Protein AF-0000000078281198 (afdb_homodimer)

Structure (mmCIF, N/CA/C/O backbone):
data_AF-0000000078281198-model_v1
#
loop_
_entity.id
_entity.type
_entity.pdbx_description
1 polymer 'Arabinose transporter permease'
#
loop_
_atom_site.group_PDB
_atom_site.id
_atom_site.type_symbol
_atom_site.label_atom_id
_atom_site.label_alt_id
_atom_site.label_comp_id
_atom_site.label_asym_id
_atom_site.label_entity_id
_atom_site.label_seq_id
_atom_site.pdbx_PDB_ins_code
_atom_site.Cartn_x
_atom_site.Cartn_y
_atom_site.Cartn_z
_atom_site.occupancy
_atom_site.B_iso_or_equiv
_atom_site.auth_seq_id
_atom_site.auth_comp_id
_atom_site.auth_asym_id
_atom_site.auth_atom_id
_atom_site.pdbx_PDB_model_num
ATOM 1 N N . MET A 1 1 ? 43.531 21.641 -16.328 1 39.84 1 MET A N 1
ATOM 2 C CA . MET A 1 1 ? 43.812 20.984 -15.062 1 39.84 1 MET A CA 1
ATOM 3 C C . MET A 1 1 ? 43.594 21.938 -13.898 1 39.84 1 MET A C 1
ATOM 5 O O . MET A 1 1 ? 43.281 21.5 -12.789 1 39.84 1 MET A O 1
ATOM 9 N N . ARG A 1 2 ? 43.875 23.172 -14.055 1 44.56 2 ARG A N 1
ATOM 10 C CA . ARG A 1 2 ? 43.75 24.203 -13.016 1 44.56 2 ARG A CA 1
ATOM 11 C C . ARG A 1 2 ? 42.312 24.594 -12.797 1 44.56 2 ARG A C 1
ATOM 13 O O . ARG A 1 2 ? 41.875 24.859 -11.672 1 44.56 2 ARG A O 1
ATOM 20 N N . LYS A 1 3 ? 41.594 24.844 -13.914 1 46.34 3 LYS A N 1
ATOM 21 C CA . LYS A 1 3 ? 40.219 25.266 -13.812 1 46.34 3 LYS A CA 1
ATOM 22 C C . LYS A 1 3 ? 39.344 24.172 -13.195 1 46.34 3 LYS A C 1
ATOM 24 O O . LYS A 1 3 ? 38.344 24.453 -12.562 1 46.34 3 LYS A O 1
ATOM 29 N N . PHE A 1 4 ? 39.562 22.922 -13.555 1 45.5 4 PHE A N 1
ATOM 30 C CA . PHE A 1 4 ? 38.938 21.797 -12.891 1 45.5 4 PHE A CA 1
ATOM 31 C C . PHE A 1 4 ? 39.25 21.797 -11.406 1 45.5 4 PHE A C 1
ATOM 33 O O . PHE A 1 4 ? 38.406 21.438 -10.578 1 45.5 4 PHE A O 1
ATOM 40 N N . LYS A 1 5 ?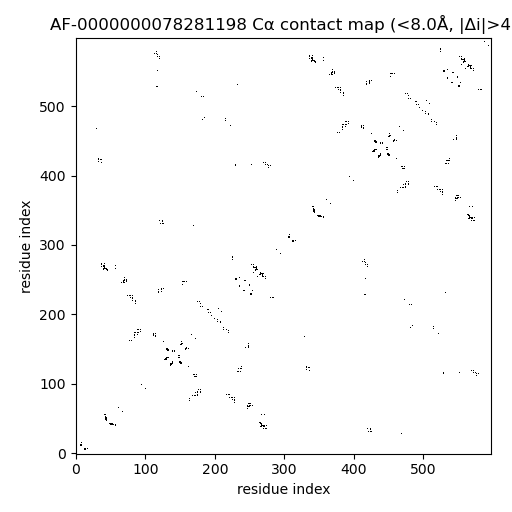 40.406 22.203 -11.047 1 47.03 5 LYS A N 1
ATOM 41 C CA . LYS A 1 5 ? 40.844 22.25 -9.656 1 47.03 5 LYS A CA 1
ATOM 42 C C . LYS A 1 5 ? 40.125 23.328 -8.883 1 47.03 5 LYS A C 1
ATOM 44 O O . LYS A 1 5 ? 39.781 23.141 -7.707 1 47.03 5 LYS A O 1
ATOM 49 N N . LYS A 1 6 ? 39.969 24.484 -9.5 1 50.38 6 LYS A N 1
ATOM 50 C CA . LYS A 1 6 ? 39.25 25.562 -8.82 1 50.38 6 LYS A CA 1
ATOM 51 C C . LYS A 1 6 ? 37.781 25.188 -8.57 1 50.38 6 LYS A C 1
ATOM 53 O O . LYS A 1 6 ? 37.219 25.562 -7.551 1 50.38 6 LYS A O 1
ATOM 58 N N . PHE A 1 7 ? 37.156 24.609 -9.547 1 49 7 PHE A N 1
ATOM 59 C CA . PHE A 1 7 ? 35.812 24.109 -9.336 1 49 7 PHE A CA 1
ATOM 60 C C . PHE A 1 7 ? 35.781 23.062 -8.227 1 49 7 PHE A C 1
ATOM 62 O O . PHE A 1 7 ? 34.875 23.031 -7.406 1 49 7 PHE A O 1
ATOM 69 N N . PHE A 1 8 ? 36.688 22.125 -8.227 1 52.69 8 PHE A N 1
ATOM 70 C CA . PHE A 1 8 ? 36.844 21.109 -7.184 1 52.69 8 PHE A CA 1
ATOM 71 C C . PHE A 1 8 ? 37.25 21.75 -5.867 1 52.69 8 PHE A C 1
ATOM 73 O O . PHE A 1 8 ? 37.062 21.172 -4.797 1 52.69 8 PHE A O 1
ATOM 80 N N . TYR A 1 9 ? 37.969 22.828 -5.922 1 50.06 9 TYR A N 1
ATOM 81 C CA . TYR A 1 9 ? 38.469 23.5 -4.73 1 50.06 9 TYR A CA 1
ATOM 82 C C . TYR A 1 9 ? 37.562 24.625 -4.309 1 50.06 9 TYR A C 1
ATOM 84 O O . TYR A 1 9 ? 37.844 25.375 -3.371 1 50.06 9 TYR A O 1
ATOM 92 N N . SER A 1 10 ? 36.656 25.062 -5.199 1 50.5 10 SER A N 1
ATOM 93 C CA . SER A 1 10 ? 35.812 26.125 -4.703 1 50.5 10 SER A CA 1
ATOM 94 C C . SER A 1 10 ? 34.906 25.625 -3.566 1 50.5 10 SER A C 1
ATOM 96 O O . SER A 1 10 ? 34.469 24.484 -3.576 1 50.5 10 SER A O 1
ATOM 98 N N . GLN A 1 11 ? 35 26.172 -2.363 1 54.53 11 GLN A N 1
ATOM 99 C CA . GLN A 1 11 ? 34.281 25.891 -1.118 1 54.53 11 GLN A CA 1
ATOM 100 C C . GLN A 1 11 ? 32.812 25.531 -1.383 1 54.53 11 GLN A C 1
ATOM 102 O O . GLN A 1 11 ? 32.219 24.734 -0.658 1 54.53 11 GLN A O 1
ATOM 107 N N . LYS A 1 12 ? 32.25 26.141 -2.33 1 54.47 12 LYS A N 1
ATOM 108 C CA . LYS A 1 12 ? 30.844 25.922 -2.58 1 54.47 12 LYS A CA 1
ATOM 109 C C . LYS A 1 12 ? 30.609 24.688 -3.438 1 54.47 12 LYS A C 1
ATOM 111 O O . LYS A 1 12 ? 29.594 24 -3.271 1 54.47 12 LYS A O 1
ATOM 116 N N . ALA A 1 13 ? 31.531 24.484 -4.336 1 55.09 13 ALA A N 1
ATOM 117 C CA . ALA A 1 13 ? 31.312 23.406 -5.293 1 55.09 13 ALA A CA 1
ATOM 118 C C . ALA A 1 13 ? 31.906 22.094 -4.789 1 55.09 13 ALA A C 1
ATOM 120 O O . ALA A 1 13 ? 31.516 21 -5.238 1 55.09 13 ALA A O 1
ATOM 121 N N . ALA A 1 14 ? 32.844 22.078 -3.898 1 52.41 14 ALA A N 1
ATOM 122 C CA . ALA A 1 14 ? 33.625 20.922 -3.434 1 52.41 14 ALA A CA 1
ATOM 123 C C . ALA A 1 14 ? 32.719 19.844 -2.873 1 52.41 14 ALA A C 1
ATOM 125 O O . ALA A 1 14 ? 32.875 18.656 -3.223 1 52.41 14 ALA A O 1
ATOM 126 N N . PRO A 1 15 ? 31.953 20.234 -1.977 1 54.78 15 PRO A N 1
ATOM 127 C CA . PRO A 1 15 ? 31.141 19.141 -1.455 1 54.78 15 PRO A CA 1
ATOM 128 C C . PRO A 1 15 ? 30.328 18.438 -2.545 1 54.78 15 PRO A C 1
ATOM 130 O O . PRO A 1 15 ? 30.109 17.219 -2.48 1 54.78 15 PRO A O 1
ATOM 133 N N . TRP A 1 16 ? 30.062 19.156 -3.525 1 57.25 16 TRP A N 1
ATOM 134 C CA . TRP A 1 16 ? 29.266 18.562 -4.582 1 57.25 16 TRP A CA 1
ATOM 135 C C . TRP A 1 16 ? 30.094 17.625 -5.449 1 57.25 16 TRP A C 1
ATOM 137 O O . TRP A 1 16 ? 29.609 16.594 -5.926 1 57.25 16 TRP A O 1
ATOM 147 N N . VAL A 1 17 ? 31.359 17.969 -5.645 1 57.91 17 VAL A N 1
ATOM 148 C CA . VAL A 1 17 ? 32.188 17.125 -6.492 1 57.91 17 VAL A CA 1
ATOM 149 C C . VAL A 1 17 ? 32.375 15.758 -5.84 1 57.91 17 VAL A C 1
ATOM 151 O O . VAL A 1 17 ? 32.406 14.734 -6.527 1 57.91 17 VAL A O 1
ATOM 154 N N . PHE A 1 18 ? 32.562 15.734 -4.504 1 56.88 18 PHE A N 1
ATOM 155 C CA . PHE A 1 18 ? 32.75 14.453 -3.83 1 56.88 18 PHE A CA 1
ATOM 156 C C . PHE A 1 18 ? 31.422 13.695 -3.746 1 56.88 18 PHE A C 1
ATOM 158 O O . PHE A 1 18 ? 31.422 12.461 -3.713 1 56.88 18 PHE A O 1
ATOM 165 N N . VAL A 1 19 ? 30.422 14.484 -3.758 1 63.16 19 VAL A N 1
ATOM 166 C CA . VAL A 1 19 ? 29.125 13.836 -3.594 1 63.16 19 VAL A CA 1
ATOM 167 C C . VAL A 1 19 ? 28.547 13.492 -4.965 1 63.16 19 VAL A C 1
ATOM 169 O O . VAL A 1 19 ? 27.734 12.578 -5.086 1 63.16 19 VAL A O 1
ATOM 172 N N . LEU A 1 20 ? 29.156 14.078 -5.969 1 64.38 20 LEU A N 1
ATOM 173 C CA . LEU A 1 20 ? 28.609 13.969 -7.312 1 64.38 20 LEU A CA 1
ATOM 174 C C . LEU A 1 20 ? 28.641 12.523 -7.805 1 64.38 20 LEU A C 1
ATOM 176 O O . LEU A 1 20 ? 27.656 12.023 -8.352 1 64.38 20 LEU A O 1
ATOM 180 N N . PRO A 1 21 ? 29.797 11.867 -7.621 1 61.09 21 PRO A N 1
ATOM 181 C CA . PRO A 1 21 ? 29.797 10.477 -8.078 1 61.09 21 PRO A CA 1
ATOM 182 C C . PRO A 1 21 ? 28.719 9.641 -7.395 1 61.09 21 PRO A C 1
ATOM 184 O O . PRO A 1 21 ? 28.125 8.758 -8.023 1 61.09 21 PRO A O 1
ATOM 187 N N . PHE A 1 22 ? 28.516 9.984 -6.184 1 60.06 22 PHE A N 1
ATOM 188 C CA . PHE A 1 22 ? 27.516 9.234 -5.434 1 60.06 22 PHE A CA 1
ATOM 189 C C . PHE A 1 22 ? 26.109 9.578 -5.914 1 60.06 22 PHE A C 1
ATOM 191 O O . PHE A 1 22 ? 25.281 8.695 -6.09 1 60.06 22 PHE A O 1
ATOM 198 N N . ILE A 1 23 ? 26 10.82 -6.219 1 67.81 23 ILE A N 1
ATOM 199 C CA . ILE A 1 23 ? 24.703 11.273 -6.68 1 67.81 23 ILE A CA 1
ATOM 200 C C . ILE A 1 23 ? 24.406 10.688 -8.062 1 67.81 23 ILE A C 1
ATOM 202 O O . ILE A 1 23 ? 23.297 10.234 -8.328 1 67.81 23 ILE A O 1
ATOM 206 N N . LEU A 1 24 ? 25.406 10.648 -8.906 1 66.19 24 LEU A N 1
ATOM 207 C CA . LEU A 1 24 ? 25.234 10.125 -10.258 1 66.19 24 LEU A CA 1
ATOM 208 C C . LEU A 1 24 ? 24.969 8.625 -10.234 1 66.19 24 LEU A C 1
ATOM 210 O O . LEU A 1 24 ? 24.094 8.133 -10.945 1 66.19 24 LEU A O 1
ATOM 214 N N . SER A 1 25 ? 25.766 7.957 -9.383 1 62.41 25 SER A N 1
ATOM 215 C CA . SER A 1 25 ? 25.562 6.516 -9.281 1 62.41 25 SER A CA 1
ATOM 216 C C . SER A 1 25 ? 24.156 6.191 -8.75 1 62.41 25 SER A C 1
ATOM 218 O O . SER A 1 25 ? 23.5 5.281 -9.25 1 62.41 25 SER A O 1
ATOM 220 N N . PHE A 1 26 ? 23.859 7.039 -7.852 1 66.88 26 PHE A N 1
ATOM 221 C CA . PHE A 1 26 ? 22.531 6.848 -7.273 1 66.88 26 PHE A CA 1
ATOM 222 C C . PHE A 1 26 ? 21.453 7.117 -8.312 1 66.88 26 PHE A C 1
ATOM 224 O O . PHE A 1 26 ? 20.5 6.344 -8.438 1 66.88 26 PHE A O 1
ATOM 231 N N . ALA A 1 27 ? 21.703 8.094 -9.109 1 72.5 27 ALA A N 1
ATOM 232 C CA . ALA A 1 27 ? 20.719 8.461 -10.125 1 72.5 27 ALA A CA 1
ATOM 233 C C . ALA A 1 27 ? 20.594 7.371 -11.188 1 72.5 27 ALA A C 1
ATOM 235 O O . ALA A 1 27 ? 19.484 7.016 -11.594 1 72.5 27 ALA A O 1
ATOM 236 N N . ILE A 1 28 ? 21.719 6.809 -11.539 1 73.25 28 ILE A N 1
ATOM 237 C CA . ILE A 1 28 ? 21.703 5.77 -12.562 1 73.25 28 ILE A CA 1
ATOM 238 C C . ILE A 1 28 ? 21.016 4.52 -12.031 1 73.25 28 ILE A C 1
ATOM 240 O O . ILE A 1 28 ? 20.172 3.926 -12.719 1 73.25 28 ILE A O 1
ATOM 244 N N . PHE A 1 29 ? 21.328 4.297 -10.82 1 75.5 29 PHE A N 1
ATOM 245 C CA . PHE A 1 29 ? 20.719 3.123 -10.203 1 75.5 29 PHE A CA 1
ATOM 246 C C . PHE A 1 29 ? 19.219 3.316 -10.039 1 75.5 29 PHE A C 1
ATOM 248 O O . PHE A 1 29 ? 18.438 2.367 -10.18 1 75.5 29 PHE A O 1
ATOM 255 N N . TRP A 1 30 ? 18.891 4.527 -9.891 1 81.12 30 TRP A N 1
ATOM 256 C CA . TRP A 1 30 ? 17.484 4.852 -9.656 1 81.12 30 TRP A CA 1
ATOM 257 C C . TRP A 1 30 ? 16.703 4.816 -10.961 1 81.12 30 TRP A C 1
ATOM 259 O O . TRP A 1 30 ? 15.555 4.352 -10.992 1 81.12 30 TRP A O 1
ATOM 269 N N . ILE A 1 31 ? 17.344 5.168 -12.047 1 85.69 31 ILE A N 1
ATOM 270 C CA . ILE A 1 31 ? 16.656 5.332 -13.32 1 85.69 31 ILE A CA 1
ATOM 271 C C . ILE A 1 31 ? 16.734 4.035 -14.117 1 85.69 31 ILE A C 1
ATOM 273 O O . ILE A 1 31 ? 15.891 3.773 -14.977 1 85.69 31 ILE A O 1
ATOM 277 N N . TYR A 1 32 ? 17.641 3.191 -13.797 1 86.38 32 TYR A N 1
ATOM 278 C CA . TYR A 1 32 ? 17.938 2.002 -14.586 1 86.38 32 TYR A CA 1
ATOM 279 C C . TYR A 1 32 ? 16.719 1.09 -14.672 1 86.38 32 TYR A C 1
ATOM 281 O O . TYR A 1 32 ? 16.344 0.649 -15.766 1 86.38 32 TYR A O 1
ATOM 289 N N . PRO A 1 33 ? 16.109 0.796 -13.578 1 88.19 33 PRO A N 1
ATOM 290 C CA . PRO A 1 33 ? 14.953 -0.096 -13.695 1 88.19 33 PRO A CA 1
ATOM 291 C C . PRO A 1 33 ? 13.867 0.459 -14.609 1 88.19 33 PRO A C 1
ATOM 293 O O . PRO A 1 33 ? 13.258 -0.293 -15.375 1 88.19 33 PRO A O 1
ATOM 296 N N . LEU A 1 34 ? 13.695 1.671 -14.508 1 90.38 34 LEU A N 1
ATOM 297 C CA . LEU A 1 34 ? 12.688 2.312 -15.344 1 90.38 34 LEU A CA 1
ATOM 298 C C . LEU A 1 34 ? 13.07 2.246 -16.812 1 90.38 34 LEU A C 1
ATOM 300 O O . LEU A 1 34 ? 12.234 1.951 -17.672 1 90.38 34 LEU A O 1
ATOM 304 N N . PHE A 1 35 ? 14.281 2.572 -17.031 1 91.31 35 PHE A N 1
ATOM 305 C CA . PHE A 1 35 ? 14.773 2.492 -18.391 1 91.31 35 PHE A CA 1
ATOM 306 C C . PHE A 1 35 ? 14.664 1.069 -18.938 1 91.31 35 PHE A C 1
ATOM 308 O O . PHE A 1 35 ? 14.297 0.864 -20.094 1 91.31 35 PHE A O 1
ATOM 315 N N . SER A 1 36 ? 15.023 0.099 -18.141 1 90.69 36 SER A N 1
ATOM 316 C CA . SER A 1 36 ? 14.938 -1.305 -18.531 1 90.69 36 SER A CA 1
ATOM 317 C C . SER A 1 36 ? 13.508 -1.696 -18.875 1 90.69 36 SER A C 1
ATOM 319 O O . SER A 1 36 ? 13.273 -2.42 -19.844 1 90.69 36 SER A O 1
ATOM 321 N N . ALA A 1 37 ? 12.586 -1.239 -18.047 1 91.81 37 ALA A N 1
ATOM 322 C CA . ALA A 1 37 ? 11.18 -1.51 -18.312 1 91.81 37 ALA A CA 1
ATOM 323 C C . ALA A 1 37 ? 10.758 -0.917 -19.656 1 91.81 37 ALA A C 1
ATOM 325 O O . ALA A 1 37 ? 10.062 -1.567 -20.438 1 91.81 37 ALA A O 1
ATOM 326 N N . PHE A 1 38 ? 11.172 0.286 -19.891 1 94.88 38 PHE A N 1
ATOM 327 C CA . PHE A 1 38 ? 10.859 0.967 -21.141 1 94.88 38 PHE A CA 1
ATOM 328 C C . PHE A 1 38 ? 11.477 0.236 -22.328 1 94.88 38 PHE A C 1
ATOM 330 O O . PHE A 1 38 ? 10.82 0.028 -23.344 1 94.88 38 PHE A O 1
ATOM 337 N N . LYS A 1 39 ? 12.672 -0.138 -22.203 1 94.69 39 LYS A N 1
ATOM 338 C CA . LYS A 1 39 ? 13.367 -0.886 -23.25 1 94.69 39 LYS A CA 1
ATOM 339 C C . LYS A 1 39 ? 12.656 -2.209 -23.531 1 94.69 39 LYS A C 1
ATOM 341 O O . LYS A 1 39 ? 12.43 -2.557 -24.703 1 94.69 39 LYS A O 1
ATOM 346 N N . MET A 1 40 ? 12.305 -2.916 -22.516 1 94.12 40 MET A N 1
ATOM 347 C CA . MET A 1 40 ? 11.648 -4.215 -22.656 1 94.12 40 MET A CA 1
ATOM 348 C C . MET A 1 40 ? 10.305 -4.074 -23.359 1 94.12 40 MET A C 1
ATOM 350 O O . MET A 1 40 ? 9.859 -4.996 -24.047 1 94.12 40 MET A O 1
ATOM 354 N N . SER A 1 41 ? 9.648 -2.926 -23.172 1 96.81 41 SER A N 1
ATOM 355 C CA . SER A 1 41 ? 8.328 -2.715 -23.766 1 96.81 41 SER A CA 1
ATOM 356 C C . SER A 1 41 ? 8.406 -2.693 -25.281 1 96.81 41 SER A C 1
ATOM 358 O O . SER A 1 41 ? 7.391 -2.848 -25.969 1 96.81 41 SER A O 1
ATOM 360 N N . PHE A 1 42 ? 9.586 -2.574 -25.844 1 97.62 42 PHE A N 1
ATOM 361 C CA . PHE A 1 42 ? 9.773 -2.57 -27.297 1 97.62 42 PHE A CA 1
ATOM 362 C C . PHE A 1 42 ? 10.375 -3.893 -27.766 1 97.62 42 PHE A C 1
ATOM 364 O O . PHE A 1 42 ? 10.82 -4.004 -28.906 1 97.62 42 PHE A O 1
ATOM 371 N N . GLN A 1 43 ? 10.391 -4.852 -26.875 1 96.5 43 GLN A N 1
ATOM 372 C CA . GLN A 1 43 ? 11.023 -6.133 -27.188 1 96.5 43 GLN A CA 1
ATOM 373 C C . GLN A 1 43 ? 10.031 -7.285 -27 1 96.5 43 GLN A C 1
ATOM 375 O O . GLN A 1 43 ? 9.016 -7.137 -26.328 1 96.5 43 GLN A O 1
ATOM 380 N N . SER A 1 44 ? 10.32 -8.312 -27.75 1 94.56 44 SER A N 1
ATOM 381 C CA . SER A 1 44 ? 9.75 -9.625 -27.469 1 94.56 44 SER A CA 1
ATOM 382 C C . SER A 1 44 ? 10.742 -10.508 -26.719 1 94.56 44 SER A C 1
ATOM 384 O O . SER A 1 44 ? 11.836 -10.773 -27.219 1 94.56 44 SER A O 1
ATOM 386 N N . ILE A 1 45 ? 10.352 -10.789 -25.547 1 88.75 45 ILE A N 1
ATOM 387 C CA . ILE A 1 45 ? 11.258 -11.531 -24.672 1 88.75 45 ILE A CA 1
ATOM 388 C C . ILE A 1 45 ? 10.742 -12.953 -24.5 1 88.75 45 ILE A C 1
ATOM 390 O O . ILE A 1 45 ? 9.719 -13.172 -23.844 1 88.75 45 ILE A O 1
ATOM 394 N N . LYS A 1 46 ? 11.328 -13.891 -25.047 1 79.56 46 LYS A N 1
ATOM 395 C CA . LYS A 1 46 ? 11.094 -15.32 -24.906 1 79.56 46 LYS A CA 1
ATOM 396 C C . LYS A 1 46 ? 12.297 -16.016 -24.281 1 79.56 46 LYS A C 1
ATOM 398 O O . LYS A 1 46 ? 13.383 -15.438 -24.203 1 79.56 46 LYS A O 1
ATOM 403 N N . PRO A 1 47 ? 11.977 -17.156 -23.547 1 76.06 47 PRO A N 1
ATOM 404 C CA . PRO A 1 47 ? 13.148 -17.844 -23 1 76.06 47 PRO A CA 1
ATOM 405 C C . PRO A 1 47 ? 14.273 -18 -24.016 1 76.06 47 PRO A C 1
ATOM 407 O O . PRO A 1 47 ? 14.094 -18.609 -25.062 1 76.06 47 PRO A O 1
ATOM 410 N N . GLY A 1 48 ? 15.328 -17.375 -23.766 1 74.25 48 GLY A N 1
ATOM 411 C CA . GLY A 1 48 ? 16.531 -17.516 -24.562 1 74.25 48 GLY A CA 1
ATOM 412 C C . GLY A 1 48 ? 16.562 -16.609 -25.781 1 74.25 48 GLY A C 1
ATOM 413 O O . GLY A 1 48 ? 17.516 -16.625 -26.562 1 74.25 48 GLY A O 1
ATOM 414 N N . GLN A 1 49 ? 15.508 -15.906 -26 1 85.75 49 GLN A N 1
ATOM 415 C CA . GLN A 1 49 ? 15.445 -15.086 -27.203 1 85.75 49 GLN A CA 1
ATOM 416 C C . GLN A 1 49 ? 14.852 -13.711 -26.891 1 85.75 49 GLN A C 1
ATOM 418 O O . GLN A 1 49 ? 13.734 -13.609 -26.375 1 85.75 49 GLN A O 1
ATOM 423 N N . ILE A 1 50 ? 15.672 -12.695 -27.188 1 90.94 50 ILE A N 1
ATOM 424 C CA . ILE A 1 50 ? 15.211 -11.312 -27.062 1 90.94 50 ILE A CA 1
ATOM 425 C C . ILE A 1 50 ? 15.258 -10.625 -28.422 1 90.94 50 ILE A C 1
ATOM 427 O O . ILE A 1 50 ? 16.312 -10.594 -29.078 1 90.94 50 ILE A O 1
ATOM 431 N N . GLU A 1 51 ? 14.07 -10.156 -28.984 1 94.88 51 GLU A N 1
ATOM 432 C CA . GLU A 1 51 ? 13.977 -9.508 -30.281 1 94.88 51 GLU A CA 1
ATOM 433 C C . GLU A 1 51 ? 13.352 -8.117 -30.172 1 94.88 51 GLU A C 1
ATOM 435 O O . GLU A 1 51 ? 12.406 -7.922 -29.406 1 94.88 51 GLU A O 1
ATOM 440 N N . TRP A 1 52 ? 13.969 -7.254 -30.906 1 96.44 52 TRP A N 1
ATOM 441 C CA . TRP A 1 52 ? 13.367 -5.926 -31.016 1 96.44 52 TRP A CA 1
ATOM 442 C C . TRP A 1 52 ? 12.141 -5.957 -31.922 1 96.44 52 TRP A C 1
ATOM 444 O O . TRP A 1 52 ? 12.219 -6.41 -33.062 1 96.44 52 TRP A O 1
ATOM 454 N N . VAL A 1 53 ? 11.008 -5.535 -31.422 1 96.44 53 VAL A N 1
ATOM 455 C CA . VAL A 1 53 ? 9.773 -5.629 -32.188 1 96.44 53 VAL A CA 1
ATOM 456 C C . VAL A 1 53 ? 9.172 -4.234 -32.375 1 96.44 53 VAL A C 1
ATOM 458 O O . VAL A 1 53 ? 8.031 -4.102 -32.812 1 96.44 53 VAL A O 1
ATOM 461 N N . GLY A 1 54 ? 9.875 -3.191 -31.953 1 95.88 54 GLY A N 1
ATOM 462 C CA . GLY A 1 54 ? 9.398 -1.827 -32.094 1 95.88 54 GLY A CA 1
ATOM 463 C C . GLY A 1 54 ? 8.117 -1.553 -31.328 1 95.88 54 GLY A C 1
ATOM 464 O O . GLY A 1 54 ? 8.039 -1.827 -30.141 1 95.88 54 GLY A O 1
ATOM 465 N N . ILE A 1 55 ? 7.059 -1.117 -32.156 1 96.62 55 ILE A N 1
ATOM 466 C CA . ILE A 1 55 ? 5.844 -0.673 -31.469 1 96.62 55 ILE A CA 1
ATOM 467 C C . ILE A 1 55 ? 4.793 -1.779 -31.516 1 96.62 55 ILE A C 1
ATOM 469 O O . ILE A 1 55 ? 3.627 -1.553 -31.188 1 96.62 55 ILE A O 1
ATOM 473 N N . SER A 1 56 ? 5.137 -2.984 -31.859 1 96.88 56 SER A N 1
ATOM 474 C CA . SER A 1 56 ? 4.215 -4.105 -32.031 1 96.88 56 SER A CA 1
ATOM 475 C C . SER A 1 56 ? 3.453 -4.398 -30.734 1 96.88 56 SER A C 1
ATOM 477 O O . SER A 1 56 ? 2.248 -4.652 -30.766 1 96.88 56 SER A O 1
ATOM 479 N N . ASN A 1 57 ? 4.156 -4.355 -29.625 1 97.5 57 ASN A N 1
ATOM 480 C CA . ASN A 1 57 ? 3.498 -4.578 -28.344 1 97.5 57 ASN A CA 1
ATOM 481 C C . ASN A 1 57 ? 2.404 -3.547 -28.078 1 97.5 57 ASN A C 1
ATOM 483 O O . ASN A 1 57 ? 1.338 -3.881 -27.562 1 97.5 57 ASN A O 1
ATOM 487 N N . TYR A 1 58 ? 2.641 -2.355 -28.5 1 97.69 58 TYR A N 1
ATOM 488 C CA . TYR A 1 58 ? 1.688 -1.275 -28.266 1 97.69 58 TYR A CA 1
ATOM 489 C C . TYR A 1 58 ? 0.506 -1.376 -29.234 1 97.69 58 TYR A C 1
ATOM 491 O O . TYR A 1 58 ? -0.634 -1.098 -28.844 1 97.69 58 TYR A O 1
ATOM 499 N N . THR A 1 59 ? 0.729 -1.768 -30.406 1 97.06 59 THR A N 1
ATOM 500 C CA . THR A 1 59 ? -0.354 -1.965 -31.359 1 97.06 59 THR A CA 1
ATOM 501 C C . THR A 1 59 ? -1.265 -3.107 -30.906 1 97.06 59 THR A C 1
ATOM 503 O O . THR A 1 59 ? -2.488 -3.006 -31.016 1 97.06 59 THR A O 1
ATOM 506 N N . LYS A 1 60 ? -0.665 -4.125 -30.469 1 96.19 60 LYS A N 1
ATOM 507 C CA . LYS A 1 60 ? -1.422 -5.25 -29.922 1 96.19 60 LYS A CA 1
ATOM 508 C C . LYS A 1 60 ? -2.248 -4.824 -28.719 1 96.19 60 LYS A C 1
ATOM 510 O O . LYS A 1 60 ? -3.406 -5.223 -28.578 1 96.19 60 LYS A O 1
ATOM 515 N N . LEU A 1 61 ? -1.663 -4.086 -27.922 1 96.5 61 LEU A N 1
ATOM 516 C CA . LEU A 1 61 ? -2.303 -3.609 -26.703 1 96.5 61 LEU A CA 1
ATOM 517 C C . LEU A 1 61 ? -3.545 -2.787 -27.016 1 96.5 61 LEU A C 1
ATOM 519 O O . LEU A 1 61 ? -4.57 -2.916 -26.344 1 96.5 61 LEU A O 1
ATOM 523 N N . LEU A 1 62 ? -3.506 -1.895 -28 1 95.81 62 LEU A N 1
ATOM 524 C CA . LEU A 1 62 ? -4.602 -1.009 -28.375 1 95.81 62 LEU A CA 1
ATOM 525 C C . LEU A 1 62 ? -5.805 -1.81 -28.859 1 95.81 62 LEU A C 1
ATOM 527 O O . LEU A 1 62 ? -6.945 -1.366 -28.734 1 95.81 62 LEU A O 1
ATOM 531 N N . ARG A 1 63 ? -5.57 -2.982 -29.328 1 96.06 63 ARG A N 1
ATOM 532 C CA . ARG A 1 63 ? -6.641 -3.795 -29.891 1 96.06 63 ARG A CA 1
ATOM 533 C C . ARG A 1 63 ? -7.074 -4.891 -28.922 1 96.06 63 ARG A C 1
ATOM 535 O O . ARG A 1 63 ? -8.016 -5.637 -29.203 1 96.06 63 ARG A O 1
ATOM 542 N N . ASP A 1 64 ? -6.457 -4.988 -27.797 1 97.12 64 ASP A N 1
ATOM 543 C CA . ASP A 1 64 ? -6.711 -6.051 -26.844 1 97.12 64 ASP A CA 1
ATOM 544 C C . ASP A 1 64 ? -7.91 -5.715 -25.953 1 97.12 64 ASP A C 1
ATOM 546 O O . ASP A 1 64 ? -7.816 -4.859 -25.078 1 97.12 64 ASP A O 1
ATOM 550 N N . SER A 1 65 ? -8.984 -6.457 -26.156 1 97.06 65 SER A N 1
ATOM 551 C CA . SER A 1 65 ? -10.227 -6.195 -25.422 1 97.06 65 SER A CA 1
ATOM 552 C C . SER A 1 65 ? -10.047 -6.441 -23.922 1 97.06 65 SER A C 1
ATOM 554 O O . SER A 1 65 ? -10.617 -5.727 -23.094 1 97.06 65 SER A O 1
ATOM 556 N N . ALA A 1 66 ? -9.273 -7.445 -23.594 1 97.12 66 ALA A N 1
ATOM 557 C CA . ALA A 1 66 ? -9.023 -7.73 -22.188 1 97.12 66 ALA A CA 1
ATOM 558 C C . ALA A 1 66 ? -8.297 -6.57 -21.516 1 97.12 66 ALA A C 1
ATOM 560 O O . ALA A 1 66 ? -8.57 -6.246 -20.359 1 97.12 66 ALA A O 1
ATOM 561 N N . PHE A 1 67 ? -7.387 -6 -22.297 1 97.75 67 PHE A N 1
ATOM 562 C CA . PHE A 1 67 ? -6.672 -4.836 -21.781 1 97.75 67 PHE A CA 1
ATOM 563 C C . PHE A 1 67 ? -7.633 -3.68 -21.531 1 97.75 67 PHE A C 1
ATOM 565 O O . PHE A 1 67 ? -7.562 -3.027 -20.484 1 97.75 67 PHE A O 1
ATOM 572 N N . HIS A 1 68 ? -8.547 -3.443 -22.391 1 97.94 68 HIS A N 1
ATOM 573 C CA . HIS A 1 68 ? -9.5 -2.352 -22.25 1 97.94 68 HIS A CA 1
ATOM 574 C C . HIS A 1 68 ? -10.414 -2.578 -21.047 1 97.94 68 HIS A C 1
ATOM 576 O O . HIS A 1 68 ? -10.734 -1.635 -20.312 1 97.94 68 HIS A O 1
ATOM 582 N N . ILE A 1 69 ? -10.812 -3.789 -20.828 1 97.94 69 ILE A N 1
ATOM 583 C CA . ILE A 1 69 ? -11.648 -4.121 -19.688 1 97.94 69 ILE A CA 1
ATOM 584 C C . ILE A 1 69 ? -10.859 -3.896 -18.391 1 97.94 69 ILE A C 1
ATOM 586 O O . ILE A 1 69 ? -11.375 -3.309 -17.438 1 97.94 69 ILE A O 1
ATOM 590 N N . ALA A 1 70 ? -9.586 -4.352 -18.375 1 98.12 70 ALA A N 1
ATOM 591 C CA . ALA A 1 70 ? -8.727 -4.18 -17.203 1 98.12 70 ALA A CA 1
ATOM 592 C C . ALA A 1 70 ? -8.555 -2.703 -16.859 1 98.12 70 ALA A C 1
ATOM 594 O O . ALA A 1 70 ? -8.617 -2.314 -15.695 1 98.12 70 ALA A O 1
ATOM 595 N N . LEU A 1 71 ? -8.352 -1.91 -17.906 1 97.62 71 LEU A N 1
ATOM 596 C CA . LEU A 1 71 ? -8.188 -0.472 -17.734 1 97.62 71 LEU A CA 1
ATOM 597 C C . LEU A 1 71 ? -9.461 0.151 -17.172 1 97.62 71 LEU A C 1
ATOM 599 O O . LEU A 1 71 ? -9.406 0.985 -16.266 1 97.62 71 LEU A O 1
ATOM 603 N N . LYS A 1 72 ? -10.547 -0.206 -17.703 1 97.75 72 LYS A N 1
ATOM 604 C CA . LYS A 1 72 ? -11.828 0.313 -17.25 1 97.75 72 LYS A CA 1
ATOM 605 C C . LYS A 1 72 ? -12.102 -0.069 -15.797 1 97.75 72 LYS A C 1
ATOM 607 O O . LYS A 1 72 ? -12.531 0.765 -15 1 97.75 72 LYS A O 1
ATOM 612 N N . ASN A 1 73 ? -11.859 -1.335 -15.484 1 98.19 73 ASN A N 1
ATOM 613 C CA . ASN A 1 73 ? -12.055 -1.79 -14.109 1 98.19 73 ASN A CA 1
ATOM 614 C C . ASN A 1 73 ? -11.188 -1.008 -13.133 1 98.19 73 ASN A C 1
ATOM 616 O O . ASN A 1 73 ? -11.664 -0.559 -12.086 1 98.19 73 ASN A O 1
ATOM 620 N N . SER A 1 74 ? -9.898 -0.825 -13.461 1 98.12 74 SER A N 1
ATOM 621 C CA . SER A 1 74 ? -8.969 -0.113 -12.586 1 98.12 74 SER A CA 1
ATOM 622 C C . SER A 1 74 ? -9.344 1.36 -12.461 1 98.12 74 SER A C 1
ATOM 624 O O . SER A 1 74 ? -9.273 1.938 -11.375 1 98.12 74 SER A O 1
ATOM 626 N N . ALA A 1 75 ? -9.758 1.955 -13.578 1 97.88 75 ALA A N 1
ATOM 627 C CA . ALA A 1 75 ? -10.18 3.352 -13.547 1 97.88 75 ALA A CA 1
ATOM 628 C C . ALA A 1 75 ? -11.43 3.527 -12.695 1 97.88 75 ALA A C 1
ATOM 630 O O . ALA A 1 75 ? -11.531 4.469 -11.906 1 97.88 75 ALA A O 1
ATOM 631 N N . THR A 1 76 ? -12.359 2.648 -12.867 1 98.38 76 THR A N 1
ATOM 632 C CA . THR A 1 76 ? -13.594 2.701 -12.094 1 98.38 76 THR A CA 1
ATOM 633 C C . THR A 1 76 ? -13.305 2.537 -10.602 1 98.38 76 THR A C 1
ATOM 635 O O . THR A 1 76 ? -13.852 3.266 -9.773 1 98.38 76 THR A O 1
ATOM 638 N N . TYR A 1 77 ? -12.477 1.616 -10.297 1 98.44 77 TYR A N 1
ATOM 639 C CA . TYR A 1 77 ? -12.078 1.395 -8.914 1 98.44 77 TYR A CA 1
ATOM 640 C C . TYR A 1 77 ? -11.383 2.625 -8.344 1 98.44 77 TYR A C 1
ATOM 642 O O . TYR A 1 77 ? -11.664 3.033 -7.211 1 98.44 77 TYR A O 1
ATOM 650 N N . MET A 1 78 ? -10.461 3.168 -9.094 1 98.12 78 MET A N 1
ATOM 651 C CA . MET A 1 78 ? -9.742 4.367 -8.672 1 98.12 78 MET A CA 1
ATOM 652 C C . MET A 1 78 ? -10.711 5.5 -8.359 1 98.12 78 MET A C 1
ATOM 654 O O . MET A 1 78 ? -10.656 6.098 -7.285 1 98.12 78 MET A O 1
ATOM 658 N N . ILE A 1 79 ? -11.617 5.781 -9.266 1 98 79 ILE A N 1
ATOM 659 C CA . ILE A 1 79 ? -12.578 6.863 -9.086 1 98 79 ILE A CA 1
ATOM 660 C C . ILE A 1 79 ? -13.469 6.566 -7.883 1 98 79 ILE A C 1
ATOM 662 O O . ILE A 1 79 ? -13.727 7.445 -7.059 1 98 79 ILE A O 1
ATOM 666 N N . GLY A 1 80 ? -13.945 5.336 -7.805 1 98.38 80 GLY A N 1
ATOM 667 C CA . GLY A 1 80 ? -14.766 4.945 -6.672 1 98.38 80 GLY A CA 1
ATOM 668 C C . GLY A 1 80 ? -14.07 5.129 -5.34 1 98.38 80 GLY A C 1
ATOM 669 O O . GLY A 1 80 ? -14.672 5.641 -4.387 1 98.38 80 GLY A O 1
ATOM 670 N N . THR A 1 81 ? -12.82 4.703 -5.266 1 98.12 81 THR A N 1
ATOM 671 C CA . THR A 1 81 ? -12.086 4.828 -4.016 1 98.12 81 THR A CA 1
ATOM 672 C C . THR A 1 81 ? -11.812 6.293 -3.689 1 98.12 81 THR A C 1
ATOM 674 O O . THR A 1 81 ? -11.812 6.688 -2.52 1 98.12 81 THR A O 1
ATOM 677 N N . LEU A 1 82 ? -11.562 7.133 -4.691 1 97.19 82 LEU A N 1
ATOM 678 C CA . LEU A 1 82 ? -11.367 8.562 -4.445 1 97.19 82 LEU A CA 1
ATOM 679 C C . LEU A 1 82 ? -12.633 9.188 -3.863 1 97.19 82 LEU A C 1
ATOM 681 O O . LEU A 1 82 ? -12.562 9.977 -2.918 1 97.19 82 LEU A O 1
ATOM 685 N N . LEU A 1 83 ? -13.75 8.812 -4.367 1 97.56 83 LEU A N 1
ATOM 686 C CA . LEU A 1 83 ? -15.023 9.383 -3.951 1 97.56 83 LEU A CA 1
ATOM 687 C C . LEU A 1 83 ? -15.383 8.93 -2.537 1 97.56 83 LEU A C 1
ATOM 689 O O . LEU A 1 83 ? -16.062 9.656 -1.806 1 97.56 83 LEU A O 1
ATOM 693 N N . LEU A 1 84 ? -14.898 7.824 -2.158 1 97.19 84 LEU A N 1
ATOM 694 C CA . LEU A 1 84 ? -15.312 7.27 -0.874 1 97.19 84 LEU A CA 1
ATOM 695 C C . LEU A 1 84 ? -14.234 7.484 0.183 1 97.19 84 LEU A C 1
ATOM 697 O O . LEU A 1 84 ? -14.539 7.789 1.337 1 97.19 84 LEU A O 1
ATOM 701 N N . LEU A 1 85 ? -12.961 7.355 -0.214 1 97.44 85 LEU A N 1
ATOM 702 C CA . LEU A 1 85 ? -11.875 7.258 0.753 1 97.44 85 LEU A CA 1
ATOM 703 C C . LEU A 1 85 ? -11.164 8.602 0.915 1 97.44 85 LEU A C 1
ATOM 705 O O . LEU A 1 85 ? -10.055 8.664 1.446 1 97.44 85 LEU A O 1
ATOM 709 N N . ILE A 1 86 ? -11.734 9.633 0.424 1 96.19 86 ILE A N 1
ATOM 710 C CA . ILE A 1 86 ? -11.219 10.961 0.725 1 96.19 86 ILE A CA 1
ATOM 711 C C . ILE A 1 86 ? -12.227 11.734 1.568 1 96.19 86 ILE A C 1
ATOM 713 O O . ILE A 1 86 ? -11.961 12.062 2.725 1 96.19 86 ILE A O 1
ATOM 717 N N . PRO A 1 87 ? -13.484 11.898 1.111 1 95.5 87 PRO A N 1
ATOM 718 C CA . PRO A 1 87 ? -14.43 12.68 1.905 1 95.5 87 PRO A CA 1
ATOM 719 C C . PRO A 1 87 ? -14.805 12 3.221 1 95.5 87 PRO A C 1
ATOM 721 O O . PRO A 1 87 ? -14.891 12.656 4.258 1 95.5 87 PRO A O 1
ATOM 724 N N . PHE A 1 88 ? -14.977 10.695 3.209 1 93.81 88 PHE A N 1
ATOM 725 C CA . PHE A 1 88 ? -15.477 10.031 4.41 1 93.81 88 PHE A CA 1
ATOM 726 C C . PHE A 1 88 ? -14.398 9.977 5.484 1 93.81 88 PHE A C 1
ATOM 728 O O . PHE A 1 88 ? -14.625 10.383 6.625 1 93.81 88 PHE A O 1
ATOM 735 N N . PRO A 1 89 ? -13.211 9.516 5.137 1 95.19 89 PRO A N 1
ATOM 736 C CA . PRO A 1 89 ? -12.164 9.562 6.16 1 95.19 89 PRO A CA 1
ATOM 737 C C . PRO A 1 89 ? -11.914 10.977 6.688 1 95.19 89 PRO A C 1
ATOM 739 O O . PRO A 1 89 ? -11.641 11.156 7.879 1 95.19 89 PRO A O 1
ATOM 742 N N . MET A 1 90 ? -11.992 11.977 5.828 1 94.81 90 MET A N 1
ATOM 743 C CA . MET A 1 90 ? -11.852 13.359 6.27 1 94.81 90 MET A CA 1
ATOM 744 C C . MET A 1 90 ? -12.938 13.734 7.27 1 94.81 90 MET A C 1
ATOM 746 O O . MET A 1 90 ? -12.656 14.32 8.312 1 94.81 90 MET A O 1
ATOM 750 N N . LEU A 1 91 ? -14.156 13.359 6.957 1 91.94 91 LEU A N 1
ATOM 751 C CA . LEU A 1 91 ? -15.273 13.633 7.852 1 91.94 91 LEU A CA 1
ATOM 752 C C . LEU A 1 91 ? -15.102 12.914 9.18 1 91.94 91 LEU A C 1
ATOM 754 O O . LEU A 1 91 ? -15.375 13.484 10.242 1 91.94 91 LEU A O 1
ATOM 758 N N . PHE A 1 92 ? -14.641 11.719 9.117 1 90.44 92 PHE A 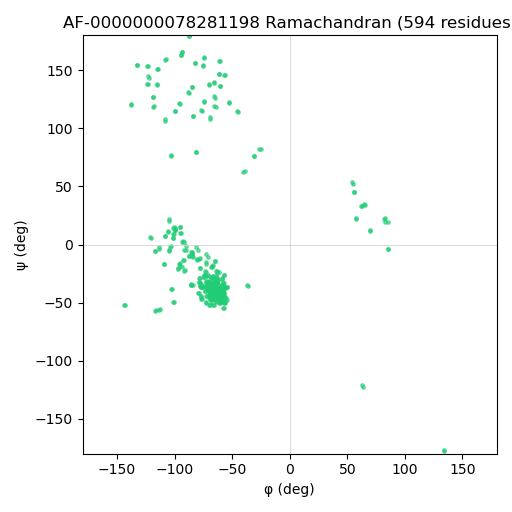N 1
ATOM 759 C CA . PHE A 1 92 ? -14.398 10.969 10.344 1 90.44 92 PHE A CA 1
ATOM 760 C C . PHE A 1 92 ? -13.312 11.633 11.18 1 90.44 92 PHE A C 1
ATOM 762 O O . PHE A 1 92 ? -13.414 11.68 12.414 1 90.44 92 PHE A O 1
ATOM 769 N N . ALA A 1 93 ? -12.281 12.102 10.508 1 91 93 ALA A N 1
ATOM 770 C CA . ALA A 1 93 ? -11.203 12.781 11.227 1 91 93 ALA A CA 1
ATOM 771 C C . ALA A 1 93 ? -11.727 14.023 11.945 1 91 93 ALA A C 1
ATOM 773 O O . ALA A 1 93 ? -11.383 14.266 13.102 1 91 93 ALA A O 1
ATOM 774 N N . VAL A 1 94 ? -12.562 14.797 11.305 1 88.56 94 VAL A N 1
ATOM 775 C CA . VAL A 1 94 ? -13.117 16.016 11.875 1 88.56 94 VAL A CA 1
ATOM 776 C C . VAL A 1 94 ? -14.039 15.68 13.039 1 88.56 94 VAL A C 1
ATOM 778 O O . VAL A 1 94 ? -14.023 16.359 14.07 1 88.56 94 VAL A O 1
ATOM 781 N N . LEU A 1 95 ? -14.805 14.625 12.828 1 85.38 95 LEU A N 1
ATOM 782 C CA . LEU A 1 95 ? -15.695 14.195 13.898 1 85.38 95 LEU A CA 1
ATOM 783 C C . LEU A 1 95 ? -14.898 13.719 15.109 1 85.38 95 LEU A C 1
ATOM 785 O O . LEU A 1 95 ? -15.273 13.992 16.25 1 85.38 95 LEU A O 1
ATOM 789 N N . MET A 1 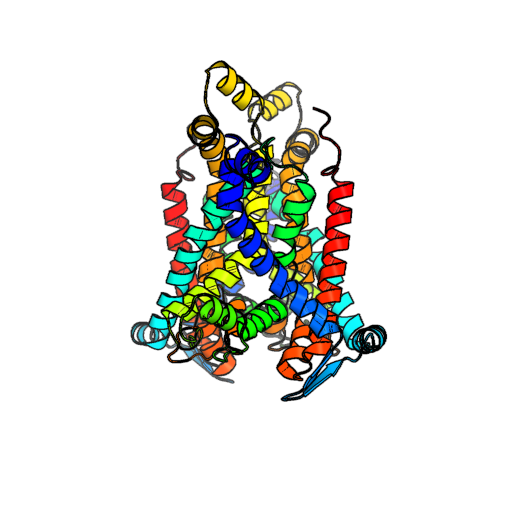96 ? -13.867 13.055 14.875 1 82.5 96 MET A N 1
ATOM 790 C CA . MET A 1 96 ? -13.023 12.547 15.953 1 82.5 96 MET A CA 1
ATOM 791 C C . MET A 1 96 ? -12.352 13.688 16.703 1 82.5 96 MET A C 1
ATOM 793 O O . MET A 1 96 ? -12.008 13.547 17.875 1 82.5 96 MET A O 1
ATOM 797 N N . ASP A 1 97 ? -12.203 14.703 15.961 1 77.31 97 ASP A N 1
ATOM 798 C CA . ASP A 1 97 ? -11.57 15.867 16.578 1 77.31 97 ASP A CA 1
ATOM 799 C C . ASP A 1 97 ? -12.586 16.719 17.328 1 77.31 97 ASP A C 1
ATOM 801 O O . ASP A 1 97 ? -12.219 17.578 18.125 1 77.31 97 ASP A O 1
ATOM 805 N N . SER A 1 98 ? -13.828 16.453 17.172 1 76.75 98 SER A N 1
ATOM 806 C CA . SER A 1 98 ? -14.883 17.219 17.812 1 76.75 98 SER A CA 1
ATOM 807 C C . SER A 1 98 ? -15.109 16.75 19.25 1 76.75 98 SER A C 1
ATOM 809 O O . SER A 1 98 ? -14.719 15.648 19.625 1 76.75 98 SER A O 1
ATOM 811 N N . ARG A 1 99 ? -15.648 17.641 20.031 1 72.56 99 ARG A N 1
ATOM 812 C CA . ARG A 1 99 ? -15.945 17.359 21.422 1 72.56 99 ARG A CA 1
ATOM 813 C C . ARG A 1 99 ? -17.125 16.391 21.547 1 72.56 99 ARG A C 1
ATOM 815 O O . ARG A 1 99 ? -17.359 15.82 22.609 1 72.56 99 ARG A O 1
ATOM 822 N N . LEU A 1 100 ? -17.734 16.188 20.516 1 70.38 100 LEU A N 1
ATOM 823 C CA . LEU A 1 100 ? -18.938 15.359 20.516 1 70.38 100 LEU A CA 1
ATOM 824 C C . LEU A 1 100 ? -18.578 13.883 20.688 1 70.38 100 LEU A C 1
ATOM 826 O O . LEU A 1 100 ? -19.391 13.102 21.203 1 70.38 100 LEU A O 1
ATOM 830 N N . VAL A 1 101 ? -17.453 13.57 20.25 1 75.88 101 VAL A N 1
ATOM 831 C CA . VAL A 1 101 ? -17.078 12.156 20.25 1 75.88 101 VAL A CA 1
ATOM 832 C C . VAL A 1 101 ? -16.281 11.836 21.516 1 75.88 101 VAL A C 1
ATOM 834 O O . VAL A 1 101 ? -15.32 12.539 21.844 1 75.88 101 VAL A O 1
ATOM 837 N N . LYS A 1 102 ? -16.953 10.805 22.266 1 77.69 102 LYS A N 1
ATOM 838 C CA . LYS A 1 102 ? -16.234 10.297 23.422 1 77.69 102 LYS A CA 1
ATOM 839 C C . LYS A 1 102 ? -15.438 9.039 23.078 1 77.69 102 LYS A C 1
ATOM 841 O O . LYS A 1 102 ? -15.625 8.461 22 1 77.69 102 LYS A O 1
ATOM 846 N N . ALA A 1 103 ? -14.531 8.648 23.828 1 81.62 103 ALA A N 1
ATOM 847 C CA . ALA A 1 103 ? -13.703 7.457 23.641 1 81.62 103 ALA A CA 1
ATOM 848 C C . ALA A 1 103 ? -13.008 7.484 22.281 1 81.62 103 ALA A C 1
ATOM 850 O O . ALA A 1 103 ? -13.055 6.504 21.531 1 81.62 103 ALA A O 1
ATOM 851 N N . LYS A 1 104 ? -12.445 8.547 21.891 1 80.44 104 LYS A N 1
ATOM 852 C CA . LYS A 1 104 ? -11.828 8.797 20.594 1 80.44 104 LYS A CA 1
ATOM 853 C C . LYS A 1 104 ? -10.781 7.73 20.266 1 80.44 104 LYS A C 1
ATOM 855 O O . LYS A 1 104 ? -10.695 7.262 19.125 1 80.44 104 LYS A O 1
ATOM 860 N N . GLY A 1 105 ? -10.094 7.305 21.234 1 78.62 105 GLY A N 1
ATOM 861 C CA . GLY A 1 105 ? -9.078 6.281 21.062 1 78.62 105 GLY A CA 1
ATOM 862 C C . GLY A 1 105 ? -9.641 4.957 20.594 1 78.62 105 GLY A C 1
ATOM 863 O O . GLY A 1 105 ? -9.055 4.293 19.734 1 78.62 105 GLY A O 1
ATOM 864 N N . LEU A 1 106 ? -10.734 4.617 21.094 1 79 106 LEU A N 1
ATOM 865 C CA . LEU A 1 106 ? -11.367 3.355 20.734 1 79 106 LEU A CA 1
ATOM 866 C C . LEU A 1 106 ? -11.852 3.385 19.281 1 79 106 LEU A C 1
ATOM 868 O O . LEU A 1 106 ? -11.703 2.402 18.562 1 79 106 LEU A O 1
ATOM 872 N N . TRP A 1 107 ? -12.414 4.484 18.875 1 79.75 107 TRP A N 1
ATOM 873 C CA . TRP A 1 107 ? -12.922 4.602 17.516 1 79.75 107 TRP A CA 1
ATOM 874 C C . TRP A 1 107 ? -11.781 4.574 16.5 1 79.75 107 TRP A C 1
ATOM 876 O O . TRP A 1 107 ? -11.891 3.938 15.453 1 79.75 107 TRP A O 1
ATOM 886 N N . LYS A 1 108 ? -10.711 5.207 16.859 1 80.38 108 LYS A N 1
ATOM 887 C CA . LYS A 1 108 ? -9.547 5.199 15.992 1 80.38 108 LYS A CA 1
ATOM 888 C C . LYS A 1 108 ? -8.992 3.787 15.82 1 80.38 108 LYS A C 1
ATOM 890 O O . LYS A 1 108 ? -8.641 3.383 14.711 1 80.38 108 LYS A O 1
ATOM 895 N N . ALA A 1 109 ? -9.07 3.098 16.906 1 80.19 109 ALA A N 1
ATOM 896 C CA . ALA A 1 109 ? -8.57 1.728 16.875 1 80.19 109 ALA A CA 1
ATOM 897 C C . ALA A 1 109 ? -9.461 0.839 16.016 1 80.19 109 ALA A C 1
ATOM 899 O O . ALA A 1 109 ? -8.969 0.081 15.172 1 80.19 109 ALA A O 1
ATOM 900 N N . ILE A 1 110 ? -10.703 0.968 16.172 1 82.75 110 ILE A N 1
ATOM 901 C CA . ILE A 1 110 ? -11.664 0.14 15.461 1 82.75 110 ILE A CA 1
ATOM 902 C C . ILE A 1 110 ? -11.555 0.403 13.961 1 82.75 110 ILE A C 1
ATOM 904 O O . ILE A 1 110 ? -11.602 -0.531 13.156 1 82.75 110 ILE A O 1
ATOM 908 N N . LEU A 1 111 ? -11.375 1.638 13.641 1 84.88 111 LEU A N 1
ATOM 909 C CA . LEU A 1 111 ? -11.336 1.997 12.227 1 84.88 111 LEU A CA 1
ATOM 910 C C . LEU A 1 111 ? -9.984 1.634 11.617 1 84.88 111 LEU A C 1
ATOM 912 O O . LEU A 1 111 ? -9.898 1.382 10.406 1 84.88 111 LEU A O 1
ATOM 916 N N . TYR A 1 112 ? -9.039 1.481 12.461 1 85 112 TYR A N 1
ATOM 917 C CA . TYR A 1 112 ? -7.688 1.272 11.945 1 85 112 TYR A CA 1
ATOM 918 C C . TYR A 1 112 ? -7.34 -0.211 11.914 1 85 112 TYR A C 1
ATOM 920 O O . TYR A 1 112 ? -6.523 -0.646 11.102 1 85 112 TYR A O 1
ATOM 928 N N . ILE A 1 113 ? -7.969 -1.051 12.633 1 87.94 113 ILE A N 1
ATOM 929 C CA . ILE A 1 113 ? -7.621 -2.457 12.805 1 87.94 113 ILE A CA 1
ATOM 930 C C . ILE A 1 113 ? -7.703 -3.182 11.461 1 87.94 113 ILE A C 1
ATOM 932 O O . ILE A 1 113 ? -6.855 -4.02 11.156 1 87.94 113 ILE A O 1
ATOM 936 N N . PRO A 1 114 ? -8.648 -2.889 10.641 1 91.69 114 PRO A N 1
ATOM 937 C CA . PRO A 1 114 ? -8.719 -3.57 9.344 1 91.69 114 PRO A CA 1
ATOM 938 C C . PRO A 1 114 ? -7.453 -3.398 8.516 1 91.69 114 PRO A C 1
ATOM 940 O O . PRO A 1 114 ? -7.055 -4.316 7.789 1 91.69 114 PRO A O 1
ATOM 943 N N . ALA A 1 115 ? -6.867 -2.266 8.688 1 89.44 115 ALA A N 1
ATOM 944 C CA . ALA A 1 115 ? -5.656 -1.989 7.914 1 89.44 115 ALA A CA 1
ATOM 945 C C . ALA A 1 115 ? -4.508 -2.895 8.352 1 89.44 115 ALA A C 1
ATOM 947 O O . ALA A 1 115 ? -3.555 -3.102 7.594 1 89.44 115 ALA A O 1
ATOM 948 N N . LEU A 1 116 ? -4.625 -3.436 9.5 1 88.88 116 LEU A N 1
ATOM 949 C CA . LEU A 1 116 ? -3.57 -4.285 10.039 1 88.88 116 LEU A CA 1
ATOM 950 C C . LEU A 1 116 ? -3.805 -5.746 9.672 1 88.88 116 LEU A C 1
ATOM 952 O O . LEU A 1 116 ? -2.973 -6.605 9.969 1 88.88 116 LEU A O 1
ATOM 956 N N . THR A 1 117 ? -4.906 -5.992 9.047 1 90.94 117 THR A N 1
ATOM 957 C CA . THR A 1 117 ? -5.219 -7.34 8.594 1 90.94 117 THR A CA 1
ATOM 958 C C . THR A 1 117 ? -4.586 -7.613 7.227 1 90.94 117 THR A C 1
ATOM 960 O O . THR A 1 117 ? -4.598 -6.75 6.348 1 90.94 117 THR A O 1
ATOM 963 N N . SER A 1 118 ? -3.998 -8.773 7.098 1 91.62 118 SER A N 1
ATOM 964 C CA . SER A 1 118 ? -3.365 -9.141 5.836 1 91.62 118 SER A CA 1
ATOM 965 C C . SER A 1 118 ? -4.359 -9.07 4.68 1 91.62 118 SER A C 1
ATOM 967 O O . SER A 1 118 ? -5.543 -9.367 4.855 1 91.62 118 SER A O 1
ATOM 969 N N . VAL A 1 119 ? -3.838 -8.703 3.561 1 92.31 119 VAL A N 1
ATOM 970 C CA . VAL A 1 119 ? -4.668 -8.641 2.361 1 92.31 119 VAL A CA 1
ATOM 971 C C . VAL A 1 119 ? -5.172 -10.039 2.002 1 92.31 119 VAL A C 1
ATOM 973 O O . VAL A 1 119 ? -6.277 -10.188 1.482 1 92.31 119 VAL A O 1
ATOM 976 N N . VAL A 1 120 ? -4.395 -11.047 2.334 1 92.12 120 VAL A N 1
ATOM 977 C CA . VAL A 1 120 ? -4.773 -12.422 2.029 1 92.12 120 VAL A CA 1
ATOM 978 C C . VAL A 1 120 ? -6 -12.812 2.854 1 92.12 120 VAL A C 1
ATOM 980 O O . VAL A 1 120 ? -6.984 -13.32 2.311 1 92.12 120 VAL A O 1
ATOM 983 N N . ILE A 1 121 ? -5.914 -12.492 4.121 1 90.5 121 ILE A N 1
ATOM 984 C CA . ILE A 1 121 ? -7.023 -12.828 5 1 90.5 121 ILE A CA 1
ATOM 985 C C . ILE A 1 121 ? -8.234 -11.969 4.656 1 90.5 121 ILE A C 1
ATOM 987 O O . ILE A 1 121 ? -9.352 -12.484 4.512 1 90.5 121 ILE A O 1
ATOM 991 N N . SER A 1 122 ? -8 -10.68 4.496 1 93.75 122 SER A N 1
ATOM 992 C CA . SER A 1 122 ? -9.109 -9.773 4.199 1 93.75 122 SER A CA 1
ATOM 993 C C . SER A 1 122 ? -9.797 -10.148 2.891 1 93.75 122 SER A C 1
ATOM 995 O O . SER A 1 122 ? -11.023 -10.219 2.822 1 93.75 122 SER A O 1
ATOM 997 N N . GLY A 1 123 ? -9 -10.406 1.902 1 94.5 123 GLY A N 1
ATOM 998 C CA . GLY A 1 123 ? -9.57 -10.797 0.62 1 94.5 123 GLY A CA 1
ATOM 999 C C . GLY A 1 123 ? -10.367 -12.086 0.682 1 94.5 123 GLY A C 1
ATOM 1000 O O . GLY A 1 123 ? -11.445 -12.18 0.096 1 94.5 123 GLY A O 1
ATOM 1001 N N . THR A 1 124 ? -9.883 -13.031 1.378 1 91.94 124 THR A N 1
ATOM 1002 C CA . THR A 1 124 ? -10.555 -14.32 1.504 1 91.94 124 THR A CA 1
ATOM 1003 C C . THR A 1 124 ? -11.859 -14.18 2.279 1 91.94 124 THR A C 1
ATOM 1005 O O . THR A 1 124 ? -12.891 -14.734 1.882 1 91.94 124 THR A O 1
ATOM 1008 N N . LEU A 1 125 ? -11.812 -13.445 3.318 1 92 125 LEU A N 1
ATOM 1009 C CA . LEU A 1 125 ? -13.008 -13.25 4.129 1 92 125 LEU A CA 1
ATOM 1010 C C . LEU A 1 125 ? -14.094 -12.539 3.328 1 92 125 LEU A C 1
ATOM 1012 O O . LEU A 1 125 ? -15.273 -12.914 3.402 1 92 125 LEU A O 1
ATOM 1016 N N . PHE A 1 126 ? -13.711 -11.57 2.607 1 95.62 126 PHE A N 1
ATOM 1017 C CA . PHE A 1 126 ? -14.695 -10.852 1.812 1 95.62 126 PHE A CA 1
ATOM 1018 C C . PHE A 1 126 ? -15.219 -11.727 0.678 1 95.62 126 PHE A C 1
ATOM 1020 O O . PHE A 1 126 ? -16.391 -11.609 0.286 1 95.62 126 PHE A O 1
ATOM 1027 N N . ARG A 1 127 ? -14.367 -12.57 0.137 1 94.69 127 ARG A N 1
ATOM 1028 C CA . ARG A 1 127 ? -14.836 -13.531 -0.854 1 94.69 127 ARG A CA 1
ATOM 1029 C C . ARG A 1 127 ? -15.945 -14.414 -0.283 1 94.69 127 ARG A C 1
ATOM 1031 O O . ARG A 1 127 ? -16.969 -14.641 -0.938 1 94.69 127 ARG A O 1
ATOM 1038 N N . LEU A 1 128 ? -15.75 -14.844 0.923 1 90.5 128 LEU A N 1
ATOM 1039 C CA . LEU A 1 128 ? -16.734 -15.695 1.578 1 90.5 128 LEU A CA 1
ATOM 1040 C C . LEU A 1 128 ? -18 -14.906 1.917 1 90.5 128 LEU A C 1
ATOM 1042 O O . LEU A 1 128 ? -19.109 -15.406 1.75 1 90.5 128 LEU A O 1
ATOM 1046 N N . MET A 1 129 ? -17.797 -13.703 2.35 1 92.81 129 MET A N 1
ATOM 1047 C CA . MET A 1 129 ? -18.922 -12.844 2.719 1 92.81 129 MET A CA 1
ATOM 1048 C C . MET A 1 129 ? -19.797 -12.539 1.508 1 92.81 129 MET A C 1
ATOM 1050 O O . MET A 1 129 ? -21.016 -12.445 1.629 1 92.81 129 MET A O 1
ATOM 1054 N N . PHE A 1 130 ? -19.156 -12.461 0.372 1 95.62 130 PHE A N 1
ATOM 1055 C CA . PHE A 1 130 ? -19.875 -12.078 -0.842 1 95.62 130 PHE A CA 1
ATOM 1056 C C . PHE A 1 130 ? -20.109 -13.281 -1.738 1 95.62 130 PHE A C 1
ATOM 1058 O O . PHE A 1 130 ? -20.281 -13.141 -2.951 1 95.62 130 PHE A O 1
ATOM 1065 N N . SER A 1 131 ? -20.062 -14.43 -1.145 1 93.81 131 SER A N 1
ATOM 1066 C CA . SER A 1 131 ? -20.375 -15.656 -1.873 1 93.81 131 SER A CA 1
ATOM 1067 C C . SER A 1 131 ? -21.812 -15.641 -2.398 1 93.81 131 SER A C 1
ATOM 1069 O O . SER A 1 131 ? -22.656 -14.914 -1.882 1 93.81 131 SER A O 1
ATOM 1071 N N . GLU A 1 132 ? -22.047 -16.438 -3.4 1 94.44 132 GLU A N 1
ATOM 1072 C CA . GLU A 1 132 ? -23.375 -16.484 -4.012 1 94.44 132 GLU A CA 1
ATOM 1073 C C . GLU A 1 132 ? -24.344 -17.312 -3.176 1 94.44 132 GLU A C 1
ATOM 1075 O O . GLU A 1 132 ? -25.547 -17.281 -3.395 1 94.44 132 GLU A O 1
ATOM 1080 N N . TYR A 1 133 ? -23.797 -17.984 -2.281 1 91.19 133 TYR A N 1
ATOM 1081 C CA . TYR A 1 133 ? -24.625 -18.875 -1.467 1 91.19 133 TYR A CA 1
ATOM 1082 C C . TYR A 1 133 ? -25.453 -18.078 -0.468 1 91.19 133 TYR A C 1
ATOM 1084 O O . TYR A 1 133 ? -25.078 -16.969 -0.077 1 91.19 133 TYR A O 1
ATOM 1092 N N . SER A 1 134 ? -26.484 -18.703 0.034 1 90.19 134 SER A N 1
ATOM 1093 C CA . SER A 1 134 ? -27.391 -18.062 0.985 1 90.19 134 SER A CA 1
ATOM 1094 C C . SER A 1 134 ? -26.734 -17.906 2.354 1 90.19 134 SER A C 1
ATOM 1096 O O . SER A 1 134 ? -27.156 -17.078 3.164 1 90.19 134 SER A O 1
ATOM 1098 N N . THR A 1 135 ? -25.734 -18.609 2.514 1 84.75 135 THR A N 1
ATOM 1099 C CA . THR A 1 135 ? -25.047 -18.578 3.803 1 84.75 135 THR A CA 1
ATOM 1100 C C . THR A 1 135 ? -24.016 -17.453 3.842 1 84.75 135 THR A C 1
ATOM 1102 O O . THR A 1 135 ? -23.484 -17.141 4.906 1 84.75 135 THR A O 1
ATOM 1105 N N . GLY A 1 136 ? -23.766 -16.844 2.66 1 89.19 136 GLY A N 1
ATOM 1106 C CA . GLY A 1 136 ? -22.891 -15.688 2.66 1 89.19 136 GLY A CA 1
ATOM 1107 C C . GLY A 1 136 ? -23.484 -14.5 3.402 1 89.19 136 GLY A C 1
ATOM 1108 O O . GLY A 1 136 ? -24.672 -14.211 3.277 1 89.19 136 GLY A O 1
ATOM 1109 N N . GLN A 1 137 ? -22.703 -13.859 4.094 1 87.44 137 GLN A N 1
ATOM 1110 C CA . GLN A 1 137 ? -23.172 -12.812 5 1 87.44 137 GLN A CA 1
ATOM 1111 C C . GLN A 1 137 ? -23.938 -11.734 4.25 1 87.44 137 GLN A C 1
ATOM 1113 O O . GLN A 1 137 ? -24.938 -11.203 4.762 1 87.44 137 GLN A O 1
ATOM 1118 N N . MET A 1 138 ? -23.484 -11.336 3.08 1 91.56 138 MET A N 1
ATOM 1119 C CA . MET A 1 138 ? -24.172 -10.289 2.336 1 91.56 138 MET A CA 1
ATOM 1120 C C . MET A 1 138 ? -25.531 -10.773 1.846 1 91.56 138 MET A C 1
ATOM 1122 O O . MET A 1 138 ? -26.484 -9.992 1.773 1 91.56 138 MET A O 1
ATOM 1126 N N . ASN A 1 139 ? -25.609 -12 1.537 1 93.81 139 ASN A N 1
ATOM 1127 C CA . ASN A 1 139 ? -26.906 -12.547 1.11 1 93.81 139 ASN A CA 1
ATOM 1128 C C . ASN A 1 139 ? -27.812 -12.805 2.299 1 93.81 139 ASN A C 1
ATOM 1130 O O . ASN A 1 139 ? -29.047 -12.75 2.164 1 93.81 139 ASN A O 1
ATOM 1134 N N . VAL A 1 140 ? -27.266 -13.094 3.479 1 88.62 140 VAL A N 1
ATOM 1135 C CA . VAL A 1 140 ? -28.078 -13.148 4.691 1 88.62 140 VAL A CA 1
ATOM 1136 C C . VAL A 1 140 ? -28.734 -11.797 4.934 1 88.62 140 VAL A C 1
ATOM 1138 O O . VAL A 1 140 ? -29.922 -11.727 5.277 1 88.62 140 VAL A O 1
ATOM 1141 N N . LEU A 1 141 ? -27.969 -10.797 4.738 1 86.19 141 LEU A N 1
ATOM 1142 C CA . LEU A 1 141 ? -28.5 -9.445 4.887 1 86.19 141 LEU A CA 1
ATOM 1143 C C . LEU A 1 141 ? -29.578 -9.164 3.848 1 86.19 141 LEU A C 1
ATOM 1145 O O . LEU A 1 141 ? -30.594 -8.531 4.156 1 86.19 141 LEU A O 1
ATOM 1149 N N . MET A 1 142 ? -29.344 -9.594 2.637 1 91.62 142 MET A N 1
ATOM 1150 C CA . MET A 1 142 ? -30.344 -9.422 1.592 1 91.62 142 MET A CA 1
ATOM 1151 C C . MET A 1 142 ? -31.656 -10.117 1.975 1 91.62 142 MET A C 1
ATOM 1153 O O . MET A 1 142 ? -32.719 -9.562 1.779 1 91.62 142 MET A O 1
ATOM 1157 N N . GLU A 1 143 ? -31.516 -11.289 2.479 1 91.81 143 GLU A N 1
ATOM 1158 C CA . GLU A 1 143 ? -32.688 -12.047 2.906 1 91.81 143 GLU A CA 1
ATOM 1159 C C . GLU A 1 143 ? -33.438 -11.32 4.016 1 91.81 143 GLU A C 1
ATOM 1161 O O . GLU A 1 143 ? -34.688 -11.312 4.035 1 91.81 143 GLU A O 1
ATOM 1166 N N . LEU A 1 144 ? -32.75 -10.789 4.945 1 87.81 144 LEU A N 1
ATOM 1167 C CA . LEU A 1 144 ? -33.344 -10.031 6.035 1 87.81 144 LEU A CA 1
ATOM 1168 C C . LEU A 1 144 ? -34.125 -8.844 5.5 1 87.81 144 LEU A C 1
ATOM 1170 O O . LEU A 1 144 ? -35.125 -8.43 6.098 1 87.81 144 LEU A O 1
ATOM 1174 N N . LEU A 1 145 ? -33.688 -8.344 4.359 1 90.62 145 LEU A N 1
ATOM 1175 C CA . LEU A 1 145 ? -34.375 -7.199 3.746 1 90.62 145 LEU A CA 1
ATOM 1176 C C . LEU A 1 145 ? -35.438 -7.656 2.781 1 90.62 145 LEU A C 1
ATOM 1178 O O . LEU A 1 145 ? -36.094 -6.832 2.121 1 90.62 145 LEU A O 1
ATOM 1182 N N . GLY A 1 146 ? -35.625 -8.914 2.652 1 92.88 146 GLY A N 1
ATOM 1183 C CA . GLY A 1 146 ? -36.656 -9.477 1.804 1 92.88 146 GLY A CA 1
ATOM 1184 C C . GLY A 1 146 ? -36.25 -9.555 0.343 1 92.88 146 GLY A C 1
ATOM 1185 O O . GLY A 1 146 ? -37.125 -9.586 -0.541 1 92.88 146 GLY A O 1
ATOM 1186 N N . LYS A 1 147 ? -35.062 -9.555 0.098 1 94.62 147 LYS A N 1
ATOM 1187 C CA . LYS A 1 147 ? -34.562 -9.602 -1.279 1 94.62 147 LYS A CA 1
ATOM 1188 C C . LYS A 1 147 ? -33.969 -10.961 -1.603 1 94.62 147 LYS A C 1
ATOM 1190 O O . LYS A 1 147 ? -33.625 -11.734 -0.696 1 94.62 147 LYS A O 1
ATOM 1195 N N . ALA A 1 148 ? -33.875 -11.273 -2.844 1 95.06 148 ALA A N 1
ATOM 1196 C CA . ALA A 1 148 ? -33.281 -12.531 -3.309 1 95.06 148 ALA A CA 1
ATOM 1197 C C . ALA A 1 148 ? -31.766 -12.484 -3.207 1 95.06 148 ALA A C 1
ATOM 1199 O O . ALA A 1 148 ? -31.172 -11.406 -3.209 1 95.06 148 ALA A O 1
ATOM 1200 N N . PRO A 1 149 ? -31.188 -13.672 -3.072 1 95.31 149 PRO A N 1
ATOM 1201 C CA . PRO A 1 149 ? -29.719 -13.727 -3.062 1 95.31 149 PRO A CA 1
ATOM 1202 C C . PRO A 1 149 ? -29.109 -13.219 -4.363 1 95.31 149 PRO A C 1
ATOM 1204 O O . PRO A 1 149 ? -29.703 -13.375 -5.434 1 95.31 149 PRO A O 1
ATOM 1207 N N . VAL A 1 150 ? -27.984 -12.633 -4.195 1 96.12 150 VAL A N 1
ATOM 1208 C CA . VAL A 1 150 ? -27.266 -12.047 -5.324 1 96.12 150 VAL A CA 1
ATOM 1209 C C . VAL A 1 150 ? -25.953 -12.789 -5.535 1 96.12 150 VAL A C 1
ATOM 1211 O O . VAL A 1 150 ? -25.297 -13.172 -4.57 1 96.12 150 VAL A O 1
ATOM 1214 N N . ALA A 1 151 ? -25.625 -13.062 -6.836 1 97.06 151 ALA A N 1
ATOM 1215 C CA . ALA A 1 151 ? -24.297 -13.547 -7.168 1 97.06 151 ALA A CA 1
ATOM 1216 C C . ALA A 1 151 ? -23.297 -12.398 -7.258 1 97.06 151 ALA A C 1
ATOM 1218 O O . ALA A 1 151 ? -22.844 -12.039 -8.352 1 97.06 151 ALA A O 1
ATOM 1219 N N . TRP A 1 152 ? -22.844 -11.945 -6.168 1 97.12 152 TRP A N 1
ATOM 1220 C CA . TRP A 1 152 ? -22.141 -10.68 -6.02 1 97.12 152 TRP A CA 1
ATOM 1221 C C . TRP A 1 152 ? -20.891 -10.641 -6.906 1 97.12 152 TRP A C 1
ATOM 1223 O O . TRP A 1 152 ? -20.578 -9.617 -7.512 1 97.12 152 TRP A O 1
ATOM 1233 N N . LEU A 1 153 ? -20.172 -11.75 -6.992 1 97.44 153 LEU A N 1
ATOM 1234 C CA . LEU A 1 153 ? -18.859 -11.758 -7.633 1 97.44 153 LEU A CA 1
ATOM 1235 C C . LEU A 1 153 ? -18.953 -12.297 -9.055 1 97.44 153 LEU A C 1
ATOM 1237 O O . LEU A 1 153 ? -17.938 -12.609 -9.672 1 97.44 153 LEU A O 1
ATOM 1241 N N . LYS A 1 154 ? -20.203 -12.391 -9.594 1 97.06 154 LYS A N 1
ATOM 1242 C CA . LYS A 1 154 ? -20.391 -12.891 -10.953 1 97.06 154 LYS A CA 1
ATOM 1243 C C . LYS A 1 154 ? -20.922 -11.789 -11.867 1 97.06 154 LYS A C 1
ATOM 1245 O O . LYS A 1 154 ? -21.094 -12.008 -13.07 1 97.06 154 LYS A O 1
ATOM 1250 N N . ASN A 1 155 ? -21.141 -10.656 -11.227 1 96.19 155 ASN A N 1
ATOM 1251 C CA . ASN A 1 155 ? -21.594 -9.492 -11.977 1 96.19 155 ASN A CA 1
ATOM 1252 C C . ASN A 1 155 ? -20.656 -8.305 -11.797 1 96.19 155 ASN A C 1
ATOM 1254 O O . ASN A 1 155 ? -20.125 -8.078 -10.711 1 96.19 155 ASN A O 1
ATOM 1258 N N . GLY A 1 156 ? -20.531 -7.527 -12.93 1 96.19 156 GLY A N 1
ATOM 1259 C CA . GLY A 1 156 ? -19.594 -6.414 -12.93 1 96.19 156 GLY A CA 1
ATOM 1260 C C . GLY A 1 156 ? -19.906 -5.375 -11.867 1 96.19 156 GLY A C 1
ATOM 1261 O O . GLY A 1 156 ? -19.016 -4.996 -11.086 1 96.19 156 GLY A O 1
ATOM 1262 N N . THR A 1 157 ? -21.109 -4.969 -11.781 1 97.06 157 THR A N 1
ATOM 1263 C CA . THR A 1 157 ? -21.5 -3.902 -10.867 1 97.06 157 THR A CA 1
ATOM 1264 C C . THR A 1 157 ? -21.375 -4.367 -9.422 1 97.06 157 THR A C 1
ATOM 1266 O O . THR A 1 157 ? -20.766 -3.688 -8.594 1 97.06 157 THR A O 1
ATOM 1269 N N . THR A 1 158 ? -21.938 -5.547 -9.117 1 97.38 158 THR A N 1
ATOM 1270 C CA . THR A 1 158 ? -21.906 -6.027 -7.742 1 97.38 158 THR A CA 1
ATOM 1271 C C . THR A 1 158 ? -20.5 -6.422 -7.332 1 97.38 158 THR A C 1
ATOM 1273 O O . THR A 1 158 ? -20.125 -6.289 -6.164 1 97.38 158 THR A O 1
ATOM 1276 N N . GLY A 1 159 ? -19.719 -6.945 -8.328 1 97.94 159 GLY A N 1
ATOM 1277 C CA . GLY A 1 159 ? -18.312 -7.227 -8.047 1 97.94 159 GLY A CA 1
ATOM 1278 C C . GLY A 1 159 ? -17.531 -5.988 -7.672 1 97.94 159 GLY A C 1
ATOM 1279 O O . GLY A 1 159 ? -16.719 -6.016 -6.738 1 97.94 159 GLY A O 1
ATOM 1280 N N . MET A 1 160 ? -17.828 -4.918 -8.398 1 98.25 160 MET A N 1
ATOM 1281 C CA . MET A 1 160 ? -17.156 -3.652 -8.109 1 98.25 160 MET A CA 1
ATOM 1282 C C . MET A 1 160 ? -17.562 -3.113 -6.746 1 98.25 160 MET A C 1
ATOM 1284 O O . MET A 1 160 ? -16.734 -2.594 -6.004 1 98.25 160 MET A O 1
ATOM 1288 N N . ILE A 1 161 ? -18.75 -3.262 -6.383 1 97.38 161 ILE A N 1
ATOM 1289 C CA . ILE A 1 161 ? -19.234 -2.836 -5.078 1 97.38 161 ILE A CA 1
ATOM 1290 C C . ILE A 1 161 ? -18.516 -3.613 -3.977 1 97.38 161 ILE A C 1
ATOM 1292 O O . ILE A 1 161 ? -18.094 -3.035 -2.973 1 97.38 161 ILE A O 1
ATOM 1296 N N . ALA A 1 162 ? -18.375 -4.922 -4.184 1 97.19 162 ALA A N 1
ATOM 1297 C CA . ALA A 1 162 ? -17.656 -5.75 -3.215 1 97.19 162 ALA A CA 1
ATOM 1298 C C . ALA A 1 162 ? -16.219 -5.27 -3.041 1 97.19 162 ALA A C 1
ATOM 1300 O O . ALA A 1 162 ? -15.727 -5.168 -1.915 1 97.19 162 ALA A O 1
ATOM 1301 N N . LEU A 1 163 ? -15.57 -4.922 -4.148 1 98.06 163 LEU A N 1
ATOM 1302 C CA . LEU A 1 163 ? -14.195 -4.426 -4.113 1 98.06 163 LEU A CA 1
ATOM 1303 C C . LEU A 1 163 ? -14.125 -3.098 -3.365 1 98.06 163 LEU A C 1
ATOM 1305 O O . LEU A 1 163 ? -13.203 -2.881 -2.568 1 98.06 163 LEU A O 1
ATOM 1309 N N . LEU A 1 164 ? -15.055 -2.236 -3.639 1 98 164 LEU A N 1
ATOM 1310 C CA . LEU A 1 164 ? -15.055 -0.919 -3.012 1 98 164 LEU A CA 1
ATOM 1311 C C . LEU A 1 164 ? -15.328 -1.026 -1.517 1 98 164 LEU A C 1
ATOM 1313 O O . LEU A 1 164 ? -14.758 -0.285 -0.718 1 98 164 LEU A O 1
ATOM 1317 N N . ILE A 1 165 ? -16.172 -1.934 -1.122 1 95.88 165 ILE A N 1
ATOM 1318 C CA . ILE A 1 165 ? -16.453 -2.145 0.295 1 95.88 165 ILE A CA 1
ATOM 1319 C C . ILE A 1 165 ? -15.203 -2.68 0.99 1 95.88 165 ILE A C 1
ATOM 1321 O O . ILE A 1 165 ? -14.875 -2.25 2.098 1 95.88 165 ILE A O 1
ATOM 1325 N N . LEU A 1 166 ? -14.57 -3.613 0.335 1 96.38 166 LEU A N 1
ATOM 1326 C CA . LEU A 1 166 ? -13.312 -4.133 0.858 1 96.38 166 LEU A CA 1
ATOM 1327 C C . LEU A 1 166 ? -12.297 -3.01 1.031 1 96.38 166 LEU A C 1
ATOM 1329 O O . LEU A 1 166 ? -11.617 -2.936 2.059 1 96.38 166 LEU A O 1
ATOM 1333 N N . ALA A 1 167 ? -12.203 -2.125 0.073 1 97 167 ALA A N 1
ATOM 1334 C CA . ALA A 1 167 ? -11.281 -0.992 0.132 1 97 167 ALA A CA 1
ATOM 1335 C C . ALA A 1 167 ? -11.617 -0.076 1.307 1 97 167 ALA A C 1
ATOM 1337 O O . ALA A 1 167 ? -10.727 0.337 2.053 1 97 167 ALA A O 1
ATOM 1338 N N . CYS A 1 168 ? -12.852 0.234 1.417 1 95.62 168 CYS A N 1
ATOM 1339 C CA . CYS A 1 168 ? -13.281 1.102 2.508 1 95.62 168 CYS A CA 1
ATOM 1340 C C . CYS A 1 168 ? -12.984 0.462 3.861 1 95.62 168 CYS A C 1
ATOM 1342 O O . CYS A 1 168 ? -12.562 1.143 4.793 1 95.62 168 CYS A O 1
ATOM 1344 N N . TRP A 1 169 ? -13.227 -0.793 3.879 1 94.69 169 TRP A N 1
ATOM 1345 C CA . TRP A 1 169 ? -12.977 -1.518 5.121 1 94.69 169 TRP A CA 1
ATOM 1346 C C . TRP A 1 169 ? -11.5 -1.453 5.5 1 94.69 169 TRP A C 1
ATOM 1348 O O . TRP A 1 169 ? -11.164 -1.191 6.656 1 94.69 169 TRP A O 1
ATOM 1358 N N . ARG A 1 170 ? -10.672 -1.534 4.617 1 94.31 170 ARG A N 1
ATOM 1359 C CA . ARG A 1 170 ? -9.242 -1.645 4.887 1 94.31 170 ARG A CA 1
ATOM 1360 C C . ARG A 1 170 ? -8.609 -0.269 5.078 1 94.31 170 ARG A C 1
ATOM 1362 O O . ARG A 1 170 ? -7.711 -0.102 5.902 1 94.31 170 ARG A O 1
ATOM 1369 N N . TRP A 1 171 ? -9.094 0.768 4.324 1 94.62 171 TRP A N 1
ATOM 1370 C CA . TRP A 1 171 ? -8.25 1.945 4.172 1 94.62 171 TRP A CA 1
ATOM 1371 C C . TRP A 1 171 ? -8.906 3.174 4.793 1 94.62 171 TRP A C 1
ATOM 1373 O O . TRP A 1 171 ? -8.289 4.23 4.898 1 94.62 171 TRP A O 1
ATOM 1383 N N . THR A 1 172 ? -10.148 3.08 5.262 1 94.44 172 THR A N 1
ATOM 1384 C CA . THR A 1 172 ? -10.812 4.219 5.883 1 94.44 172 THR A CA 1
ATOM 1385 C C . THR A 1 172 ? -10.023 4.715 7.09 1 94.44 172 THR A C 1
ATOM 1387 O O . THR A 1 172 ? -9.797 5.918 7.242 1 94.44 172 THR A O 1
ATOM 1390 N N . GLY A 1 173 ? -9.586 3.836 7.891 1 90.81 173 GLY A N 1
ATOM 1391 C CA . GLY A 1 173 ? -8.844 4.199 9.086 1 90.81 173 GLY A CA 1
ATOM 1392 C C . GLY A 1 173 ? -7.516 4.871 8.781 1 90.81 173 GLY A C 1
ATOM 1393 O O . GLY A 1 173 ? -7.145 5.848 9.438 1 90.81 173 GLY A O 1
ATOM 1394 N N . VAL A 1 174 ? -6.828 4.398 7.781 1 90.44 174 VAL A N 1
ATOM 1395 C CA . VAL A 1 174 ? -5.523 4.938 7.402 1 90.44 174 VAL A CA 1
ATOM 1396 C C . VAL A 1 174 ? -5.68 6.371 6.91 1 90.44 174 VAL A C 1
ATOM 1398 O O . VAL A 1 174 ? -4.969 7.273 7.359 1 90.44 174 VAL A O 1
ATOM 1401 N N . ASN A 1 175 ? -6.582 6.527 5.977 1 93.44 175 ASN A N 1
ATOM 1402 C CA . ASN A 1 175 ? -6.797 7.875 5.457 1 93.44 175 ASN A CA 1
ATOM 1403 C C . ASN A 1 175 ? -7.301 8.82 6.539 1 93.44 175 ASN A C 1
ATOM 1405 O O . ASN A 1 175 ? -6.977 10.008 6.531 1 93.44 175 ASN A O 1
ATOM 1409 N N . MET A 1 176 ? -8.078 8.328 7.461 1 91.94 176 MET A N 1
ATOM 1410 C CA . MET A 1 176 ? -8.531 9.148 8.578 1 91.94 176 MET A CA 1
ATOM 1411 C C . MET A 1 176 ? -7.348 9.648 9.398 1 91.94 176 MET A C 1
ATOM 1413 O O . MET A 1 176 ? -7.297 10.82 9.773 1 91.94 176 MET A O 1
ATOM 1417 N N . LEU A 1 177 ? -6.434 8.789 9.625 1 86.75 177 LEU A N 1
ATOM 1418 C CA . LEU A 1 177 ? -5.27 9.164 10.422 1 86.75 177 LEU A CA 1
ATOM 1419 C C . LEU A 1 177 ? -4.441 10.219 9.695 1 86.75 177 LEU A C 1
ATOM 1421 O O . LEU A 1 177 ? -3.846 11.094 10.336 1 86.75 177 LEU A O 1
ATOM 1425 N N . TYR A 1 178 ? -4.422 10.117 8.375 1 87.5 178 TYR A N 1
ATOM 1426 C CA . TYR A 1 178 ? -3.758 11.172 7.609 1 87.5 178 TYR A CA 1
ATOM 1427 C C . TYR A 1 178 ? -4.41 12.523 7.871 1 87.5 178 TYR A C 1
ATOM 1429 O O . TYR A 1 178 ? -3.721 13.508 8.148 1 87.5 178 TYR A O 1
ATOM 1437 N N . PHE A 1 179 ? -5.629 12.531 7.855 1 91.5 179 PHE A N 1
ATOM 1438 C CA . PHE A 1 179 ? -6.352 13.789 8.031 1 91.5 179 PHE A CA 1
ATOM 1439 C C . PHE A 1 179 ? -6.27 14.266 9.477 1 91.5 179 PHE A C 1
ATOM 1441 O O . PHE A 1 179 ? -6.227 15.469 9.734 1 91.5 179 PHE A O 1
ATOM 1448 N N . VAL A 1 180 ? -6.281 13.32 10.414 1 86.94 180 VAL A N 1
ATOM 1449 C CA . VAL A 1 180 ? -6.109 13.688 11.82 1 86.94 180 VAL A CA 1
ATOM 1450 C C . VAL A 1 180 ? -4.762 14.375 12.008 1 86.94 180 VAL A C 1
ATOM 1452 O O . VAL A 1 180 ? -4.668 15.383 12.719 1 86.94 180 VAL A O 1
ATOM 1455 N N . SER A 1 181 ? -3.736 13.836 11.367 1 83.75 181 SER A N 1
ATOM 1456 C CA . SER A 1 181 ? -2.414 14.445 11.453 1 83.75 181 SER A CA 1
ATOM 1457 C C . SER A 1 181 ? -2.418 15.852 10.867 1 83.75 181 SER A C 1
ATOM 1459 O O . SER A 1 181 ? -1.761 16.75 11.398 1 83.75 181 SER A O 1
ATOM 1461 N N . GLY A 1 182 ? -3.117 16.031 9.789 1 86.75 182 GLY A N 1
ATOM 1462 C CA . GLY A 1 182 ? -3.256 17.359 9.203 1 86.75 182 GLY A CA 1
ATOM 1463 C C . GLY A 1 182 ? -4.008 18.328 10.094 1 86.75 182 GLY A C 1
ATOM 1464 O O . GLY A 1 182 ? -3.652 19.5 10.18 1 86.75 182 GLY A O 1
ATOM 1465 N N . LEU A 1 183 ? -4.988 17.859 10.773 1 87.75 183 LEU A N 1
ATOM 1466 C CA . LEU A 1 183 ? -5.801 18.672 11.664 1 87.75 183 LEU A CA 1
ATOM 1467 C C . LEU A 1 183 ? -4.984 19.156 12.859 1 87.75 183 LEU A C 1
ATOM 1469 O O . LEU A 1 183 ? -5.18 20.281 13.336 1 87.75 183 LEU A O 1
ATOM 1473 N N . LYS A 1 184 ? -4.129 18.328 13.25 1 83.81 184 LYS A N 1
ATOM 1474 C CA . LYS A 1 184 ? -3.307 18.656 14.406 1 83.81 184 LYS A CA 1
ATOM 1475 C C . LYS A 1 184 ? -2.359 19.812 14.086 1 83.81 184 LYS A C 1
ATOM 1477 O O . LYS A 1 184 ? -1.875 20.5 14.992 1 83.81 184 LYS A O 1
ATOM 1482 N N . GLY A 1 185 ? -2.188 20.016 12.852 1 79 185 GLY A N 1
ATOM 1483 C CA . GLY A 1 185 ? -1.331 21.125 12.438 1 79 185 GLY A CA 1
ATOM 1484 C C . GLY A 1 185 ? -2.059 22.453 12.375 1 79 185 GLY A C 1
ATOM 1485 O O . GLY A 1 185 ? -1.429 23.5 12.234 1 79 185 GLY A O 1
ATOM 1486 N N . ILE A 1 186 ? -3.367 22.406 12.531 1 84.81 186 ILE A N 1
ATOM 1487 C CA . ILE A 1 186 ? -4.156 23.625 12.445 1 84.81 186 ILE A CA 1
ATOM 1488 C C . ILE A 1 186 ? -4.215 24.297 13.812 1 84.81 186 ILE A C 1
ATOM 1490 O O . ILE A 1 186 ? -4.547 23.656 14.812 1 84.81 186 ILE A O 1
ATOM 1494 N N . ASP A 1 187 ? -3.93 25.562 13.805 1 86.62 187 ASP A N 1
ATOM 1495 C CA . ASP A 1 187 ? -3.932 26.344 15.039 1 86.62 187 ASP A CA 1
ATOM 1496 C C . ASP A 1 187 ? -5.336 26.422 15.641 1 86.62 187 ASP A C 1
ATOM 1498 O O . ASP A 1 187 ? -6.266 26.906 14.992 1 86.62 187 ASP A O 1
ATOM 1502 N N . GLY A 1 188 ? -5.477 26.062 16.859 1 87.44 188 GLY A N 1
ATOM 1503 C CA . GLY A 1 188 ? -6.742 26.125 17.578 1 87.44 188 GLY A CA 1
ATOM 1504 C C . GLY A 1 188 ? -7.301 27.531 17.703 1 87.44 188 GLY A C 1
ATOM 1505 O O . GLY A 1 188 ? -8.516 27.703 17.797 1 87.44 188 GLY A O 1
ATOM 1506 N N . ALA A 1 189 ? -6.418 28.438 17.609 1 90.94 189 ALA A N 1
ATOM 1507 C CA . ALA A 1 189 ? -6.816 29.844 17.719 1 90.94 189 ALA A CA 1
ATOM 1508 C C . ALA A 1 189 ? -7.75 30.234 16.578 1 90.94 189 ALA A C 1
ATOM 1510 O O . ALA A 1 189 ? -8.617 31.094 16.75 1 90.94 189 ALA A O 1
ATOM 1511 N N . LEU A 1 190 ? -7.594 29.578 15.523 1 90.81 190 LEU A N 1
ATOM 1512 C CA . LEU A 1 190 ? -8.445 29.875 14.367 1 90.81 190 LEU A CA 1
ATOM 1513 C C . LEU A 1 190 ? -9.883 29.422 14.625 1 90.81 190 LEU A C 1
ATOM 1515 O O . LEU A 1 190 ? -10.82 30.109 14.211 1 90.81 190 LEU A O 1
ATOM 1519 N N . TYR A 1 191 ? -10.016 28.391 15.359 1 89.88 191 TYR A N 1
ATOM 1520 C CA . TYR A 1 191 ? -11.352 27.906 15.688 1 89.88 191 TYR A CA 1
ATOM 1521 C C . TYR A 1 191 ? -11.992 28.781 16.766 1 89.88 191 TYR A C 1
ATOM 1523 O O . TYR A 1 191 ? -13.203 29.031 16.719 1 89.88 191 TYR A O 1
ATOM 1531 N N . GLU A 1 192 ? -11.211 29.234 17.656 1 91.88 192 GLU A N 1
ATOM 1532 C CA . GLU A 1 192 ? -11.695 30.141 18.703 1 91.88 192 GLU A CA 1
ATOM 1533 C C . GLU A 1 192 ? -12.18 31.453 18.094 1 91.88 192 GLU A C 1
ATOM 1535 O O . GLU A 1 192 ? -13.227 31.969 18.484 1 91.88 192 GLU A O 1
ATOM 1540 N N . SER A 1 193 ? -11.375 31.891 17.172 1 94.69 193 SER A N 1
ATOM 1541 C CA . SER A 1 193 ? -11.758 33.125 16.484 1 94.69 193 SER A CA 1
ATOM 1542 C C . SER A 1 193 ? -13.07 32.938 15.719 1 94.69 193 SER A C 1
ATOM 1544 O O . SER A 1 193 ? -13.914 33.844 15.711 1 94.69 193 SER A O 1
ATOM 1546 N N . ALA A 1 194 ? -13.234 31.828 15.117 1 94.19 194 ALA A N 1
ATOM 1547 C CA . ALA A 1 194 ? -14.469 31.531 14.398 1 94.19 194 ALA A CA 1
ATOM 1548 C C . ALA A 1 194 ? -15.656 31.46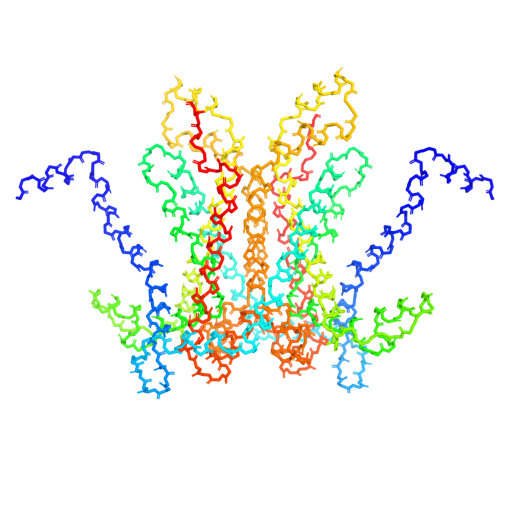9 15.359 1 94.19 194 ALA A C 1
ATOM 1550 O O . ALA A 1 194 ? -16.75 31.906 15.023 1 94.19 194 ALA A O 1
ATOM 1551 N N . ASP A 1 195 ? -15.438 30.969 16.531 1 92.81 195 ASP A N 1
ATOM 1552 C CA . ASP A 1 195 ? -16.469 30.891 17.547 1 92.81 195 ASP A CA 1
ATOM 1553 C C . ASP A 1 195 ? -16.922 32.281 17.984 1 92.81 195 ASP A C 1
ATOM 1555 O O . ASP A 1 195 ? -18.109 32.531 18.203 1 92.81 195 ASP A O 1
ATOM 1559 N N . ILE A 1 196 ? -15.984 33.125 18.094 1 95.44 196 ILE A N 1
ATOM 1560 C CA . ILE A 1 196 ? -16.266 34.5 18.484 1 95.44 196 ILE A CA 1
ATOM 1561 C C . ILE A 1 196 ? -17.109 35.188 17.422 1 95.44 196 ILE A C 1
ATOM 1563 O O . ILE A 1 196 ? -18 35.969 17.734 1 95.44 196 ILE A O 1
ATOM 1567 N N . ASP A 1 197 ? -16.938 34.844 16.172 1 95.56 197 ASP A N 1
ATOM 1568 C CA . ASP A 1 197 ? -17.688 35.406 15.047 1 95.56 197 ASP A CA 1
ATOM 1569 C C . ASP A 1 197 ? -19.047 34.719 14.914 1 95.56 197 ASP A C 1
ATOM 1571 O O . ASP A 1 197 ? -19.844 35.094 14.047 1 95.56 197 ASP A O 1
ATOM 1575 N N . GLY A 1 198 ? -19.344 33.75 15.742 1 94.06 198 GLY A N 1
ATOM 1576 C CA . GLY A 1 198 ? -20.641 33.094 15.758 1 94.06 198 GLY A CA 1
ATOM 1577 C C . GLY A 1 198 ? -20.766 32 14.719 1 94.06 198 GLY A C 1
ATOM 1578 O O . GLY A 1 198 ? -21.875 31.609 14.344 1 94.06 198 GLY A O 1
ATOM 1579 N N . ALA A 1 199 ? -19.609 31.516 14.242 1 93.81 199 ALA A N 1
ATOM 1580 C CA . ALA A 1 199 ? -19.625 30.469 13.219 1 93.81 199 ALA A CA 1
ATOM 1581 C C . ALA A 1 199 ? -20.109 29.141 13.805 1 93.81 199 ALA A C 1
ATOM 1583 O O . ALA A 1 199 ? -19.75 28.797 14.93 1 93.81 199 ALA A O 1
ATOM 1584 N N . ASN A 1 200 ? -20.969 28.469 13.008 1 91.5 200 ASN A N 1
ATOM 1585 C CA . ASN A 1 200 ? -21.375 27.141 13.414 1 91.5 200 ASN A CA 1
ATOM 1586 C C . ASN A 1 200 ? -20.406 26.062 12.922 1 91.5 200 ASN A C 1
ATOM 1588 O O . ASN A 1 200 ? -19.391 26.391 12.297 1 91.5 200 ASN A O 1
ATOM 1592 N N . SER A 1 201 ? -20.672 24.781 13.258 1 86.81 201 SER A N 1
ATOM 1593 C CA . SER A 1 201 ? -19.75 23.688 12.969 1 86.81 201 SER A CA 1
ATOM 1594 C C . SER A 1 201 ? -19.547 23.516 11.469 1 86.81 201 SER A C 1
ATOM 1596 O O . SER A 1 201 ? -18.438 23.234 11.016 1 86.81 201 SER A O 1
ATOM 1598 N N . TRP A 1 202 ? -20.578 23.703 10.758 1 89.88 202 TRP A N 1
ATOM 1599 C CA . TRP A 1 202 ? -20.484 23.562 9.305 1 89.88 202 TRP A CA 1
ATOM 1600 C C . TRP A 1 202 ? -19.672 24.703 8.695 1 89.88 202 TRP A C 1
ATOM 1602 O O . TRP A 1 202 ? -18.891 24.484 7.773 1 89.88 202 TRP A O 1
ATOM 1612 N N . GLN A 1 203 ? -19.875 25.922 9.211 1 93.56 203 GLN A N 1
ATOM 1613 C CA . GLN A 1 203 ? -19.109 27.078 8.75 1 93.56 203 GLN A CA 1
ATOM 1614 C C . GLN A 1 203 ? -17.641 26.938 9.078 1 93.56 203 GLN A C 1
ATOM 1616 O O . GLN A 1 203 ? -16.781 27.234 8.242 1 93.56 203 GLN A O 1
ATOM 1621 N N . LYS A 1 204 ? -17.391 26.453 10.289 1 93.44 204 LYS A N 1
ATOM 1622 C CA . LYS A 1 204 ? -16 26.234 10.688 1 93.44 204 LYS A CA 1
ATOM 1623 C C . LYS A 1 204 ? -15.336 25.188 9.797 1 93.44 204 LYS A C 1
ATOM 1625 O O . LYS A 1 204 ? -14.172 25.328 9.422 1 93.44 204 LYS A O 1
ATOM 1630 N N . PHE A 1 205 ? -16.141 24.109 9.445 1 92.56 205 PHE A N 1
ATOM 1631 C CA . PHE A 1 205 ? -15.625 23.078 8.562 1 92.56 205 PHE A CA 1
ATOM 1632 C C . PHE A 1 205 ? -15.32 23.641 7.18 1 92.56 205 PHE A C 1
ATOM 1634 O O . PHE A 1 205 ? -14.227 23.438 6.645 1 92.56 205 PHE A O 1
ATOM 1641 N N . ARG A 1 206 ? -16.141 24.391 6.633 1 93.69 206 ARG A N 1
ATOM 1642 C CA . ARG A 1 206 ? -16.078 24.859 5.25 1 93.69 206 ARG A CA 1
ATOM 1643 C C . ARG A 1 206 ? -15.039 25.984 5.109 1 93.69 206 ARG A C 1
ATOM 1645 O O . ARG A 1 206 ? -14.336 26.047 4.102 1 93.69 206 ARG A O 1
ATOM 1652 N N . TYR A 1 207 ? -14.867 26.844 6.152 1 94.75 207 TYR A N 1
ATOM 1653 C CA . TYR A 1 207 ? -14.086 28.062 5.965 1 94.75 207 TYR A CA 1
ATOM 1654 C C . TYR A 1 207 ? -12.758 27.969 6.707 1 94.75 207 TYR A C 1
ATOM 1656 O O . TYR A 1 207 ? -11.836 28.75 6.434 1 94.75 207 TYR A O 1
ATOM 1664 N N . VAL A 1 208 ? -12.617 27.062 7.625 1 93.56 208 VAL A N 1
ATOM 1665 C CA . VAL A 1 208 ? -11.375 26.953 8.383 1 93.56 208 VAL A CA 1
ATOM 1666 C C . VAL A 1 208 ? -10.727 25.594 8.109 1 93.56 208 VAL A C 1
ATOM 1668 O O . VAL A 1 208 ? -9.656 25.516 7.504 1 93.56 208 VAL A O 1
ATOM 1671 N N . THR A 1 209 ? -11.453 24.531 8.367 1 93.19 209 THR A N 1
ATOM 1672 C CA . THR A 1 209 ? -10.891 23.188 8.352 1 93.19 209 THR A CA 1
ATOM 1673 C C . THR A 1 209 ? -10.539 22.766 6.93 1 93.19 209 THR A C 1
ATOM 1675 O O . THR A 1 209 ? -9.391 22.422 6.645 1 93.19 209 THR A O 1
ATOM 1678 N N . LEU A 1 210 ? -11.469 22.875 6.047 1 93.88 210 LEU A N 1
ATOM 1679 C CA . LEU A 1 210 ? -11.305 22.359 4.688 1 93.88 210 LEU A CA 1
ATOM 1680 C C . LEU A 1 210 ? -10.188 23.109 3.959 1 93.88 210 LEU A C 1
ATOM 1682 O O . LEU A 1 210 ? -9.305 22.469 3.373 1 93.88 210 LEU A O 1
ATOM 1686 N N . PRO A 1 211 ? -10.141 24.422 4.066 1 92.56 211 PRO A N 1
ATOM 1687 C CA . PRO A 1 211 ? -9.062 25.141 3.389 1 92.56 211 PRO A CA 1
ATOM 1688 C C . PRO A 1 211 ? -7.688 24.844 3.988 1 92.56 211 PRO A C 1
ATOM 1690 O O . PRO A 1 211 ? -6.699 24.734 3.258 1 92.56 211 PRO A O 1
ATOM 1693 N N . LEU A 1 212 ? -7.676 24.703 5.273 1 90.38 212 LEU A N 1
ATOM 1694 C CA . LEU A 1 212 ? -6.383 24.531 5.922 1 90.38 212 LEU A CA 1
ATOM 1695 C C . LEU A 1 212 ? -5.914 23.078 5.809 1 90.38 212 LEU A C 1
ATOM 1697 O O . LEU A 1 212 ? -4.734 22.781 6.027 1 90.38 212 LEU A O 1
ATOM 1701 N N . LEU A 1 213 ? -6.84 22.172 5.402 1 91.31 213 LEU A N 1
ATOM 1702 C CA . LEU A 1 213 ? -6.484 20.781 5.168 1 91.31 213 LEU A CA 1
ATOM 1703 C C . LEU A 1 213 ? -6.121 20.547 3.707 1 91.31 213 LEU A C 1
ATOM 1705 O O . LEU A 1 213 ? -5.805 19.422 3.312 1 91.31 213 LEU A O 1
ATOM 1709 N N . LYS A 1 214 ? -6.117 21.516 2.955 1 90.56 214 LYS A N 1
ATOM 1710 C CA . LYS A 1 214 ? -5.895 21.406 1.518 1 90.56 214 LYS A CA 1
ATOM 1711 C C . LYS A 1 214 ? -4.574 20.703 1.223 1 90.56 214 LYS A C 1
ATOM 1713 O O . LYS A 1 214 ? -4.527 19.781 0.403 1 90.56 214 LYS A O 1
ATOM 1718 N N . PRO A 1 215 ? -3.486 21.062 1.871 1 85.25 215 PRO A N 1
ATOM 1719 C CA . PRO A 1 215 ? -2.23 20.359 1.582 1 85.25 215 PRO A CA 1
ATOM 1720 C C . PRO A 1 215 ? -2.309 18.859 1.876 1 85.25 215 PRO A C 1
ATOM 1722 O O . PRO A 1 215 ? -1.833 18.047 1.081 1 85.25 215 PRO A O 1
ATOM 1725 N N . THR A 1 216 ? -2.914 18.578 2.988 1 88.31 216 THR A N 1
ATOM 1726 C CA . THR A 1 216 ? -3.09 17.172 3.338 1 88.31 216 THR A CA 1
ATOM 1727 C C . THR A 1 216 ? -4.004 16.469 2.336 1 88.31 216 THR A C 1
ATOM 1729 O O . THR A 1 216 ? -3.736 15.344 1.923 1 88.31 216 THR A O 1
ATOM 1732 N N . SER A 1 217 ? -5.062 17.125 1.941 1 91.75 217 SER A N 1
ATOM 1733 C CA . SER A 1 217 ? -6.012 16.562 0.99 1 91.75 217 SER A CA 1
ATOM 1734 C C . SER A 1 217 ? -5.352 16.297 -0.359 1 91.75 217 SER A C 1
ATOM 1736 O O . SER A 1 217 ? -5.621 15.281 -1 1 91.75 217 SER A O 1
ATOM 1738 N N . ILE A 1 218 ? -4.582 17.219 -0.776 1 87.94 218 ILE A N 1
ATOM 1739 C CA . ILE A 1 218 ? -3.877 17.062 -2.045 1 87.94 218 ILE A CA 1
ATOM 1740 C C . ILE A 1 218 ? -2.955 15.844 -1.976 1 87.94 218 ILE A C 1
ATOM 1742 O O . ILE A 1 218 ? -2.873 15.062 -2.928 1 87.94 218 ILE A O 1
ATOM 1746 N N . TYR A 1 219 ? -2.295 15.695 -0.907 1 84.19 219 TYR A N 1
ATOM 1747 C CA . TYR A 1 219 ? -1.401 14.562 -0.729 1 84.19 219 TYR A CA 1
ATOM 1748 C C . TYR A 1 219 ? -2.18 13.25 -0.738 1 84.19 219 TYR A C 1
ATOM 1750 O O . TYR A 1 219 ? -1.801 12.297 -1.427 1 84.19 219 TYR A O 1
ATOM 1758 N N . VAL A 1 220 ? -3.248 13.188 0.045 1 90.19 220 VAL A N 1
ATOM 1759 C CA . VAL A 1 220 ? -4.059 11.977 0.111 1 90.19 220 VAL A CA 1
ATOM 1760 C C . VAL A 1 220 ? -4.613 11.648 -1.273 1 90.19 220 VAL A C 1
ATOM 1762 O O . VAL A 1 220 ? -4.637 10.484 -1.681 1 90.19 220 VAL A O 1
ATOM 1765 N N . LEU A 1 221 ? -5.035 12.672 -1.968 1 91.88 221 LEU A N 1
ATOM 1766 C CA . LEU A 1 221 ? -5.523 12.484 -3.33 1 91.88 221 LEU A CA 1
ATOM 1767 C C . LEU A 1 221 ? -4.438 11.898 -4.227 1 91.88 221 LEU A C 1
ATOM 1769 O O . LEU A 1 221 ? -4.688 10.953 -4.973 1 91.88 221 LEU A O 1
ATOM 1773 N N . THR A 1 222 ? -3.266 12.43 -4.148 1 87.62 222 THR A N 1
ATOM 1774 C CA . THR A 1 222 ? -2.152 12.008 -4.992 1 87.62 222 THR A CA 1
ATOM 1775 C C . THR A 1 222 ? -1.822 10.539 -4.762 1 87.62 222 THR A C 1
ATOM 1777 O O . THR A 1 222 ? -1.738 9.758 -5.711 1 87.62 222 THR A O 1
ATOM 1780 N N . ILE A 1 223 ? -1.674 10.164 -3.574 1 86.81 223 ILE A N 1
ATOM 1781 C CA . ILE A 1 223 ? -1.273 8.789 -3.271 1 86.81 223 ILE A CA 1
ATOM 1782 C C . ILE A 1 223 ? -2.438 7.84 -3.545 1 86.81 223 ILE A C 1
ATOM 1784 O O . ILE A 1 223 ? -2.229 6.695 -3.951 1 86.81 223 ILE A O 1
ATOM 1788 N N . SER A 1 224 ? -3.682 8.297 -3.35 1 93.06 224 SER A N 1
ATOM 1789 C CA . SER A 1 224 ? -4.855 7.457 -3.551 1 93.06 224 SER A CA 1
ATOM 1790 C C . SER A 1 224 ? -5.086 7.172 -5.031 1 93.06 224 SER A C 1
ATOM 1792 O O . SER A 1 224 ? -5.594 6.109 -5.391 1 93.06 224 SER A O 1
ATOM 1794 N N . VAL A 1 225 ? -4.73 8.117 -5.855 1 92.19 225 VAL A N 1
ATOM 1795 C CA . VAL A 1 225 ? -4.863 7.906 -7.293 1 92.19 225 VAL A CA 1
ATOM 1796 C C . VAL A 1 225 ? -4.055 6.68 -7.711 1 92.19 225 VAL A C 1
ATOM 1798 O O . VAL A 1 225 ? -4.59 5.762 -8.336 1 92.19 225 VAL A O 1
ATOM 1801 N N . TYR A 1 226 ? -2.883 6.594 -7.324 1 88.31 226 TYR A N 1
ATOM 1802 C CA . TYR A 1 226 ? -2.066 5.461 -7.746 1 88.31 226 TYR A CA 1
ATOM 1803 C C . TYR A 1 226 ? -2.49 4.188 -7.02 1 88.31 226 TYR A C 1
ATOM 1805 O O . TYR A 1 226 ? -2.492 3.104 -7.609 1 88.31 226 TYR A O 1
ATOM 1813 N N . ALA A 1 227 ? -2.775 4.34 -5.773 1 92 227 ALA A N 1
ATOM 1814 C CA . ALA A 1 227 ? -3.211 3.156 -5.035 1 92 227 ALA A CA 1
ATOM 1815 C C . ALA A 1 227 ? -4.418 2.506 -5.703 1 92 227 ALA A C 1
ATOM 1817 O O . ALA A 1 227 ? -4.508 1.277 -5.781 1 92 227 ALA A O 1
ATOM 1818 N N . GLY A 1 228 ? -5.289 3.318 -6.219 1 96.12 228 GLY A N 1
ATOM 1819 C CA . GLY A 1 228 ? -6.457 2.805 -6.918 1 96.12 228 GLY A CA 1
ATOM 1820 C C . GLY A 1 228 ? -6.125 2.191 -8.266 1 96.12 228 GLY A C 1
ATOM 1821 O O . GLY A 1 228 ? -6.574 1.086 -8.578 1 96.12 228 GLY A O 1
ATOM 1822 N N . LEU A 1 229 ? -5.324 2.842 -8.992 1 95.38 229 LEU A N 1
ATOM 1823 C CA . LEU A 1 229 ? -4.984 2.387 -10.336 1 95.38 229 LEU A CA 1
ATOM 1824 C C . LEU A 1 229 ? -4.152 1.108 -10.281 1 95.38 229 LEU A C 1
ATOM 1826 O O . LEU A 1 229 ? -4.301 0.233 -11.133 1 95.38 229 LEU A O 1
ATOM 1830 N N . ALA A 1 230 ? -3.338 0.992 -9.273 1 94.5 230 ALA A N 1
ATOM 1831 C CA . ALA A 1 230 ? -2.354 -0.086 -9.25 1 94.5 230 ALA A CA 1
ATOM 1832 C C . ALA A 1 230 ? -2.811 -1.224 -8.336 1 94.5 230 ALA A C 1
ATOM 1834 O O . ALA A 1 230 ? -2.055 -2.166 -8.086 1 94.5 230 ALA A O 1
ATOM 1835 N N . MET A 1 231 ? -4.004 -1.087 -7.848 1 95.56 231 MET A N 1
ATOM 1836 C CA . MET A 1 231 ? -4.512 -2.143 -6.977 1 95.56 231 MET A CA 1
ATOM 1837 C C . MET A 1 231 ? -4.582 -3.475 -7.719 1 95.56 231 MET A C 1
ATOM 1839 O O . MET A 1 231 ? -5.023 -3.527 -8.867 1 95.56 231 MET A O 1
ATOM 1843 N N . PHE A 1 232 ? -4.141 -4.562 -7.059 1 95.81 232 PHE A N 1
ATOM 1844 C CA . PHE A 1 232 ? -4.082 -5.871 -7.695 1 95.81 232 PHE A CA 1
ATOM 1845 C C . PHE A 1 232 ? -4.449 -6.973 -6.703 1 95.81 232 PHE A C 1
ATOM 1847 O O . PHE A 1 232 ? -5.395 -7.73 -6.934 1 95.81 232 PHE A O 1
ATOM 1854 N N . LEU A 1 233 ? -3.779 -6.969 -5.527 1 94.06 233 LEU A N 1
ATOM 1855 C CA . LEU A 1 233 ? -3.836 -8.109 -4.621 1 94.06 233 LEU A CA 1
ATOM 1856 C C . LEU A 1 233 ? -5.234 -8.266 -4.031 1 94.06 233 LEU A C 1
ATOM 1858 O O . LEU A 1 233 ? -5.691 -9.391 -3.809 1 94.06 233 LEU A O 1
ATOM 1862 N N . GLU A 1 234 ? -5.891 -7.172 -3.768 1 96.31 234 GLU A N 1
ATOM 1863 C CA . GLU A 1 234 ? -7.25 -7.254 -3.24 1 96.31 234 GLU A CA 1
ATOM 1864 C C . GLU A 1 234 ? -8.18 -7.98 -4.211 1 96.31 234 GLU A C 1
ATOM 1866 O O . GLU A 1 234 ? -8.953 -8.844 -3.805 1 96.31 234 GLU A O 1
ATOM 1871 N N . SER A 1 235 ? -8.078 -7.586 -5.477 1 97.69 235 SER A N 1
ATOM 1872 C CA . SER A 1 235 ? -8.883 -8.25 -6.492 1 97.69 235 SER A CA 1
ATOM 1873 C C . SER A 1 235 ? -8.477 -9.711 -6.656 1 97.69 235 SER A C 1
ATOM 1875 O O . SER A 1 235 ? -9.328 -10.594 -6.738 1 97.69 235 SER A O 1
ATOM 1877 N N . PHE A 1 236 ? -7.203 -9.945 -6.668 1 96.38 236 PHE A N 1
ATOM 1878 C CA . PHE A 1 236 ? -6.648 -11.289 -6.812 1 96.38 236 PHE A CA 1
ATOM 1879 C C . PHE A 1 236 ? -7.176 -12.211 -5.719 1 96.38 236 PHE A C 1
ATOM 1881 O O . PHE A 1 236 ? -7.512 -13.367 -5.984 1 96.38 236 PHE A O 1
ATOM 1888 N N . MET A 1 237 ? -7.262 -11.719 -4.512 1 95.44 237 MET A N 1
ATOM 1889 C CA . MET A 1 237 ? -7.727 -12.531 -3.393 1 95.44 237 MET A CA 1
ATOM 1890 C C . MET A 1 237 ? -9.25 -12.664 -3.412 1 95.44 237 MET A C 1
ATOM 1892 O O . MET A 1 237 ? -9.789 -13.711 -3.068 1 95.44 237 MET A O 1
ATOM 1896 N N . LEU A 1 238 ? -9.914 -11.625 -3.818 1 96.69 238 LEU A N 1
ATOM 1897 C CA . LEU A 1 238 ? -11.367 -11.625 -3.828 1 96.69 238 LEU A CA 1
ATOM 1898 C C . LEU A 1 238 ? -11.906 -12.672 -4.805 1 96.69 238 LEU A C 1
ATOM 1900 O O . LEU A 1 238 ? -12.875 -13.367 -4.504 1 96.69 238 LEU A O 1
ATOM 1904 N N . TRP A 1 239 ? -11.305 -12.812 -5.91 1 96.81 239 TRP A N 1
ATOM 1905 C CA . TRP A 1 239 ? -11.766 -13.766 -6.91 1 96.81 239 TRP A CA 1
ATOM 1906 C C . TRP A 1 239 ? -10.922 -15.039 -6.871 1 96.81 239 TRP A C 1
ATOM 1908 O O . TRP A 1 239 ? -11.047 -15.898 -7.75 1 96.81 239 TRP A O 1
ATOM 1918 N N . ASN A 1 240 ? -10.055 -15.195 -5.875 1 91.81 240 ASN A N 1
ATOM 1919 C CA . ASN A 1 240 ? -9.211 -16.375 -5.695 1 91.81 240 ASN A CA 1
ATOM 1920 C C . ASN A 1 240 ? -8.398 -16.672 -6.949 1 91.81 240 ASN A C 1
ATOM 1922 O O . ASN A 1 240 ? -8.438 -17.797 -7.465 1 91.81 240 ASN A O 1
ATOM 1926 N N . GLY A 1 241 ? -7.695 -15.633 -7.375 1 91.06 241 GLY A N 1
ATOM 1927 C CA . GLY A 1 241 ? -6.883 -15.734 -8.57 1 91.06 241 GLY A CA 1
ATOM 1928 C C . GLY A 1 241 ? -7.055 -14.562 -9.516 1 91.06 241 GLY A C 1
ATOM 1929 O O . GLY A 1 241 ? -7.73 -13.586 -9.18 1 91.06 241 GLY A O 1
ATOM 1930 N N . ASN A 1 242 ? -6.375 -14.672 -10.602 1 91.5 242 ASN A N 1
ATOM 1931 C CA . ASN A 1 242 ? -6.371 -13.57 -11.555 1 91.5 242 ASN A CA 1
ATOM 1932 C C . ASN A 1 242 ? -7.422 -13.766 -12.648 1 91.5 242 ASN A C 1
ATOM 1934 O O . ASN A 1 242 ? -7.375 -13.102 -13.688 1 91.5 242 ASN A O 1
ATOM 1938 N N . SER A 1 243 ? -8.328 -14.648 -12.43 1 93.44 243 SER A N 1
ATOM 1939 C CA . SER A 1 243 ? -9.43 -14.914 -13.352 1 93.44 243 SER A CA 1
ATOM 1940 C C . SER A 1 243 ? -10.773 -14.648 -12.695 1 93.44 243 SER A C 1
ATOM 1942 O O . SER A 1 243 ? -10.977 -14.992 -11.531 1 93.44 243 SER A O 1
ATOM 1944 N N . SER A 1 244 ? -11.539 -13.891 -13.297 1 95.62 244 SER A N 1
ATOM 1945 C CA . SER A 1 244 ? -12.906 -13.609 -12.867 1 95.62 244 SER A CA 1
ATOM 1946 C C . SER A 1 244 ? -13.883 -13.727 -14.031 1 95.62 244 SER A C 1
ATOM 1948 O O . SER A 1 244 ? -13.484 -13.664 -15.195 1 95.62 244 SER A O 1
ATOM 1950 N N . PRO A 1 245 ? -15.164 -14.023 -13.688 1 96.38 245 PRO A N 1
ATOM 1951 C CA . PRO A 1 245 ? -16.141 -14.109 -14.773 1 96.38 245 PRO A CA 1
ATOM 1952 C C . PRO A 1 245 ? -16.141 -12.867 -15.664 1 96.38 245 PRO A C 1
ATOM 1954 O O . PRO A 1 245 ? -16.312 -11.75 -15.164 1 96.38 245 PRO A O 1
ATOM 1957 N N . LYS A 1 246 ? -15.906 -13.133 -16.969 1 96.44 246 LYS A N 1
ATOM 1958 C CA . LYS A 1 246 ? -15.938 -12.078 -17.969 1 96.44 246 LYS A CA 1
ATOM 1959 C C . LYS A 1 246 ? -14.945 -10.969 -17.625 1 96.44 246 LYS A C 1
ATOM 1961 O O . LYS A 1 246 ? -15.188 -9.797 -17.953 1 96.44 246 LYS A O 1
ATOM 1966 N N . ASN A 1 247 ? -13.977 -11.219 -16.875 1 97.56 247 ASN A N 1
ATOM 1967 C CA . ASN A 1 247 ? -12.898 -10.305 -16.531 1 97.56 247 ASN A CA 1
ATOM 1968 C C . ASN A 1 247 ? -13.406 -9.117 -15.719 1 97.56 247 ASN A C 1
ATOM 1970 O O . ASN A 1 247 ? -12.867 -8.016 -15.82 1 97.56 247 ASN A O 1
ATOM 1974 N N . ILE A 1 248 ? -14.406 -9.383 -14.898 1 97.31 248 ILE A N 1
ATOM 1975 C CA . ILE A 1 248 ? -15.016 -8.289 -14.156 1 97.31 248 ILE A CA 1
ATOM 1976 C C . ILE A 1 248 ? -14.078 -7.824 -13.047 1 97.31 248 ILE A C 1
ATOM 1978 O O . ILE A 1 248 ? -14.188 -6.695 -12.562 1 97.31 248 ILE A O 1
ATOM 1982 N N . GLY A 1 249 ? -13.164 -8.688 -12.602 1 97.5 249 GLY A N 1
ATOM 1983 C CA . GLY A 1 249 ? -12.227 -8.367 -11.539 1 97.5 249 GLY A CA 1
ATOM 1984 C C . GLY A 1 249 ? -10.805 -8.18 -12.031 1 97.5 249 GLY A C 1
ATOM 1985 O O . GLY A 1 249 ? -9.883 -8.039 -11.227 1 97.5 249 GLY A O 1
ATOM 1986 N N . LEU A 1 250 ? -10.633 -8.18 -13.359 1 98.06 250 LEU A N 1
ATOM 1987 C CA . LEU A 1 250 ? -9.297 -8.039 -13.93 1 98.06 250 LEU A CA 1
ATOM 1988 C C . LEU A 1 250 ? -8.828 -6.59 -13.852 1 98.06 250 LEU A C 1
ATOM 1990 O O . LEU A 1 250 ? -9.414 -5.711 -14.477 1 98.06 250 LEU A O 1
ATOM 1994 N N . THR A 1 251 ? -7.766 -6.359 -13.07 1 98.06 251 THR A N 1
ATOM 1995 C CA . THR A 1 251 ? -7.156 -5.039 -12.961 1 98.06 251 THR A CA 1
ATOM 1996 C C . THR A 1 251 ? -5.996 -4.895 -13.953 1 98.06 251 THR A C 1
ATOM 1998 O O . THR A 1 251 ? -5.547 -5.883 -14.539 1 98.06 251 THR A O 1
ATOM 2001 N N . ILE A 1 252 ? -5.566 -3.703 -14.164 1 97.62 252 ILE A N 1
ATOM 2002 C CA . ILE A 1 252 ? -4.469 -3.477 -15.094 1 97.62 252 ILE A CA 1
ATOM 2003 C C . ILE A 1 252 ? -3.211 -4.184 -14.594 1 97.62 252 ILE A C 1
ATOM 2005 O O . ILE A 1 252 ? -2.475 -4.789 -15.383 1 97.62 252 ILE A O 1
ATOM 2009 N N . VAL A 1 253 ? -2.939 -4.141 -13.32 1 97.19 253 VAL A N 1
ATOM 2010 C CA . VAL A 1 253 ? -1.781 -4.832 -12.766 1 97.19 253 VAL A CA 1
ATOM 2011 C C . VAL A 1 253 ? -2.006 -6.344 -12.828 1 97.19 253 VAL A C 1
ATOM 2013 O O . VAL A 1 253 ? -1.065 -7.109 -13.047 1 97.19 253 VAL A O 1
ATOM 2016 N N . GLY A 1 254 ? -3.254 -6.719 -12.625 1 97.25 254 GLY A N 1
ATOM 2017 C CA . GLY A 1 254 ? -3.574 -8.125 -12.828 1 97.25 254 GLY A CA 1
ATOM 2018 C C . GLY A 1 254 ? -3.316 -8.602 -14.242 1 97.25 254 GLY A C 1
ATOM 2019 O O . GLY A 1 254 ? -2.842 -9.719 -14.445 1 97.25 254 GLY A O 1
ATOM 2020 N N . TYR A 1 255 ? -3.689 -7.789 -15.164 1 97.56 255 TYR A N 1
ATOM 2021 C CA . TYR A 1 255 ? -3.438 -8.102 -16.562 1 97.56 255 TYR A CA 1
ATOM 2022 C C . TYR A 1 255 ? -1.941 -8.172 -16.844 1 97.56 255 TYR A C 1
ATOM 2024 O O . TYR A 1 255 ? -1.483 -9.055 -17.578 1 97.56 255 TYR A O 1
ATOM 2032 N N . LEU A 1 256 ? -1.249 -7.262 -16.297 1 96.25 256 LEU A N 1
ATOM 2033 C CA . LEU A 1 256 ? 0.207 -7.277 -16.391 1 96.25 256 LEU A CA 1
ATOM 2034 C C . LEU A 1 256 ? 0.769 -8.586 -15.844 1 96.25 256 LEU A C 1
ATOM 2036 O O . LEU A 1 256 ? 1.651 -9.188 -16.469 1 96.25 256 LEU A O 1
ATOM 2040 N N . TYR A 1 257 ? 0.33 -8.938 -14.719 1 95.31 257 TYR A N 1
ATOM 2041 C CA . TYR A 1 257 ? 0.756 -10.188 -14.094 1 95.31 257 TYR A CA 1
ATOM 2042 C C . TYR A 1 257 ? 0.416 -11.383 -14.969 1 95.31 257 TYR A C 1
ATOM 2044 O O . TYR A 1 257 ? 1.246 -12.273 -15.164 1 95.31 257 TYR A O 1
ATOM 2052 N N . LYS A 1 258 ? -0.759 -11.406 -15.492 1 95.88 258 LYS A N 1
ATOM 2053 C CA . LYS A 1 258 ? -1.232 -12.484 -16.359 1 95.88 258 LYS A CA 1
ATOM 2054 C C . LYS A 1 258 ? -0.345 -12.633 -17.578 1 95.88 258 LYS A C 1
ATOM 2056 O O . LYS A 1 258 ? 0.117 -13.734 -17.891 1 95.88 258 LYS A O 1
ATOM 2061 N N . ARG A 1 259 ? -0.054 -11.594 -18.188 1 94.19 259 ARG A N 1
ATOM 2062 C CA . ARG A 1 259 ? 0.716 -11.633 -19.422 1 94.19 259 ARG A CA 1
ATOM 2063 C C . ARG A 1 259 ? 2.203 -11.82 -19.141 1 94.19 259 ARG A C 1
ATOM 2065 O O . ARG A 1 259 ? 2.885 -12.57 -19.844 1 94.19 259 ARG A O 1
ATOM 2072 N N . GLY A 1 260 ? 2.713 -11.164 -18.172 1 92.38 260 GLY A N 1
ATOM 2073 C CA . GLY A 1 260 ? 4.141 -11.195 -17.891 1 92.38 260 GLY A CA 1
ATOM 2074 C C . GLY A 1 260 ? 4.582 -12.469 -17.188 1 92.38 260 GLY A C 1
ATOM 2075 O O . GLY A 1 260 ? 5.602 -13.055 -17.562 1 92.38 260 GLY A O 1
ATOM 2076 N N . ILE A 1 261 ? 3.861 -12.898 -16.219 1 90.12 261 ILE A N 1
ATOM 2077 C CA . ILE A 1 261 ? 4.289 -14 -15.352 1 90.12 261 ILE A CA 1
ATOM 2078 C C . ILE A 1 261 ? 3.582 -15.289 -15.766 1 90.12 261 ILE A C 1
ATOM 2080 O O . ILE A 1 261 ? 4.23 -16.312 -16.016 1 90.12 261 ILE A O 1
ATOM 2084 N N . GLU A 1 262 ? 2.326 -15.242 -15.922 1 91.69 262 GLU A N 1
ATOM 2085 C CA . GLU A 1 262 ? 1.585 -16.469 -16.219 1 91.69 262 GLU A CA 1
ATOM 2086 C C . GLU A 1 262 ? 1.817 -16.906 -17.672 1 91.69 262 GLU A C 1
ATOM 2088 O O . GLU A 1 262 ? 1.911 -18.094 -17.953 1 91.69 262 GLU A O 1
ATOM 2093 N N . ARG A 1 263 ? 1.925 -15.969 -18.594 1 92.56 263 ARG A N 1
ATOM 2094 C CA . ARG A 1 263 ? 2.084 -16.297 -20.016 1 92.56 263 ARG A CA 1
ATOM 2095 C C . ARG A 1 263 ? 3.52 -16.062 -20.469 1 92.56 263 ARG A C 1
ATOM 2097 O O . ARG A 1 263 ? 3.842 -16.266 -21.641 1 92.56 263 ARG A O 1
ATOM 2104 N N . ASN A 1 264 ? 4.336 -15.547 -19.641 1 91.06 264 ASN A N 1
ATOM 2105 C CA . ASN A 1 264 ? 5.762 -15.352 -19.875 1 91.06 264 ASN A CA 1
ATOM 2106 C C . ASN A 1 264 ? 6.008 -14.406 -21.047 1 91.06 264 ASN A C 1
ATOM 2108 O O . ASN A 1 264 ? 6.891 -14.656 -21.875 1 91.06 264 ASN A O 1
ATOM 2112 N N . GLN A 1 265 ? 5.141 -13.453 -21.219 1 93.56 265 GLN A N 1
ATOM 2113 C CA . GLN A 1 265 ? 5.305 -12.406 -22.219 1 93.56 265 GLN A CA 1
ATOM 2114 C C . GLN A 1 265 ? 5.754 -11.102 -21.578 1 93.56 265 GLN A C 1
ATOM 2116 O O . GLN A 1 265 ? 5.008 -10.117 -21.562 1 93.56 265 GLN A O 1
ATOM 2121 N N . MET A 1 266 ? 6.988 -11.109 -21.266 1 92.62 266 MET A N 1
ATOM 2122 C CA . MET A 1 266 ? 7.512 -10.016 -20.453 1 92.62 266 MET A CA 1
ATOM 2123 C C . MET A 1 266 ? 7.559 -8.719 -21.25 1 92.62 266 MET A C 1
ATOM 2125 O O . MET A 1 266 ? 7.32 -7.637 -20.703 1 92.62 266 MET A O 1
ATOM 2129 N N . GLY A 1 267 ? 7.91 -8.789 -22.469 1 95.38 267 GLY A N 1
ATOM 2130 C CA . GLY A 1 267 ? 7.91 -7.598 -23.297 1 95.38 267 GLY A CA 1
ATOM 2131 C C . GLY A 1 267 ? 6.551 -6.93 -23.375 1 95.38 267 GLY A C 1
ATOM 2132 O O . GLY A 1 267 ? 6.438 -5.715 -23.203 1 95.38 267 GLY A O 1
ATOM 2133 N N . TYR A 1 268 ? 5.551 -7.762 -23.641 1 95.88 268 TYR A N 1
ATOM 2134 C CA . TYR A 1 268 ? 4.184 -7.254 -23.719 1 95.88 268 TYR A CA 1
ATOM 2135 C C . TYR A 1 268 ? 3.727 -6.715 -22.375 1 95.88 268 TYR A C 1
ATOM 2137 O O . TYR A 1 268 ? 3.096 -5.66 -22.297 1 95.88 268 TYR A O 1
ATOM 2145 N N . ALA A 1 269 ? 4.078 -7.406 -21.344 1 95.69 269 ALA A N 1
ATOM 2146 C CA . ALA A 1 269 ? 3.73 -6.965 -20 1 95.69 269 ALA A CA 1
ATOM 2147 C C . ALA A 1 269 ? 4.41 -5.641 -19.672 1 95.69 269 ALA A C 1
ATOM 2149 O O . ALA A 1 269 ? 3.82 -4.785 -19 1 95.69 269 ALA A O 1
ATOM 2150 N N . ALA A 1 270 ? 5.625 -5.512 -20.078 1 95.75 270 ALA A N 1
ATOM 2151 C CA . ALA A 1 270 ? 6.336 -4.25 -19.875 1 95.75 270 ALA A CA 1
ATOM 2152 C C . ALA A 1 270 ? 5.625 -3.098 -20.578 1 95.75 270 ALA A C 1
ATOM 2154 O O . ALA A 1 270 ? 5.555 -1.987 -20.047 1 95.75 270 ALA A O 1
ATOM 2155 N N . ALA A 1 271 ? 5.121 -3.352 -21.719 1 97.25 271 ALA A N 1
ATOM 2156 C CA . ALA A 1 271 ? 4.355 -2.332 -22.422 1 97.25 271 ALA A CA 1
ATOM 2157 C C . ALA A 1 271 ? 3.117 -1.924 -21.625 1 97.25 271 ALA A C 1
ATOM 2159 O O . ALA A 1 271 ? 2.803 -0.736 -21.531 1 97.25 271 ALA A O 1
ATOM 2160 N N . VAL A 1 272 ? 2.422 -2.91 -21.078 1 97.06 272 VAL A N 1
ATOM 2161 C CA . VAL A 1 272 ? 1.27 -2.631 -20.219 1 97.06 272 VAL A CA 1
ATOM 2162 C C . VAL A 1 272 ? 1.699 -1.764 -19.047 1 97.06 272 VAL A C 1
ATOM 2164 O O . VAL A 1 272 ? 1.017 -0.796 -18.703 1 97.06 272 VAL A O 1
ATOM 2167 N N . GLY A 1 273 ? 2.836 -2.104 -18.438 1 95.81 273 GLY A N 1
ATOM 2168 C CA . GLY A 1 273 ? 3.365 -1.342 -17.312 1 95.81 273 GLY A CA 1
ATOM 2169 C C . GLY A 1 273 ? 3.713 0.089 -17.672 1 95.81 273 GLY A C 1
ATOM 2170 O O . GLY A 1 273 ? 3.473 1.01 -16.891 1 95.81 273 GLY A O 1
ATOM 2171 N N . VAL A 1 274 ? 4.23 0.295 -18.812 1 95.25 274 VAL A N 1
ATOM 2172 C CA . VAL A 1 274 ? 4.598 1.631 -19.281 1 95.25 274 VAL A CA 1
ATOM 2173 C C . VAL A 1 274 ? 3.336 2.465 -19.484 1 95.25 274 VAL A C 1
ATOM 2175 O O . VAL A 1 274 ? 3.289 3.639 -19.109 1 95.25 274 VAL A O 1
ATOM 2178 N N . VAL A 1 275 ? 2.377 1.884 -20.047 1 96.12 275 VAL A N 1
ATOM 2179 C CA . VAL A 1 275 ? 1.118 2.592 -20.266 1 96.12 275 VAL A CA 1
ATOM 2180 C C . VAL A 1 275 ? 0.52 2.992 -18.922 1 96.12 275 VAL A C 1
ATOM 2182 O O . VAL A 1 275 ? 0.052 4.121 -18.75 1 96.12 275 VAL A O 1
ATOM 2185 N N . LEU A 1 276 ? 0.512 2.033 -18 1 94.94 276 LEU A N 1
ATOM 2186 C CA . LEU A 1 276 ? 0.033 2.336 -16.656 1 94.94 276 LEU A CA 1
ATOM 2187 C C . LEU A 1 276 ? 0.806 3.506 -16.047 1 94.94 276 LEU A C 1
ATOM 2189 O O . LEU A 1 276 ? 0.211 4.41 -15.461 1 94.94 276 LEU A O 1
ATOM 2193 N N . LEU A 1 277 ? 2.08 3.49 -16.188 1 92.75 277 LEU A N 1
ATOM 2194 C CA . LEU A 1 277 ? 2.938 4.551 -15.664 1 92.75 277 LEU A CA 1
ATOM 2195 C C . LEU A 1 277 ? 2.584 5.895 -16.297 1 92.75 277 LEU A C 1
ATOM 2197 O O . LEU A 1 277 ? 2.451 6.898 -15.602 1 92.75 277 LEU A O 1
ATOM 2201 N N . VAL A 1 278 ? 2.424 5.938 -17.562 1 93.56 278 VAL A N 1
ATOM 2202 C CA . VAL A 1 278 ? 2.127 7.164 -18.297 1 93.56 278 VAL A CA 1
ATOM 2203 C C . VAL A 1 278 ? 0.771 7.711 -17.844 1 93.56 278 VAL A C 1
ATOM 2205 O O . VAL A 1 278 ? 0.631 8.914 -17.594 1 93.56 278 VAL A O 1
ATOM 2208 N N . ILE A 1 279 ? -0.21 6.855 -17.719 1 94.81 279 ILE A N 1
ATOM 2209 C CA . ILE A 1 279 ? -1.536 7.273 -17.281 1 94.81 279 ILE A CA 1
ATOM 2210 C C . ILE A 1 279 ? -1.452 7.852 -15.867 1 94.81 279 ILE A C 1
ATOM 2212 O O . ILE A 1 279 ? -2.004 8.922 -15.594 1 94.81 279 ILE A O 1
ATOM 2216 N N . ALA A 1 280 ? -0.749 7.133 -15.031 1 91.69 280 ALA A N 1
ATOM 2217 C CA . ALA A 1 280 ? -0.593 7.598 -13.656 1 91.69 280 ALA A CA 1
ATOM 2218 C C . ALA A 1 280 ? 0.105 8.953 -13.617 1 91.69 280 ALA A C 1
ATOM 2220 O O . ALA A 1 280 ? -0.289 9.836 -12.852 1 91.69 280 ALA A O 1
ATOM 2221 N N . LEU A 1 281 ? 1.094 9.148 -14.438 1 89.25 281 LEU A N 1
ATOM 2222 C CA . LEU A 1 281 ? 1.831 10.406 -14.492 1 89.25 281 LEU A CA 1
ATOM 2223 C C . LEU A 1 281 ? 0.941 11.539 -14.992 1 89.25 281 LEU A C 1
ATOM 2225 O O . LEU A 1 281 ? 0.967 12.648 -14.445 1 89.25 281 LEU A O 1
ATOM 2229 N N . ILE A 1 282 ? 0.168 11.266 -15.961 1 92.31 282 ILE A N 1
ATOM 2230 C CA . ILE A 1 282 ? -0.716 12.273 -16.531 1 92.31 282 ILE A CA 1
ATOM 2231 C C . ILE A 1 282 ? -1.74 12.719 -15.492 1 92.31 282 ILE A C 1
ATOM 2233 O O . ILE A 1 282 ? -1.942 13.914 -15.273 1 92.31 282 ILE A O 1
ATOM 2237 N N . ILE A 1 283 ? -2.291 11.734 -14.805 1 91 283 ILE A N 1
ATOM 2238 C CA . ILE A 1 283 ? -3.305 12.047 -13.805 1 91 283 ILE A CA 1
ATOM 2239 C C . ILE A 1 283 ? -2.68 12.859 -12.68 1 91 283 ILE A C 1
ATOM 2241 O O . ILE A 1 283 ? -3.242 13.875 -12.25 1 91 283 ILE A O 1
ATOM 2245 N N . ASN A 1 284 ? -1.533 12.438 -12.25 1 82.75 284 ASN A N 1
ATOM 2246 C CA . ASN A 1 284 ? -0.859 13.141 -11.164 1 82.75 284 ASN A CA 1
ATOM 2247 C C . ASN A 1 284 ? -0.446 14.555 -11.578 1 82.75 284 ASN A C 1
ATOM 2249 O O . ASN A 1 284 ? -0.563 15.492 -10.789 1 82.75 284 ASN A O 1
ATOM 2253 N N . PHE A 1 285 ? -0.006 14.711 -12.781 1 83.19 285 PHE A N 1
ATOM 2254 C CA . PHE A 1 285 ? 0.408 16.016 -13.281 1 83.19 285 PHE A CA 1
ATOM 2255 C C . PHE A 1 285 ? -0.786 16.953 -13.391 1 83.19 285 PHE A C 1
ATOM 2257 O O . PHE A 1 285 ? -0.699 18.125 -13.016 1 83.19 285 PHE A O 1
ATOM 2264 N N . VAL A 1 286 ? -1.802 16.469 -13.844 1 86.81 286 VAL A N 1
ATOM 2265 C CA . VAL A 1 286 ? -3.02 17.266 -13.984 1 86.81 286 VAL A CA 1
ATOM 2266 C C . VAL A 1 286 ? -3.521 17.672 -12.602 1 86.81 286 VAL A C 1
ATOM 2268 O O . VAL A 1 286 ? -3.895 18.828 -12.398 1 86.81 286 VAL A O 1
ATOM 2271 N N . GLN A 1 287 ? -3.463 16.734 -11.734 1 83.56 287 GLN A N 1
ATOM 2272 C CA . GLN A 1 287 ? -3.908 17.016 -10.375 1 83.56 287 GLN A CA 1
ATOM 2273 C C . GLN A 1 287 ? -3.033 18.094 -9.719 1 83.56 287 GLN A C 1
ATOM 2275 O O . GLN A 1 287 ? -3.539 18.969 -9.016 1 83.56 287 GLN A O 1
ATOM 2280 N N . LEU A 1 288 ? -1.746 18.062 -9.922 1 75.62 288 LEU A N 1
ATOM 2281 C CA . LEU A 1 288 ? -0.822 19.016 -9.32 1 75.62 288 LEU A CA 1
ATOM 2282 C C . LEU A 1 288 ? -1.02 20.406 -9.914 1 75.62 288 LEU A C 1
ATOM 2284 O O . LEU A 1 288 ? -0.961 21.406 -9.195 1 75.62 288 LEU A O 1
ATOM 2288 N N . ILE A 1 289 ? -1.33 20.484 -11.18 1 78.62 289 ILE A N 1
ATOM 2289 C CA . ILE A 1 289 ? -1.6 21.766 -11.828 1 78.62 289 ILE A CA 1
ATOM 2290 C C . ILE A 1 289 ? -2.896 22.359 -11.281 1 78.62 289 ILE A C 1
ATOM 2292 O O . ILE A 1 289 ? -2.951 23.547 -10.961 1 78.62 289 ILE A O 1
ATOM 2296 N N . LEU A 1 290 ? -3.797 21.562 -11.062 1 80.69 290 LEU A N 1
ATOM 2297 C CA . LEU A 1 290 ? -5.109 22.016 -10.617 1 80.69 290 LEU A CA 1
ATOM 2298 C C . LEU A 1 290 ? -5.066 22.469 -9.164 1 80.69 290 LEU A C 1
ATOM 2300 O O . LEU A 1 290 ? -5.82 23.359 -8.758 1 80.69 290 LEU A O 1
ATOM 2304 N N . ASN A 1 291 ? -4.145 21.906 -8.461 1 74.81 291 ASN A N 1
ATOM 2305 C CA . ASN A 1 291 ? -4.078 22.25 -7.043 1 74.81 291 ASN A CA 1
ATOM 2306 C C . ASN A 1 291 ? -3.074 23.375 -6.785 1 74.81 291 ASN A C 1
ATOM 2308 O O . ASN A 1 291 ? -2.869 23.781 -5.637 1 74.81 291 ASN A O 1
ATOM 2312 N N . GLY A 1 292 ? -2.57 24 -7.789 1 64.12 292 GLY A N 1
ATOM 2313 C CA . GLY A 1 292 ? -1.717 25.172 -7.691 1 64.12 292 GLY A CA 1
ATOM 2314 C C . GLY A 1 292 ? -0.345 24.859 -7.121 1 64.12 292 GLY A C 1
ATOM 2315 O O . GLY A 1 292 ? 0.326 25.75 -6.594 1 64.12 292 GLY A O 1
ATOM 2316 N N . THR A 1 293 ? -0.113 23.594 -7.059 1 60.62 293 THR A N 1
ATOM 2317 C CA . THR A 1 293 ? 1.179 23.219 -6.496 1 60.62 293 THR A CA 1
ATOM 2318 C C . THR A 1 293 ? 2.32 23.844 -7.293 1 60.62 293 THR A C 1
ATOM 2320 O O . THR A 1 293 ? 3.361 24.188 -6.73 1 60.62 293 THR A O 1
ATOM 2323 N N . PHE A 1 294 ? 2.137 23.922 -8.594 1 55.62 294 PHE A N 1
ATOM 2324 C CA . PHE A 1 294 ? 3.16 24.547 -9.422 1 55.62 294 PHE A CA 1
ATOM 2325 C C . PHE A 1 294 ? 2.977 26.047 -9.461 1 55.62 294 PHE A C 1
ATOM 2327 O O . PHE A 1 294 ? 3.768 26.766 -10.086 1 55.62 294 PHE A O 1
ATOM 2334 N N . LYS A 1 295 ? 1.856 26.375 -8.844 1 53.44 295 LYS A N 1
ATOM 2335 C CA . LYS A 1 295 ? 1.698 27.828 -8.836 1 53.44 295 LYS A CA 1
ATOM 2336 C C . LYS A 1 295 ? 2.732 28.5 -7.93 1 53.44 295 LYS A C 1
ATOM 2338 O O . LYS A 1 295 ? 3.059 27.969 -6.863 1 53.44 295 LYS A O 1
ATOM 2343 N N . LYS A 1 296 ? 3.717 29.219 -8.531 1 47.62 296 LYS A N 1
ATOM 2344 C CA . LYS A 1 296 ? 4.746 30.094 -7.965 1 47.62 296 LYS A CA 1
ATOM 2345 C C . LYS A 1 296 ? 4.293 30.688 -6.637 1 47.62 296 LYS A C 1
ATOM 2347 O O . LYS A 1 296 ? 3.207 31.266 -6.543 1 47.62 296 LYS A O 1
ATOM 2352 N N . GLU A 1 297 ? 4.457 29.875 -5.535 1 41.91 297 GLU A N 1
ATOM 2353 C CA . GLU A 1 297 ? 4.262 30.578 -4.273 1 41.91 297 GLU A CA 1
ATOM 2354 C C . GLU A 1 297 ? 4.68 32.062 -4.395 1 41.91 297 GLU A C 1
ATOM 2356 O O . GLU A 1 297 ? 5.812 32.344 -4.777 1 41.91 297 GLU A O 1
ATOM 2361 N N . GLU A 1 298 ? 3.904 32.812 -4.992 1 35.56 298 GLU A N 1
ATOM 2362 C CA . GLU A 1 298 ? 4.207 34.219 -4.754 1 35.56 298 GLU A CA 1
ATOM 2363 C C . GLU A 1 298 ? 4.59 34.469 -3.299 1 35.56 298 GLU A C 1
ATOM 2365 O O . GLU A 1 298 ? 3.773 34.281 -2.396 1 35.56 298 GLU A O 1
ATOM 2370 N N . ARG A 1 299 ? 5.75 33.844 -2.756 1 34.41 299 ARG A N 1
ATOM 2371 C CA . ARG A 1 299 ? 6.219 34.719 -1.664 1 34.41 299 ARG A CA 1
ATOM 2372 C C . ARG A 1 299 ? 6.441 36.125 -2.143 1 34.41 299 ARG A C 1
ATOM 2374 O O . ARG A 1 299 ? 6.91 36.344 -3.262 1 34.41 299 ARG A O 1
ATOM 2381 N N . MET B 1 1 ? -42.562 3.459 27.578 1 40.16 1 MET B N 1
ATOM 2382 C CA . MET B 1 1 ? -42.906 3.984 26.25 1 40.16 1 MET B CA 1
ATOM 2383 C C . MET B 1 1 ? -42.656 5.484 26.188 1 40.16 1 MET B C 1
ATOM 2385 O O . MET B 1 1 ? -42.312 6.016 25.109 1 40.16 1 MET B O 1
ATOM 2389 N N . ARG B 1 2 ? -42.875 6.188 27.219 1 44.5 2 ARG B N 1
ATOM 2390 C CA . ARG B 1 2 ? -42.719 7.637 27.281 1 44.5 2 ARG B CA 1
ATOM 2391 C C . ARG B 1 2 ? -41.25 8.008 27.391 1 44.5 2 ARG B C 1
ATOM 2393 O O . ARG B 1 2 ? -40.812 9.016 26.844 1 44.5 2 ARG B O 1
ATOM 2400 N N . LYS B 1 3 ? -40.531 7.324 28.297 1 46.38 3 LYS B N 1
ATOM 2401 C CA . LYS B 1 3 ? -39.125 7.625 28.5 1 46.38 3 LYS B CA 1
ATOM 2402 C C . LYS B 1 3 ? -38.312 7.344 27.25 1 46.38 3 LYS B C 1
ATOM 2404 O O . LYS B 1 3 ? -37.281 7.973 27.016 1 46.38 3 LYS B O 1
ATOM 2409 N N . PHE B 1 4 ? -38.594 6.27 26.547 1 45.66 4 PHE B N 1
ATOM 2410 C CA . PHE B 1 4 ? -38 6.016 25.234 1 45.66 4 PHE B CA 1
ATOM 2411 C C . PHE B 1 4 ? -38.312 7.148 24.266 1 45.66 4 PHE B C 1
ATOM 2413 O O . PHE B 1 4 ? -37.5 7.465 23.391 1 45.66 4 PHE B O 1
ATOM 2420 N N . LYS B 1 5 ? -39.438 7.691 24.375 1 47.38 5 LYS B N 1
ATOM 2421 C CA . LYS B 1 5 ? -39.906 8.781 23.516 1 47.38 5 LYS B CA 1
ATOM 2422 C C . LYS B 1 5 ? -39.125 10.062 23.797 1 47.38 5 LYS B C 1
ATOM 2424 O O . LYS B 1 5 ? -38.781 10.82 22.875 1 47.38 5 LYS B O 1
ATOM 2429 N N . LYS B 1 6 ? -38.906 10.336 25.078 1 50.38 6 LYS B N 1
ATOM 2430 C CA . LYS B 1 6 ? -38.125 11.531 25.422 1 50.38 6 LYS B CA 1
ATOM 2431 C C . LYS B 1 6 ? -36.688 11.422 24.938 1 50.38 6 LYS B C 1
ATOM 2433 O O . LYS B 1 6 ? -36.094 12.422 24.531 1 50.38 6 LYS B O 1
ATOM 2438 N N . PHE B 1 7 ? -36.094 10.289 25.125 1 49.22 7 PHE B N 1
ATOM 2439 C CA . PHE B 1 7 ? -34.781 10.062 24.578 1 49.22 7 PHE B CA 1
ATOM 2440 C C . PHE B 1 7 ? -34.781 10.211 23.062 1 49.22 7 PHE B C 1
ATOM 2442 O O . PHE B 1 7 ? -33.844 10.781 22.484 1 49.22 7 PHE B O 1
ATOM 2449 N N . PHE B 1 8 ? -35.75 9.633 22.391 1 52.75 8 PHE B N 1
ATOM 2450 C CA . PHE B 1 8 ? -35.906 9.758 20.938 1 52.75 8 PHE B CA 1
ATOM 2451 C C . PHE B 1 8 ? -36.281 11.18 20.562 1 52.75 8 PHE B C 1
ATOM 2453 O O . PHE B 1 8 ? -36.125 11.594 19.422 1 52.75 8 PHE B O 1
ATOM 2460 N N . TYR B 1 9 ? -36.938 11.875 21.438 1 50.41 9 TYR B N 1
ATOM 2461 C CA . TYR B 1 9 ? -37.406 13.234 21.156 1 50.41 9 TYR B CA 1
ATOM 2462 C C . TYR B 1 9 ? -36.406 14.266 21.703 1 50.41 9 TYR B C 1
ATOM 2464 O O . TYR B 1 9 ? -36.656 15.469 21.641 1 50.41 9 TYR B O 1
ATOM 2472 N N . SER B 1 10 ? -35.531 13.852 22.594 1 50.34 10 SER B N 1
ATOM 2473 C CA . SER B 1 10 ? -34.594 14.906 23.031 1 50.34 10 SER B CA 1
ATOM 2474 C C . SER B 1 10 ? -33.719 15.383 21.891 1 50.34 10 SER B C 1
ATOM 2476 O O . SER B 1 10 ? -33.312 14.594 21.031 1 50.34 10 SER B O 1
ATOM 2478 N N . GLN B 1 11 ? -33.75 16.641 21.484 1 54.56 11 GLN B N 1
ATOM 2479 C CA . GLN B 1 11 ? -33.031 17.344 20.438 1 54.56 11 GLN B CA 1
ATOM 2480 C C . GLN B 1 11 ? -31.609 16.859 20.328 1 54.56 11 GLN B C 1
ATOM 2482 O O . GLN B 1 11 ? -31.031 16.844 19.234 1 54.56 11 GLN B O 1
ATOM 2487 N N . LYS B 1 12 ? -31.047 16.531 21.391 1 54.31 12 LYS B N 1
ATOM 2488 C CA . LYS B 1 12 ? -29.641 16.156 21.375 1 54.31 12 LYS B CA 1
ATOM 2489 C C . LYS B 1 12 ? -29.469 14.68 21.031 1 54.31 12 LYS B C 1
ATOM 2491 O O . LYS B 1 12 ? -28.484 14.297 20.375 1 54.31 12 LYS B O 1
ATOM 2496 N N . ALA B 1 13 ? -30.438 13.914 21.484 1 55.47 13 ALA B N 1
ATOM 2497 C CA . ALA B 1 13 ? -30.266 12.477 21.328 1 55.47 13 ALA B CA 1
ATOM 2498 C C . ALA B 1 13 ? -30.891 12 20.016 1 55.47 13 ALA B C 1
ATOM 2500 O O . ALA B 1 13 ? -30.547 10.938 19.5 1 55.47 13 ALA B O 1
ATOM 2501 N N . ALA B 1 14 ? -31.812 12.688 19.438 1 52.38 14 ALA B N 1
ATOM 2502 C CA . ALA B 1 14 ? -32.625 12.297 18.281 1 52.38 14 ALA B CA 1
ATOM 2503 C C . ALA B 1 14 ? -31.734 11.961 17.094 1 52.38 14 ALA B C 1
ATOM 2505 O O . ALA B 1 14 ? -31.906 10.922 16.438 1 52.38 14 ALA B O 1
ATOM 2506 N N . PRO B 1 15 ? -30.938 12.875 16.781 1 55 15 PRO B N 1
ATOM 2507 C CA . PRO B 1 15 ? -30.141 12.516 15.602 1 55 15 PRO B CA 1
ATOM 2508 C C . PRO B 1 15 ? -29.359 11.219 15.797 1 55 15 PRO B C 1
ATOM 2510 O O . PRO B 1 15 ? -29.188 10.445 14.844 1 55 15 PRO B O 1
ATOM 2513 N N . TRP B 1 16 ? -29.109 10.969 16.984 1 57.38 16 TRP B N 1
ATOM 2514 C CA . TRP B 1 16 ? -28.328 9.758 17.234 1 57.38 16 TRP B CA 1
ATOM 2515 C C . TRP B 1 16 ? -29.203 8.516 17.109 1 57.38 16 TRP B C 1
ATOM 2517 O O . TRP B 1 16 ? -28.75 7.461 16.672 1 57.38 16 TRP B O 1
ATOM 2527 N N . VAL B 1 17 ? -30.453 8.633 17.516 1 58.09 17 VAL B N 1
ATOM 2528 C CA . VAL B 1 17 ? -31.328 7.469 17.453 1 58.09 17 VAL B CA 1
ATOM 2529 C C . VAL B 1 17 ? -31.547 7.055 16 1 58.09 17 VAL B C 1
ATOM 2531 O O . VAL B 1 17 ? -31.594 5.863 15.695 1 58.09 17 VAL B O 1
ATOM 2534 N N . PHE B 1 18 ? -31.688 8.047 15.109 1 57 18 PHE B N 1
ATOM 2535 C CA . PHE B 1 18 ? -31.906 7.707 13.703 1 57 18 PHE B CA 1
ATOM 2536 C C . PHE B 1 18 ? -30.609 7.219 13.062 1 57 18 PHE B C 1
ATOM 2538 O O . PHE B 1 18 ? -30.641 6.43 12.109 1 57 18 PHE B O 1
ATOM 2545 N N . VAL B 1 19 ? -29.594 7.684 13.648 1 63.41 19 VAL B N 1
ATOM 2546 C CA . VAL B 1 19 ? -28.312 7.328 13.031 1 63.41 19 VAL B CA 1
ATOM 2547 C C . VAL B 1 19 ? -27.766 6.059 13.68 1 63.41 19 VAL B C 1
ATOM 2549 O O . VAL B 1 19 ? -26.969 5.336 13.07 1 63.41 19 VAL B O 1
ATOM 2552 N N . LEU B 1 20 ? -28.375 5.723 14.781 1 64.69 20 LEU B N 1
ATOM 2553 C CA . LEU B 1 20 ? -27.844 4.633 15.586 1 64.69 20 LEU B CA 1
ATOM 2554 C C . LEU B 1 20 ? -27.938 3.309 14.836 1 64.69 20 LEU B C 1
ATOM 2556 O O . LEU B 1 20 ? -26.969 2.539 14.82 1 64.69 20 LEU B O 1
ATOM 2560 N N . PRO B 1 21 ? -29.094 3.049 14.234 1 61.44 21 PRO B N 1
ATOM 2561 C CA . PRO B 1 21 ? -29.141 1.781 13.5 1 61.44 21 PRO B CA 1
ATOM 2562 C C . PRO B 1 21 ? -28.078 1.7 12.406 1 61.44 21 PRO B C 1
ATOM 2564 O O . PRO B 1 21 ? -27.516 0.627 12.164 1 61.44 21 PRO B O 1
ATOM 2567 N N . PHE B 1 22 ? -27.844 2.832 11.867 1 60.41 22 PHE B N 1
ATOM 2568 C CA . PHE B 1 22 ? -26.859 2.861 10.805 1 60.41 22 PHE B CA 1
ATOM 2569 C C . PHE B 1 22 ? -25.453 2.682 11.367 1 60.41 22 PHE B C 1
ATOM 2571 O O . PHE B 1 22 ? -24.641 1.938 10.805 1 60.41 22 PHE B O 1
ATOM 2578 N N . ILE B 1 23 ? -25.312 3.27 12.5 1 68.19 23 ILE B N 1
ATOM 2579 C CA . ILE B 1 23 ? -24 3.18 13.133 1 68.19 23 ILE B CA 1
ATOM 2580 C C . ILE B 1 23 ? -23.766 1.752 13.609 1 68.19 23 ILE B C 1
ATOM 2582 O O . ILE B 1 23 ? -22.672 1.211 13.438 1 68.19 23 ILE B O 1
ATOM 2586 N N . LEU B 1 24 ? -24.781 1.132 14.148 1 66.44 24 LEU B N 1
ATOM 2587 C CA . LEU B 1 24 ? -24.641 -0.23 14.656 1 66.44 24 LEU B CA 1
ATOM 2588 C C . LEU B 1 24 ? -24.422 -1.216 13.508 1 66.44 24 LEU B C 1
ATOM 2590 O O . LEU B 1 24 ? -23.578 -2.107 13.609 1 66.44 24 LEU B O 1
ATOM 2594 N N . SER B 1 25 ? -25.219 -0.999 12.453 1 62.53 25 SER B N 1
ATOM 2595 C CA . SER B 1 25 ? -25.062 -1.882 11.305 1 62.53 25 SER B CA 1
ATOM 2596 C C . SER B 1 25 ? -23.656 -1.75 10.695 1 62.53 25 SER B C 1
ATOM 2598 O O . SER B 1 25 ? -23.031 -2.752 10.344 1 62.53 25 SER B O 1
ATOM 2600 N N . PHE B 1 26 ? -23.312 -0.52 10.734 1 67.06 26 PHE B N 1
ATOM 2601 C CA . PHE B 1 26 ? -21.984 -0.26 10.195 1 67.06 26 PHE B CA 1
ATOM 2602 C C . PHE B 1 26 ? -20.922 -0.899 11.07 1 67.06 26 PHE B C 1
ATOM 2604 O O . PHE B 1 26 ? -19.984 -1.538 10.562 1 67.06 26 PHE B O 1
ATOM 2611 N N . ALA B 1 27 ? -21.141 -0.848 12.336 1 72.5 27 ALA B N 1
ATOM 2612 C CA . ALA B 1 27 ? -20.172 -1.4 13.273 1 72.5 27 ALA B CA 1
ATOM 2613 C C . ALA B 1 27 ? -20.094 -2.922 13.156 1 72.5 27 ALA B C 1
ATOM 2615 O O . ALA B 1 27 ? -19.016 -3.502 13.156 1 72.5 27 ALA B O 1
ATOM 2616 N N . ILE B 1 28 ? -21.25 -3.518 12.984 1 73.56 28 ILE B N 1
ATOM 2617 C CA . ILE B 1 28 ? -21.281 -4.973 12.883 1 73.56 28 ILE B CA 1
ATOM 2618 C C . ILE B 1 28 ? -20.625 -5.422 11.586 1 73.56 28 ILE B C 1
ATOM 2620 O O . ILE B 1 28 ? -19.812 -6.359 11.586 1 73.56 28 ILE B O 1
ATOM 2624 N N . PHE B 1 29 ? -20.922 -4.652 10.617 1 75.69 29 PHE B N 1
ATOM 2625 C CA . PHE B 1 29 ? -20.328 -4.992 9.32 1 75.69 29 PHE B CA 1
ATOM 2626 C C . PHE B 1 29 ? -18.828 -4.781 9.336 1 75.69 29 PHE B C 1
ATOM 2628 O O . PHE B 1 29 ? -18.078 -5.535 8.703 1 75.69 29 PHE B O 1
ATOM 2635 N N . TRP B 1 30 ? -18.469 -3.879 10.141 1 81.12 30 TRP B N 1
ATOM 2636 C CA . TRP B 1 30 ? -17.047 -3.535 10.219 1 81.12 30 TRP B CA 1
ATOM 2637 C C . TRP B 1 30 ? -16.281 -4.559 11.055 1 81.12 30 TRP B C 1
ATOM 2639 O O . TRP B 1 30 ? -15.156 -4.926 10.719 1 81.12 30 TRP B O 1
ATOM 2649 N N . ILE B 1 31 ? -16.953 -5.117 12.039 1 85.75 31 ILE B N 1
ATOM 2650 C CA . ILE B 1 31 ? -16.266 -5.98 13 1 85.75 31 ILE B CA 1
ATOM 2651 C C . ILE B 1 31 ? -16.406 -7.438 12.562 1 85.75 31 ILE B C 1
ATOM 2653 O O . ILE B 1 31 ? -15.562 -8.273 12.914 1 85.75 31 ILE B O 1
ATOM 2657 N N . TYR B 1 32 ? -17.312 -7.727 11.734 1 86.5 32 TYR B N 1
ATOM 2658 C CA . TYR B 1 32 ? -17.656 -9.094 11.375 1 86.5 32 TYR B CA 1
ATOM 2659 C C . TYR B 1 32 ? -16.469 -9.805 10.734 1 86.5 32 TYR B C 1
ATOM 2661 O O . TYR B 1 32 ? -16.125 -10.922 11.125 1 86.5 32 TYR B O 1
ATOM 2669 N N . PRO B 1 33 ? -15.867 -9.188 9.766 1 88.19 33 PRO B N 1
ATOM 2670 C CA . PRO B 1 33 ? -14.734 -9.898 9.156 1 88.19 33 PRO B CA 1
ATOM 2671 C C . PRO B 1 33 ? -13.648 -10.242 10.172 1 88.19 33 PRO B C 1
ATOM 2673 O O . PRO B 1 33 ? -13.062 -11.328 10.109 1 88.19 33 PRO B O 1
ATOM 2676 N N . LEU B 1 34 ? -13.438 -9.367 11.016 1 90.44 34 LEU B N 1
ATOM 2677 C CA . LEU B 1 34 ? -12.414 -9.586 12.031 1 90.44 34 LEU B CA 1
ATOM 2678 C C . LEU B 1 34 ? -12.812 -10.727 12.969 1 90.44 34 LEU B C 1
ATOM 2680 O O . LEU B 1 34 ? -11.992 -11.578 13.297 1 90.44 34 LEU B O 1
ATOM 2684 N N . PHE B 1 35 ? -14.016 -10.633 13.359 1 91.31 35 PHE B N 1
ATOM 2685 C CA . PHE B 1 35 ? -14.523 -11.695 14.219 1 91.31 35 PHE B CA 1
ATOM 2686 C C . PHE B 1 35 ? -14.461 -13.047 13.516 1 91.31 35 PHE B C 1
ATOM 2688 O O . PHE B 1 35 ? -14.117 -14.055 14.125 1 91.31 35 PHE B O 1
ATOM 2695 N N . SER B 1 36 ? -14.844 -13.094 12.266 1 90.56 36 SER B N 1
ATOM 2696 C CA . SER B 1 36 ? -14.805 -14.32 11.477 1 90.56 36 SER B CA 1
ATOM 2697 C C . SER B 1 36 ? -13.383 -14.875 11.391 1 90.56 36 SER B C 1
ATOM 2699 O O . SER B 1 36 ? -13.18 -16.078 11.492 1 90.56 36 SER B O 1
ATOM 2701 N N . ALA B 1 37 ? -12.445 -13.969 11.172 1 91.81 37 ALA B N 1
ATOM 2702 C CA . ALA B 1 37 ? -11.047 -14.391 11.125 1 91.81 37 ALA B CA 1
ATOM 2703 C C . ALA B 1 37 ? -10.625 -15.008 12.461 1 91.81 37 ALA B C 1
ATOM 2705 O O . ALA B 1 37 ? -9.953 -16.047 12.484 1 91.81 37 ALA B O 1
ATOM 2706 N N . PHE B 1 38 ? -11.008 -14.375 13.523 1 94.88 38 PHE B N 1
ATOM 2707 C CA . PHE B 1 38 ? -10.68 -14.859 14.859 1 94.88 38 PHE B CA 1
ATOM 2708 C C . PHE B 1 38 ? -11.336 -16.219 15.109 1 94.88 38 PHE B C 1
ATOM 2710 O O . PHE B 1 38 ? -10.688 -17.141 15.625 1 94.88 38 PHE B O 1
ATOM 2717 N N . LYS B 1 39 ? -12.539 -16.359 14.758 1 94.62 39 LYS B N 1
ATOM 2718 C CA . LYS B 1 39 ? -13.258 -17.609 14.906 1 94.62 39 LYS B CA 1
ATOM 2719 C C . LYS B 1 39 ? -12.594 -18.719 14.102 1 94.62 39 LYS B C 1
ATOM 2721 O O . LYS B 1 39 ? -12.391 -19.828 14.602 1 94.62 39 LYS B O 1
ATOM 2726 N N . MET B 1 40 ? -12.25 -18.438 12.891 1 94.06 40 MET B N 1
ATOM 2727 C CA . MET B 1 40 ? -11.633 -19.422 12 1 94.06 40 MET B CA 1
ATOM 2728 C C . MET B 1 40 ? -10.289 -19.891 12.547 1 94.06 40 MET B C 1
ATOM 2730 O O . MET B 1 40 ? -9.883 -21.031 12.312 1 94.06 40 MET B O 1
ATOM 2734 N N . SER B 1 41 ? -9.594 -19 13.273 1 96.81 41 SER B N 1
ATOM 2735 C CA . SER B 1 41 ? -8.281 -19.344 13.812 1 96.81 41 SER B CA 1
ATOM 2736 C C . SER B 1 41 ? -8.375 -20.469 14.836 1 96.81 41 SER B C 1
ATOM 2738 O O . SER B 1 41 ? -7.367 -21.094 15.164 1 96.81 41 SER B O 1
ATOM 2740 N N . PHE B 1 42 ? -9.562 -20.781 15.312 1 97.62 42 PHE B N 1
ATOM 2741 C CA . PHE B 1 42 ? -9.766 -21.844 16.281 1 97.62 42 PHE B CA 1
ATOM 2742 C C . PHE B 1 42 ? -10.398 -23.062 15.609 1 97.62 42 PHE B C 1
ATOM 2744 O O . PHE B 1 42 ? -10.859 -23.984 16.297 1 97.62 42 PHE B O 1
ATOM 2751 N N . GLN B 1 43 ? -10.438 -23.031 14.297 1 96.5 43 GLN B N 1
ATOM 2752 C CA . GLN B 1 43 ? -11.102 -24.094 13.555 1 96.5 43 GLN B CA 1
ATOM 2753 C C . GLN B 1 43 ? -10.141 -24.75 12.562 1 96.5 43 GLN B C 1
ATOM 2755 O O . GLN B 1 43 ? -9.109 -24.172 12.219 1 96.5 43 GLN B O 1
ATOM 2760 N N . SER B 1 44 ? -10.461 -25.984 12.297 1 94.56 44 SER B N 1
ATOM 2761 C CA . SER B 1 44 ? -9.922 -26.656 11.125 1 94.56 44 SER B CA 1
ATOM 2762 C C . SER B 1 44 ? -10.93 -26.672 9.977 1 94.56 44 SER B C 1
ATOM 2764 O O . SER B 1 44 ? -12.039 -27.188 10.117 1 94.56 44 SER B O 1
ATOM 2766 N N . ILE B 1 45 ? -10.531 -25.984 8.984 1 88.69 45 ILE B N 1
ATOM 2767 C CA . ILE B 1 45 ? -11.453 -25.797 7.863 1 88.69 45 ILE B CA 1
ATOM 2768 C C . ILE B 1 45 ? -10.977 -26.625 6.668 1 88.69 45 ILE B C 1
ATOM 2770 O O . ILE B 1 45 ? -9.953 -26.312 6.062 1 88.69 45 ILE B O 1
ATOM 2774 N N . LYS B 1 46 ? -11.586 -27.656 6.355 1 79.31 46 LYS B N 1
ATOM 2775 C CA . LYS B 1 46 ? -11.398 -28.5 5.184 1 79.31 46 LYS B CA 1
ATOM 2776 C C . LYS B 1 46 ? -12.617 -28.469 4.27 1 79.31 46 LYS B C 1
ATOM 2778 O O . LYS B 1 46 ? -13.688 -28 4.672 1 79.31 46 LYS B O 1
ATOM 2783 N N . PRO B 1 47 ? -12.328 -28.688 2.924 1 76.19 47 PRO B N 1
ATOM 2784 C CA . PRO B 1 47 ? -13.508 -28.703 2.061 1 76.19 47 PRO B CA 1
ATOM 2785 C C . PRO B 1 47 ? -14.656 -29.531 2.643 1 76.19 47 PRO B C 1
ATOM 2787 O O . PRO B 1 47 ? -14.492 -30.719 2.873 1 76.19 47 PRO B O 1
ATOM 2790 N N . GLY B 1 48 ? -15.688 -28.891 2.961 1 74.12 48 GLY B N 1
ATOM 2791 C CA . GLY B 1 48 ? -16.906 -29.547 3.408 1 74.12 48 GLY B CA 1
ATOM 2792 C C . GLY B 1 48 ? -16.906 -29.859 4.895 1 74.12 48 GLY B C 1
ATOM 2793 O O . GLY B 1 48 ? -17.875 -30.406 5.414 1 74.12 48 GLY B O 1
ATOM 2794 N N . GLN B 1 49 ? -15.836 -29.578 5.539 1 85.69 49 GLN B N 1
ATOM 2795 C CA . GLN B 1 49 ? -15.766 -29.938 6.953 1 85.69 49 GLN B CA 1
ATOM 2796 C C . GLN B 1 49 ? -15.133 -28.812 7.77 1 85.69 49 GLN B C 1
ATOM 2798 O O . GLN B 1 49 ? -14 -28.406 7.488 1 85.69 49 GLN B O 1
ATOM 2803 N N . ILE B 1 50 ? -15.922 -28.328 8.727 1 90.88 50 ILE B N 1
ATOM 2804 C CA . ILE B 1 50 ? -15.414 -27.344 9.664 1 90.88 50 ILE B CA 1
ATOM 2805 C C . ILE B 1 50 ? -15.453 -27.906 11.086 1 90.88 50 ILE B C 1
ATOM 2807 O O . ILE B 1 50 ? -16.516 -28.344 11.555 1 90.88 50 ILE B O 1
ATOM 2811 N N . GLU B 1 51 ? -14.273 -28.031 11.789 1 94.94 51 GLU B N 1
ATOM 2812 C CA . GLU B 1 51 ? -14.18 -28.578 13.141 1 94.94 51 GLU B CA 1
ATOM 2813 C C . GLU B 1 51 ? -13.516 -27.594 14.094 1 94.94 51 GLU B C 1
ATOM 2815 O O . GLU B 1 51 ? -12.555 -26.906 13.719 1 94.94 51 GLU B O 1
ATOM 2820 N N . TRP B 1 52 ? -14.109 -27.547 15.234 1 96.44 52 TRP B N 1
ATOM 2821 C CA . TRP B 1 52 ? -13.477 -26.766 16.297 1 96.44 52 TRP B CA 1
ATOM 2822 C C . TRP B 1 52 ? -12.266 -27.484 16.859 1 96.44 52 TRP B C 1
ATOM 2824 O O . TRP B 1 52 ? -12.359 -28.641 17.281 1 96.44 52 TRP B O 1
ATOM 2834 N N . VAL B 1 53 ? -11.117 -26.859 16.828 1 96.44 53 VAL B N 1
ATOM 2835 C CA . VAL B 1 53 ? -9.898 -27.531 17.266 1 96.44 53 VAL B CA 1
ATOM 2836 C C . VAL B 1 53 ? -9.258 -26.766 18.406 1 96.44 53 VAL B C 1
ATOM 2838 O O . VAL B 1 53 ? -8.125 -27.047 18.812 1 96.44 53 VAL B O 1
ATOM 2841 N N . GLY B 1 54 ? -9.93 -25.734 18.906 1 95.81 54 GLY B N 1
ATOM 2842 C CA . GLY B 1 54 ? -9.414 -24.953 20.031 1 95.81 54 GLY B CA 1
ATOM 2843 C C . GLY B 1 54 ? -8.117 -24.234 19.703 1 95.81 54 GLY B C 1
ATOM 2844 O O . GLY B 1 54 ? -8.031 -23.516 18.703 1 95.81 54 GLY B O 1
ATOM 2845 N N . ILE B 1 55 ? -7.059 -24.578 20.562 1 96.62 55 ILE B N 1
ATOM 2846 C CA . ILE B 1 55 ? -5.824 -23.812 20.422 1 96.62 55 ILE B CA 1
ATOM 2847 C C . ILE B 1 55 ? -4.801 -24.609 19.625 1 96.62 55 ILE B C 1
ATOM 2849 O O . ILE B 1 55 ? -3.627 -24.234 19.562 1 96.62 55 ILE B O 1
ATOM 2853 N N . SER B 1 56 ? -5.18 -25.641 18.953 1 96.88 56 SER B N 1
ATOM 2854 C CA . SER B 1 56 ? -4.289 -26.547 18.219 1 96.88 56 SER B CA 1
ATOM 2855 C C . SER B 1 56 ? -3.521 -25.797 17.141 1 96.88 56 SER B C 1
ATOM 2857 O O . SER B 1 56 ? -2.322 -26.016 16.953 1 96.88 56 SER B O 1
ATOM 2859 N N . ASN B 1 57 ? -4.207 -24.906 16.438 1 97.44 57 ASN B N 1
ATOM 2860 C CA . ASN B 1 57 ? -3.541 -24.109 15.406 1 97.44 57 ASN B CA 1
ATOM 2861 C C . ASN B 1 57 ? -2.42 -23.266 15.992 1 97.44 57 ASN B C 1
ATOM 2863 O O . ASN B 1 57 ? -1.355 -23.125 15.391 1 97.44 57 ASN B O 1
ATOM 2867 N N . TYR B 1 58 ? -2.637 -22.781 17.156 1 97.62 58 TYR B N 1
ATOM 2868 C CA . TYR B 1 58 ? -1.655 -21.906 17.797 1 97.62 58 TYR B CA 1
ATOM 2869 C C . TYR B 1 58 ? -0.487 -22.719 18.344 1 97.62 58 TYR B C 1
ATOM 2871 O O . TYR B 1 58 ? 0.664 -22.281 18.297 1 97.62 58 TYR B O 1
ATOM 2879 N N . THR B 1 59 ? -0.73 -23.859 18.844 1 97.06 59 THR B N 1
ATOM 2880 C CA . THR B 1 59 ? 0.335 -24.734 19.328 1 97.06 59 THR B CA 1
ATOM 2881 C C . THR B 1 59 ? 1.225 -25.188 18.172 1 97.06 59 THR B C 1
ATOM 2883 O O . THR B 1 59 ? 2.449 -25.219 18.297 1 97.06 59 THR B O 1
ATOM 2886 N N . LYS B 1 60 ? 0.605 -25.516 17.109 1 96.19 60 LYS B N 1
ATOM 2887 C CA . LYS B 1 60 ? 1.342 -25.875 15.906 1 96.19 60 LYS B CA 1
ATOM 2888 C C . LYS B 1 60 ? 2.193 -24.703 15.414 1 96.19 60 LYS B C 1
ATOM 2890 O O . LYS B 1 60 ? 3.344 -24.891 15.008 1 96.19 60 LYS B O 1
ATOM 2895 N N . LEU B 1 61 ? 1.637 -23.609 15.445 1 96.5 61 LEU B N 1
ATOM 2896 C CA . LEU B 1 61 ? 2.301 -22.406 14.977 1 96.5 61 LEU B CA 1
ATOM 2897 C C . LEU B 1 61 ? 3.559 -22.125 15.789 1 96.5 61 LEU B C 1
ATOM 2899 O O . LEU B 1 61 ? 4.59 -21.734 15.234 1 96.5 61 LEU B O 1
ATOM 2903 N N . LEU B 1 62 ? 3.527 -22.266 17.094 1 95.81 62 LEU B N 1
ATOM 2904 C CA . LEU B 1 62 ? 4.641 -21.969 18 1 95.81 62 LEU B CA 1
ATOM 2905 C C . LEU B 1 62 ? 5.82 -22.906 17.719 1 95.81 62 LEU B C 1
ATOM 2907 O O . LEU B 1 62 ? 6.973 -22.531 17.938 1 95.81 62 LEU B O 1
ATOM 2911 N N . ARG B 1 63 ? 5.559 -24.016 17.141 1 96.06 63 ARG B N 1
ATOM 2912 C CA . ARG B 1 63 ? 6.602 -25.016 16.891 1 96.06 63 ARG B CA 1
ATOM 2913 C C . ARG B 1 63 ? 7.02 -25.031 15.43 1 96.06 63 ARG B C 1
ATOM 2915 O O . ARG B 1 63 ? 7.934 -25.766 15.047 1 96.06 63 ARG B O 1
ATOM 2922 N N . ASP B 1 64 ? 6.41 -24.234 14.625 1 97.12 64 ASP B N 1
ATOM 2923 C CA . ASP B 1 64 ? 6.645 -24.234 13.18 1 97.12 64 ASP B CA 1
ATOM 2924 C C . ASP B 1 64 ? 7.859 -23.375 12.828 1 97.12 64 ASP B C 1
ATOM 2926 O O . ASP B 1 64 ? 7.801 -22.141 12.891 1 97.12 64 ASP B O 1
ATOM 2930 N N . SER B 1 65 ? 8.914 -24.047 12.391 1 97.06 65 SER B N 1
ATOM 2931 C CA . SER B 1 65 ? 10.172 -23.359 12.086 1 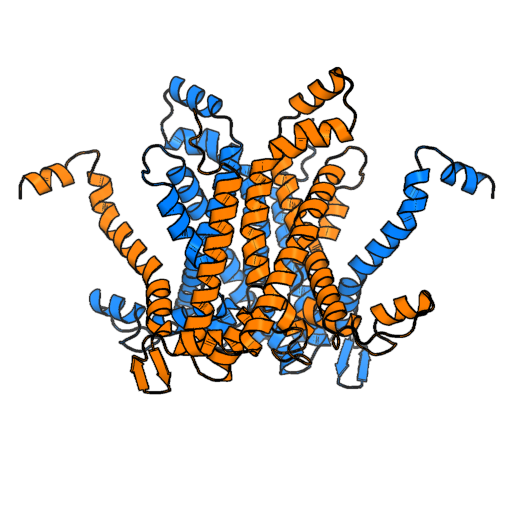97.06 65 SER B CA 1
ATOM 2932 C C . SER B 1 65 ? 10 -22.406 10.914 1 97.06 65 SER B C 1
ATOM 2934 O O . SER B 1 65 ? 10.602 -21.328 10.898 1 97.06 65 SER B O 1
ATOM 2936 N N . ALA B 1 66 ? 9.203 -22.797 9.953 1 97.12 66 ALA B N 1
ATOM 2937 C CA . ALA B 1 66 ? 8.961 -21.922 8.805 1 97.12 66 ALA B CA 1
ATOM 2938 C C . ALA B 1 66 ? 8.266 -20.625 9.234 1 97.12 66 ALA B C 1
ATOM 2940 O O . ALA B 1 66 ? 8.555 -19.562 8.703 1 97.12 66 ALA B O 1
ATOM 2941 N N . PHE B 1 67 ? 7.367 -20.812 10.203 1 97.75 67 PHE B N 1
ATOM 2942 C CA . PHE B 1 67 ? 6.688 -19.641 10.742 1 97.75 67 PHE B CA 1
ATOM 2943 C C . PHE B 1 67 ? 7.68 -18.703 11.422 1 97.75 67 PHE B C 1
ATOM 2945 O O . PHE B 1 67 ? 7.641 -17.484 11.219 1 97.75 67 PHE B O 1
ATOM 2952 N N . HIS B 1 68 ? 8.586 -19.219 12.164 1 98 68 HIS B N 1
ATOM 2953 C CA . HIS B 1 68 ? 9.57 -18.406 12.867 1 98 68 HIS B CA 1
ATOM 2954 C C . HIS B 1 68 ? 10.492 -17.688 11.883 1 98 68 HIS B C 1
ATOM 2956 O O . HIS B 1 68 ? 10.844 -16.516 12.102 1 98 68 HIS B O 1
ATOM 2962 N N . ILE B 1 69 ? 10.859 -18.328 10.828 1 98 69 ILE B N 1
ATOM 2963 C CA . ILE B 1 69 ? 11.703 -17.719 9.805 1 98 69 ILE B CA 1
ATOM 2964 C C . ILE B 1 69 ? 10.938 -16.594 9.125 1 98 69 ILE B C 1
ATOM 2966 O O . ILE B 1 69 ? 11.477 -15.5 8.93 1 98 69 ILE B O 1
ATOM 2970 N N . ALA B 1 70 ? 9.648 -16.844 8.797 1 98.12 70 ALA B N 1
ATOM 2971 C CA . ALA B 1 70 ? 8.812 -15.836 8.156 1 98.12 70 ALA B CA 1
ATOM 2972 C C . ALA B 1 70 ? 8.672 -14.594 9.039 1 98.12 70 ALA B C 1
ATOM 2974 O O . ALA B 1 70 ? 8.766 -13.469 8.555 1 98.12 70 ALA B O 1
ATOM 2975 N N . LEU B 1 71 ? 8.484 -14.844 10.328 1 97.62 71 LEU B N 1
ATOM 2976 C CA . LEU B 1 71 ? 8.359 -13.75 11.281 1 97.62 71 LEU B CA 1
ATOM 2977 C C . LEU B 1 71 ? 9.656 -12.953 11.367 1 97.62 71 LEU B C 1
ATOM 2979 O O . LEU B 1 71 ? 9.633 -11.719 11.391 1 97.62 71 LEU B O 1
ATOM 2983 N N . LYS B 1 72 ? 10.727 -13.617 11.445 1 97.75 72 LYS B N 1
ATOM 2984 C CA . LYS B 1 72 ? 12.031 -12.961 11.516 1 97.75 72 LYS B CA 1
ATOM 2985 C C . LYS B 1 72 ? 12.297 -12.141 10.258 1 97.75 72 LYS B C 1
ATOM 2987 O O . LYS B 1 72 ? 12.766 -11 10.352 1 97.75 72 LYS B O 1
ATOM 2992 N N . ASN B 1 73 ? 12.023 -12.742 9.102 1 98.19 73 ASN B N 1
ATOM 2993 C CA . ASN B 1 73 ? 12.227 -12.031 7.848 1 98.19 73 ASN B CA 1
ATOM 2994 C C . ASN B 1 73 ? 11.383 -10.75 7.793 1 98.19 73 ASN B C 1
ATOM 2996 O O . ASN B 1 73 ? 11.891 -9.688 7.43 1 98.19 73 ASN B O 1
ATOM 3000 N N . SER B 1 74 ? 10.102 -10.844 8.172 1 98.12 74 SER B N 1
ATOM 3001 C CA . SER B 1 74 ? 9.203 -9.695 8.133 1 98.12 74 SER B CA 1
ATOM 3002 C C . SER B 1 74 ? 9.617 -8.633 9.148 1 98.12 74 SER B C 1
ATOM 3004 O O . SER B 1 74 ? 9.57 -7.438 8.859 1 98.12 74 SER B O 1
ATOM 3006 N N . ALA B 1 75 ? 10.031 -9.078 10.32 1 97.94 75 ALA B N 1
ATOM 3007 C CA . ALA B 1 75 ? 10.492 -8.141 11.336 1 97.94 75 ALA B CA 1
ATOM 3008 C C . ALA B 1 75 ? 11.758 -7.422 10.891 1 97.94 75 ALA B C 1
ATOM 3010 O O . ALA B 1 75 ? 11.883 -6.207 11.062 1 97.94 75 ALA B O 1
ATOM 3011 N N . THR B 1 76 ? 12.664 -8.156 10.328 1 98.38 76 THR B N 1
ATOM 3012 C CA . THR B 1 76 ? 13.906 -7.57 9.844 1 98.38 76 THR B CA 1
ATOM 3013 C C . THR B 1 76 ? 13.625 -6.562 8.734 1 98.38 76 THR B C 1
ATOM 3015 O O . THR B 1 76 ? 14.203 -5.473 8.719 1 98.38 76 THR B O 1
ATOM 3018 N N . TYR B 1 77 ? 12.773 -6.926 7.855 1 98.5 77 TYR B N 1
ATOM 3019 C CA . TYR B 1 77 ? 12.383 -6.027 6.773 1 98.5 77 TYR B CA 1
ATOM 3020 C C . TYR B 1 77 ? 11.734 -4.766 7.324 1 98.5 77 TYR B C 1
ATOM 3022 O O . TYR B 1 77 ? 12.031 -3.658 6.875 1 98.5 77 TYR B O 1
ATOM 3030 N N . MET B 1 78 ? 10.812 -4.941 8.25 1 98.12 78 MET B N 1
ATOM 3031 C CA . MET B 1 78 ? 10.133 -3.809 8.867 1 98.12 78 MET B CA 1
ATOM 3032 C C . MET B 1 78 ? 11.141 -2.852 9.5 1 98.12 78 MET B C 1
ATOM 3034 O O . MET B 1 78 ? 11.109 -1.648 9.234 1 98.12 78 MET B O 1
ATOM 3038 N N . ILE B 1 79 ? 12.031 -3.367 10.297 1 98 79 ILE B N 1
ATOM 3039 C CA . ILE B 1 79 ? 13.023 -2.539 10.977 1 98 79 ILE B CA 1
ATOM 3040 C C . ILE B 1 79 ? 13.93 -1.862 9.945 1 98 79 ILE B C 1
ATOM 3042 O O . ILE B 1 79 ? 14.211 -0.667 10.055 1 98 79 ILE B O 1
ATOM 3046 N N . GLY B 1 80 ? 14.367 -2.633 8.969 1 98.38 80 GLY B N 1
ATOM 3047 C CA . GLY B 1 80 ? 15.195 -2.064 7.918 1 98.38 80 GLY B CA 1
ATOM 3048 C C . GLY B 1 80 ? 14.523 -0.926 7.176 1 98.38 80 GLY B C 1
ATOM 3049 O O . GLY B 1 80 ? 15.141 0.107 6.918 1 98.38 80 GLY B O 1
ATOM 3050 N N . THR B 1 81 ? 13.258 -1.121 6.832 1 98.12 81 THR B N 1
ATOM 3051 C CA . THR B 1 81 ? 12.539 -0.082 6.102 1 98.12 81 THR B CA 1
ATOM 3052 C C . THR B 1 81 ? 12.312 1.141 6.984 1 98.12 81 THR B C 1
ATOM 3054 O O . THR B 1 81 ? 12.328 2.275 6.504 1 98.12 81 THR B O 1
ATOM 3057 N N . LEU B 1 82 ? 12.062 0.953 8.281 1 97.19 82 LEU B N 1
ATOM 3058 C CA . LEU B 1 82 ? 11.914 2.09 9.188 1 97.19 82 LEU B CA 1
ATOM 3059 C C . LEU B 1 82 ? 13.203 2.906 9.25 1 97.19 82 LEU B C 1
ATOM 3061 O O . LEU B 1 82 ? 13.164 4.137 9.219 1 97.19 82 LEU B O 1
ATOM 3065 N N . LEU B 1 83 ? 14.297 2.256 9.297 1 97.56 83 LEU B N 1
ATOM 3066 C CA . LEU B 1 83 ? 15.594 2.908 9.43 1 97.56 83 LEU B CA 1
ATOM 3067 C C . LEU B 1 83 ? 15.961 3.658 8.156 1 97.56 83 LEU B C 1
ATOM 3069 O O . LEU B 1 83 ? 16.656 4.668 8.203 1 97.56 83 LEU B O 1
ATOM 3073 N N . LEU B 1 84 ? 15.453 3.217 7.074 1 97.19 84 LEU B N 1
ATOM 3074 C CA . LEU B 1 84 ? 15.867 3.797 5.801 1 97.19 84 LEU B CA 1
ATOM 3075 C C . LEU B 1 84 ? 14.812 4.758 5.273 1 97.19 84 LEU B C 1
ATOM 3077 O O . LEU B 1 84 ? 15.141 5.816 4.73 1 97.19 84 LEU B O 1
ATOM 3081 N N . LEU B 1 85 ? 13.523 4.41 5.457 1 97.44 85 LEU B N 1
ATOM 3082 C CA . LEU B 1 85 ? 12.445 5.098 4.75 1 97.44 85 LEU B CA 1
ATOM 3083 C C . LEU B 1 85 ? 11.781 6.129 5.648 1 97.44 85 LEU B C 1
ATOM 3085 O O . LEU B 1 85 ? 10.688 6.609 5.344 1 97.44 85 LEU B O 1
ATOM 3089 N N . ILE B 1 86 ? 12.359 6.434 6.746 1 96.25 86 ILE B N 1
ATOM 3090 C CA . ILE B 1 86 ? 11.875 7.555 7.547 1 96.25 86 ILE B CA 1
ATOM 3091 C C . ILE B 1 86 ? 12.922 8.672 7.555 1 96.25 86 ILE B C 1
ATOM 3093 O O . ILE B 1 86 ? 12.672 9.766 7.047 1 96.25 86 ILE B O 1
ATOM 3097 N N . PRO B 1 87 ? 14.164 8.398 7.961 1 95.44 87 PRO B N 1
ATOM 3098 C CA . PRO B 1 87 ? 15.141 9.484 8.008 1 95.44 87 PRO B CA 1
ATOM 3099 C C . PRO B 1 87 ? 15.516 10.008 6.625 1 95.44 87 PRO B C 1
ATOM 3101 O O . PRO B 1 87 ? 15.625 11.219 6.426 1 95.44 87 PRO B O 1
ATOM 3104 N N . PHE B 1 88 ? 15.664 9.133 5.652 1 93.81 88 PHE B N 1
ATOM 3105 C CA . PHE B 1 88 ? 16.156 9.586 4.359 1 93.81 88 PHE B CA 1
ATOM 3106 C C . PHE B 1 88 ? 15.094 10.375 3.611 1 93.81 88 PHE B C 1
ATOM 3108 O O . PHE B 1 88 ? 15.344 11.492 3.152 1 93.81 88 PHE B O 1
ATOM 3115 N N . PRO B 1 89 ? 13.883 9.836 3.512 1 95.12 89 PRO B N 1
ATOM 3116 C CA . PRO B 1 89 ? 12.852 10.664 2.877 1 95.12 89 PRO B CA 1
ATOM 3117 C C . PRO B 1 89 ? 12.648 12 3.586 1 95.12 89 PRO B C 1
ATOM 3119 O O . PRO B 1 89 ? 12.391 13.016 2.934 1 95.12 89 PRO B O 1
ATOM 3122 N N . MET B 1 90 ? 12.742 12.023 4.906 1 94.75 90 MET B N 1
ATOM 3123 C CA . MET B 1 90 ? 12.633 13.273 5.648 1 94.75 90 MET B CA 1
ATOM 3124 C C . MET B 1 90 ? 13.742 14.242 5.254 1 94.75 90 MET B C 1
ATOM 3126 O O . MET B 1 90 ? 13.492 15.422 5.008 1 94.75 90 MET B O 1
ATOM 3130 N N . LEU B 1 91 ? 14.945 13.734 5.168 1 92 91 LEU B N 1
ATOM 3131 C CA . LEU B 1 91 ? 16.078 14.555 4.773 1 92 91 LEU B CA 1
ATOM 3132 C C . LEU B 1 91 ? 15.906 15.078 3.35 1 92 91 LEU B C 1
ATOM 3134 O O . LEU B 1 91 ? 16.203 16.234 3.068 1 92 91 LEU B O 1
ATOM 3138 N N . PHE B 1 92 ? 15.406 14.242 2.506 1 90.44 92 PHE B N 1
ATOM 3139 C CA . PHE B 1 92 ? 15.172 14.672 1.132 1 90.44 92 PHE B CA 1
ATOM 3140 C C . PHE B 1 92 ? 14.109 15.766 1.082 1 90.44 92 PHE B C 1
ATOM 3142 O O . PHE B 1 92 ? 14.219 16.719 0.302 1 90.44 92 PHE B O 1
ATOM 3149 N N . ALA B 1 93 ? 13.086 15.609 1.896 1 91 93 ALA B N 1
ATOM 3150 C CA . ALA B 1 93 ? 12.031 16.625 1.943 1 91 93 ALA B CA 1
ATOM 3151 C C . ALA B 1 93 ? 12.594 17.969 2.389 1 91 93 ALA B C 1
ATOM 3153 O O . ALA B 1 93 ? 12.266 19 1.805 1 91 93 ALA B O 1
ATOM 3154 N N . VAL B 1 94 ? 13.438 17.984 3.375 1 88.56 94 VAL B N 1
ATOM 3155 C CA . VAL B 1 94 ? 14.023 19.203 3.91 1 88.56 94 VAL B CA 1
ATOM 3156 C C . VAL B 1 94 ? 14.953 19.828 2.869 1 88.56 94 VAL B C 1
ATOM 3158 O O . VAL B 1 94 ? 14.961 21.047 2.691 1 88.56 94 VAL B O 1
ATOM 3161 N N . LEU B 1 95 ? 15.688 18.953 2.207 1 85.44 95 LEU B N 1
ATOM 3162 C CA . LEU B 1 95 ? 16.578 19.438 1.162 1 85.44 95 LEU B CA 1
ATOM 3163 C C . LEU B 1 95 ? 15.781 20.047 0.015 1 85.44 95 LEU B C 1
ATOM 3165 O O . LEU B 1 95 ? 16.188 21.078 -0.543 1 85.44 95 LEU B O 1
ATOM 3169 N N . MET B 1 96 ? 14.734 19.453 -0.304 1 82.5 96 MET B N 1
ATOM 3170 C CA . MET B 1 96 ? 13.891 19.953 -1.392 1 82.5 96 MET B CA 1
ATOM 3171 C C . MET B 1 96 ? 13.258 21.281 -1.029 1 82.5 96 MET B C 1
ATOM 3173 O O . MET B 1 96 ? 12.93 22.078 -1.911 1 82.5 96 MET B O 1
ATOM 3177 N N . ASP B 1 97 ? 13.117 21.406 0.226 1 77.31 97 ASP B N 1
ATOM 3178 C CA . ASP B 1 97 ? 12.516 22.641 0.699 1 77.31 97 ASP B CA 1
ATOM 3179 C C . ASP B 1 97 ? 13.562 23.75 0.815 1 77.31 97 ASP B C 1
ATOM 3181 O O . ASP B 1 97 ? 13.219 24.938 0.938 1 77.31 97 ASP B O 1
ATOM 3185 N N . SER B 1 98 ? 14.789 23.438 0.705 1 76.69 98 SER B N 1
ATOM 3186 C CA . SER B 1 98 ? 15.867 24.406 0.844 1 76.69 98 SER B CA 1
ATOM 3187 C C . SER B 1 98 ? 16.094 25.172 -0.458 1 76.69 98 SER B C 1
ATOM 3189 O O . SER B 1 98 ? 15.688 24.719 -1.529 1 76.69 98 SER B O 1
ATOM 3191 N N . ARG B 1 99 ? 16.656 26.328 -0.33 1 72.56 99 ARG B N 1
ATOM 3192 C CA . ARG B 1 99 ? 16.953 27.172 -1.479 1 72.56 99 ARG B CA 1
ATOM 3193 C C . ARG B 1 99 ? 18.125 26.609 -2.289 1 72.56 99 ARG B C 1
ATOM 3195 O O . ARG B 1 99 ? 18.359 27.016 -3.426 1 72.56 99 ARG B O 1
ATOM 3202 N N . LEU B 1 100 ? 18.703 25.672 -1.766 1 70.44 100 LEU B N 1
ATOM 3203 C CA . LEU B 1 100 ? 19.891 25.109 -2.396 1 70.44 100 LEU B CA 1
ATOM 3204 C C . LEU B 1 100 ? 19.516 24.266 -3.607 1 70.44 100 LEU B C 1
ATOM 3206 O O . LEU B 1 100 ? 20.312 24.109 -4.535 1 70.44 100 LEU B O 1
ATOM 3210 N N . VAL B 1 101 ? 18.375 23.75 -3.541 1 75.88 101 VAL B N 1
ATOM 3211 C CA . VAL B 1 101 ? 17.984 22.828 -4.598 1 75.88 101 VAL B CA 1
ATOM 3212 C C . VAL B 1 101 ? 17.172 23.562 -5.664 1 75.88 101 VAL B C 1
ATOM 3214 O O . VAL B 1 101 ? 16.234 24.297 -5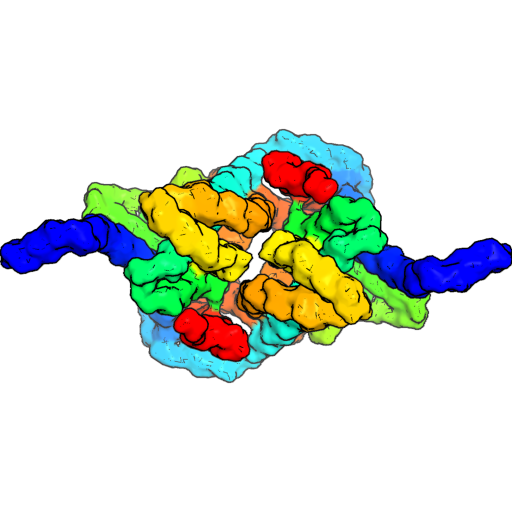.344 1 75.88 101 VAL B O 1
ATOM 3217 N N . LYS B 1 102 ? 17.828 23.422 -6.941 1 77.69 102 LYS B N 1
ATOM 3218 C CA . LYS B 1 102 ? 17.109 23.969 -8.086 1 77.69 102 LYS B CA 1
ATOM 3219 C C . LYS B 1 102 ? 16.281 22.875 -8.781 1 77.69 102 LYS B C 1
ATOM 3221 O O . LYS B 1 102 ? 16.453 21.688 -8.508 1 77.69 102 LYS B O 1
ATOM 3226 N N . ALA B 1 103 ? 15.367 23.203 -9.57 1 81.69 103 ALA B N 1
ATOM 3227 C CA . ALA B 1 103 ? 14.516 22.297 -10.32 1 81.69 103 ALA B CA 1
ATOM 3228 C C . ALA B 1 103 ? 13.805 21.312 -9.391 1 81.69 103 ALA B C 1
ATOM 3230 O O . ALA B 1 103 ? 13.82 20.094 -9.633 1 81.69 103 ALA B O 1
ATOM 3231 N N . LYS B 1 104 ? 13.273 21.734 -8.336 1 80.44 104 LYS B N 1
ATOM 3232 C CA . LYS B 1 104 ? 12.656 20.938 -7.281 1 80.44 104 LYS B CA 1
ATOM 3233 C C . LYS B 1 104 ? 11.578 20.016 -7.848 1 80.44 104 LYS B C 1
ATOM 3235 O O . LYS B 1 104 ? 11.469 18.859 -7.441 1 80.44 104 LYS B O 1
ATOM 3240 N N . GLY B 1 105 ? 10.891 20.484 -8.805 1 78.69 105 GLY B N 1
ATOM 3241 C CA . GLY B 1 105 ? 9.844 19.688 -9.445 1 78.69 105 GLY B CA 1
ATOM 3242 C C . GLY B 1 105 ? 10.375 18.453 -10.125 1 78.69 105 GLY B C 1
ATOM 3243 O O . GLY B 1 105 ? 9.758 17.375 -10.047 1 78.69 105 GLY B O 1
ATOM 3244 N N . LEU B 1 106 ? 11.453 18.562 -10.719 1 78.94 106 LEU B N 1
ATOM 3245 C CA . LEU B 1 106 ? 12.062 17.438 -11.43 1 78.94 106 LEU B CA 1
ATOM 3246 C C . LEU B 1 106 ? 12.531 16.375 -10.445 1 78.94 106 LEU B C 1
ATOM 3248 O O . LEU B 1 106 ? 12.352 15.18 -10.695 1 78.94 106 LEU B O 1
ATOM 3252 N N . TRP B 1 107 ? 13.109 16.797 -9.359 1 79.56 107 TRP B N 1
ATOM 3253 C CA . TRP B 1 107 ? 13.609 15.844 -8.375 1 79.56 107 TRP B CA 1
ATOM 3254 C C . TRP B 1 107 ? 12.461 15.094 -7.711 1 79.56 107 TRP B C 1
ATOM 3256 O O . TRP B 1 107 ? 12.547 13.891 -7.484 1 79.56 107 TRP B O 1
ATOM 3266 N N . LYS B 1 108 ? 11.398 15.805 -7.469 1 80.38 108 LYS B N 1
ATOM 3267 C CA . LYS B 1 108 ? 10.227 15.172 -6.883 1 80.38 108 LYS B CA 1
ATOM 3268 C C . LYS B 1 108 ? 9.641 14.117 -7.816 1 80.38 108 LYS B C 1
ATOM 3270 O O . LYS B 1 108 ? 9.273 13.031 -7.379 1 80.38 108 LYS B O 1
ATOM 3275 N N . ALA B 1 109 ? 9.719 14.477 -9.047 1 80.06 109 ALA B N 1
ATOM 3276 C CA . ALA B 1 109 ? 9.18 13.547 -10.047 1 80.06 109 ALA B CA 1
ATOM 3277 C C . ALA B 1 109 ? 10.047 12.297 -10.141 1 80.06 109 ALA B C 1
ATOM 3279 O O . ALA B 1 109 ? 9.523 11.172 -10.148 1 80.06 109 ALA B O 1
ATOM 3280 N N . ILE B 1 110 ? 11.289 12.469 -10.172 1 82.88 110 ILE B N 1
ATOM 3281 C CA . ILE B 1 110 ? 12.227 11.359 -10.328 1 82.88 110 ILE B CA 1
ATOM 3282 C C . ILE B 1 110 ? 12.109 10.414 -9.133 1 82.88 110 ILE B C 1
ATOM 3284 O O . ILE B 1 110 ? 12.125 9.195 -9.297 1 82.88 110 ILE B O 1
ATOM 3288 N N . LEU B 1 111 ? 11.953 11 -7.992 1 85.12 111 LEU B N 1
ATOM 3289 C CA . LEU B 1 111 ? 11.906 10.18 -6.785 1 85.12 111 LEU B CA 1
ATOM 3290 C C . LEU B 1 111 ? 10.539 9.516 -6.629 1 85.12 111 LEU B C 1
ATOM 3292 O O . LEU B 1 111 ? 10.43 8.445 -6.02 1 85.12 111 LEU B O 1
ATOM 3296 N N . TYR B 1 112 ? 9.594 10.078 -7.301 1 85.19 112 TYR B N 1
ATOM 3297 C CA . TYR B 1 112 ? 8.234 9.586 -7.102 1 85.19 112 TYR B CA 1
ATOM 3298 C C . TYR B 1 112 ? 7.848 8.586 -8.18 1 85.19 112 TYR B C 1
ATOM 3300 O O . TYR B 1 112 ? 7.008 7.711 -7.957 1 85.19 112 TYR B O 1
ATOM 3308 N N . ILE B 1 113 ? 8.461 8.555 -9.289 1 88.12 113 ILE B N 1
ATOM 3309 C CA . ILE B 1 113 ? 8.086 7.762 -10.453 1 88.12 113 ILE B CA 1
ATOM 3310 C C . ILE B 1 113 ? 8.133 6.277 -10.109 1 88.12 113 ILE B C 1
ATOM 3312 O O . ILE B 1 113 ? 7.258 5.508 -10.516 1 88.12 113 ILE B O 1
ATOM 3316 N N . PRO B 1 114 ? 9.078 5.824 -9.352 1 91.88 114 PRO B N 1
ATOM 3317 C CA . PRO B 1 114 ? 9.117 4.402 -9.008 1 91.88 114 PRO B CA 1
ATOM 3318 C C . PRO B 1 114 ? 7.844 3.928 -8.312 1 91.88 114 PRO B C 1
ATOM 3320 O O . PRO B 1 114 ? 7.418 2.787 -8.508 1 91.88 114 PRO B O 1
ATOM 3323 N N . ALA B 1 115 ? 7.285 4.824 -7.574 1 89.69 115 ALA B N 1
ATOM 3324 C CA . ALA B 1 115 ? 6.078 4.457 -6.84 1 89.69 115 ALA B CA 1
ATOM 3325 C C . ALA B 1 115 ? 4.91 4.215 -7.793 1 89.69 115 ALA B C 1
ATOM 3327 O O . ALA B 1 115 ? 3.941 3.537 -7.438 1 89.69 115 ALA B O 1
ATOM 3328 N N . LEU B 1 116 ? 5.027 4.719 -8.953 1 89 116 LEU B N 1
ATOM 3329 C CA . LEU B 1 116 ? 3.955 4.586 -9.938 1 89 116 LEU B CA 1
ATOM 3330 C C . LEU B 1 116 ? 4.145 3.33 -10.781 1 89 116 LEU B C 1
ATOM 3332 O O . LEU B 1 116 ? 3.297 3.006 -11.617 1 89 116 LEU B O 1
ATOM 3336 N N . THR B 1 117 ? 5.23 2.67 -10.562 1 91.12 117 THR B N 1
ATOM 3337 C CA . THR B 1 117 ? 5.504 1.427 -11.273 1 91.12 117 THR B CA 1
ATOM 3338 C C . THR B 1 117 ? 4.848 0.244 -10.57 1 91.12 117 THR B C 1
ATOM 3340 O O . THR B 1 117 ? 4.875 0.155 -9.336 1 91.12 117 THR B O 1
ATOM 3343 N N . SER B 1 118 ? 4.227 -0.607 -11.352 1 91.62 118 SER B N 1
ATOM 3344 C CA . SER B 1 118 ? 3.576 -1.784 -10.789 1 91.62 118 SER B CA 1
ATOM 3345 C C . SER B 1 118 ? 4.562 -2.627 -9.984 1 91.62 118 SER B C 1
ATOM 3347 O O . SER B 1 118 ? 5.738 -2.727 -10.344 1 91.62 118 SER B O 1
ATOM 3349 N N . VAL B 1 119 ? 4.039 -3.211 -8.953 1 92.38 119 VAL B N 1
ATOM 3350 C CA . VAL B 1 119 ? 4.855 -4.082 -8.117 1 92.38 119 VAL B CA 1
ATOM 3351 C C . VAL B 1 119 ? 5.316 -5.293 -8.922 1 92.38 119 VAL B C 1
ATOM 3353 O O . VAL B 1 119 ? 6.414 -5.812 -8.711 1 92.38 119 VAL B O 1
ATOM 3356 N N . VAL B 1 120 ? 4.512 -5.684 -9.883 1 92.12 120 VAL B N 1
ATOM 3357 C CA . VAL B 1 120 ? 4.852 -6.836 -10.719 1 92.12 120 VAL B CA 1
ATOM 3358 C C . VAL B 1 120 ? 6.074 -6.516 -11.57 1 92.12 120 VAL B C 1
ATOM 3360 O O . VAL B 1 120 ? 7.039 -7.285 -11.602 1 92.12 120 VAL B O 1
ATOM 3363 N N . ILE B 1 121 ? 6.02 -5.355 -12.164 1 90.62 121 ILE B N 1
ATOM 3364 C CA . ILE B 1 121 ? 7.129 -4.957 -13.023 1 90.62 121 ILE B CA 1
ATOM 3365 C C . ILE B 1 121 ? 8.359 -4.668 -12.164 1 90.62 121 ILE B C 1
ATOM 3367 O O . ILE B 1 121 ? 9.461 -5.148 -12.461 1 90.62 121 ILE B O 1
ATOM 3371 N N . SER B 1 122 ? 8.164 -3.926 -11.086 1 93.81 122 SER B N 1
ATOM 3372 C CA . SER B 1 122 ? 9.289 -3.574 -10.234 1 93.81 122 SER B CA 1
ATOM 3373 C C . SER B 1 122 ? 9.953 -4.82 -9.648 1 93.81 122 SER B C 1
ATOM 3375 O O . SER B 1 122 ? 11.18 -4.945 -9.672 1 93.81 122 SER B O 1
ATOM 3377 N N . GLY B 1 123 ? 9.141 -5.711 -9.18 1 94.56 123 GLY B N 1
ATOM 3378 C CA . GLY B 1 123 ? 9.68 -6.941 -8.617 1 94.56 123 GLY B CA 1
ATOM 3379 C C . GLY B 1 123 ? 10.445 -7.77 -9.633 1 94.56 123 GLY B C 1
ATOM 3380 O O . GLY B 1 123 ? 11.516 -8.297 -9.328 1 94.56 123 GLY B O 1
ATOM 3381 N N . THR B 1 124 ? 9.953 -7.863 -10.797 1 92.06 124 THR B N 1
ATOM 3382 C CA . THR B 1 124 ? 10.594 -8.648 -11.852 1 92.06 124 THR B CA 1
ATOM 3383 C C . THR B 1 124 ? 11.906 -8 -12.281 1 92.06 124 THR B C 1
ATOM 3385 O O . THR B 1 124 ? 12.914 -8.695 -12.453 1 92.06 124 THR B O 1
ATOM 3388 N N . LEU B 1 125 ? 11.883 -6.73 -12.422 1 92 125 LEU B N 1
ATOM 3389 C CA . LEU B 1 125 ? 13.094 -6.023 -12.828 1 92 125 LEU B CA 1
ATOM 3390 C C . LEU B 1 125 ? 14.195 -6.18 -11.781 1 92 125 LEU B C 1
ATOM 3392 O O . LEU B 1 125 ? 15.359 -6.402 -12.133 1 92 125 LEU B O 1
ATOM 3396 N N . PHE B 1 126 ? 13.828 -6.07 -10.578 1 95.69 126 PHE B N 1
ATOM 3397 C CA . PHE B 1 126 ? 14.82 -6.211 -9.523 1 95.69 126 PHE B CA 1
ATOM 3398 C C . PHE B 1 126 ? 15.312 -7.648 -9.43 1 95.69 126 PHE B C 1
ATOM 3400 O O . PHE B 1 126 ? 16.469 -7.895 -9.094 1 95.69 126 PHE B O 1
ATOM 3407 N N . ARG B 1 127 ? 14.438 -8.594 -9.688 1 94.69 127 ARG B N 1
ATOM 3408 C CA . ARG B 1 127 ? 14.867 -9.984 -9.758 1 94.69 127 ARG B CA 1
ATOM 3409 C C . ARG B 1 127 ? 15.961 -10.164 -10.805 1 94.69 127 ARG B C 1
ATOM 3411 O O . ARG B 1 127 ? 16.969 -10.836 -10.555 1 94.69 127 ARG B O 1
ATOM 3418 N N . LEU B 1 128 ? 15.773 -9.547 -11.93 1 90.5 128 LEU B N 1
ATOM 3419 C CA . LEU B 1 128 ? 16.75 -9.648 -13.016 1 90.5 128 LEU B CA 1
ATOM 3420 C C . LEU B 1 128 ? 18.031 -8.906 -12.664 1 90.5 128 LEU B C 1
ATOM 3422 O O . LEU B 1 128 ? 19.125 -9.391 -12.945 1 90.5 128 LEU B O 1
ATOM 3426 N N . MET B 1 129 ? 17.859 -7.773 -12.047 1 92.81 129 MET B N 1
ATOM 3427 C CA . MET B 1 129 ? 19 -6.953 -11.656 1 92.81 129 MET B CA 1
ATOM 3428 C C . MET B 1 129 ? 19.875 -7.68 -10.641 1 92.81 129 MET B C 1
ATOM 3430 O O . MET B 1 129 ? 21.094 -7.551 -10.656 1 92.81 129 MET B O 1
ATOM 3434 N N . PHE B 1 130 ? 19.234 -8.469 -9.828 1 95.56 130 PHE B N 1
ATOM 3435 C CA . PHE B 1 130 ? 19.938 -9.141 -8.742 1 95.56 130 PHE B CA 1
ATOM 3436 C C . PHE B 1 130 ? 20.141 -10.617 -9.055 1 95.56 130 PHE B C 1
ATOM 3438 O O . PHE B 1 130 ? 20.297 -11.43 -8.141 1 95.56 130 PHE B O 1
ATOM 3445 N N . SER B 1 131 ? 20.062 -10.938 -10.297 1 93.75 131 SER B N 1
ATOM 3446 C CA . SER B 1 131 ? 20.328 -12.305 -10.734 1 93.75 131 SER B CA 1
ATOM 3447 C C . SER B 1 131 ? 21.766 -12.727 -10.391 1 93.75 131 SER B C 1
ATOM 3449 O O . SER B 1 131 ? 22.641 -11.883 -10.195 1 93.75 131 SER B O 1
ATOM 3451 N N . GLU B 1 132 ? 21.953 -14.008 -10.32 1 94.44 132 GLU B N 1
ATOM 3452 C CA . GLU B 1 132 ? 23.266 -14.531 -9.969 1 94.44 132 GLU B CA 1
ATOM 3453 C C . GLU B 1 132 ? 24.234 -14.492 -11.156 1 94.44 132 GLU B C 1
ATOM 3455 O O . GLU B 1 132 ? 25.438 -14.664 -10.992 1 94.44 132 GLU B O 1
ATOM 3460 N N . TYR B 1 133 ? 23.688 -14.25 -12.25 1 91.06 133 TYR B N 1
ATOM 3461 C CA . TYR B 1 133 ? 24.5 -14.25 -13.469 1 91.06 133 TYR B CA 1
ATOM 3462 C C . TYR B 1 133 ? 25.359 -12.992 -13.547 1 91.06 133 TYR B C 1
ATOM 3464 O O . TYR B 1 133 ? 25.016 -11.961 -12.969 1 91.06 133 TYR B O 1
ATOM 3472 N N . SER B 1 134 ? 26.391 -13.055 -14.344 1 90.12 134 SER B N 1
ATOM 3473 C CA . SER B 1 134 ? 27.312 -11.938 -14.5 1 90.12 134 SER B CA 1
ATOM 3474 C C . SER B 1 134 ? 26.672 -10.805 -15.297 1 90.12 134 SER B C 1
ATOM 3476 O O . SER B 1 134 ? 27.125 -9.656 -15.219 1 90.12 134 SER B O 1
ATOM 3478 N N . THR B 1 135 ? 25.656 -11.125 -15.906 1 84.69 135 THR B N 1
ATOM 3479 C CA . THR B 1 135 ? 24.984 -10.125 -16.734 1 84.69 135 THR B CA 1
ATOM 3480 C C . THR B 1 135 ? 23.984 -9.328 -15.906 1 84.69 135 THR B C 1
ATOM 3482 O O . THR B 1 135 ? 23.469 -8.305 -16.359 1 84.69 135 THR B O 1
ATOM 3485 N N . GLY B 1 136 ? 23.734 -9.797 -14.672 1 89.19 136 GLY B N 1
ATOM 3486 C CA . GLY B 1 136 ? 22.891 -9 -13.789 1 89.19 136 GLY B CA 1
ATOM 3487 C C . GLY B 1 136 ? 23.516 -7.676 -13.398 1 89.19 136 GLY B C 1
ATOM 3488 O O . GLY B 1 136 ? 24.719 -7.609 -13.102 1 89.19 136 GLY B O 1
ATOM 3489 N N . GLN B 1 137 ? 22.781 -6.711 -13.367 1 87.38 137 GLN B N 1
ATOM 3490 C CA . GLN B 1 137 ? 23.266 -5.352 -13.195 1 87.38 137 GLN B CA 1
ATOM 3491 C C . GLN B 1 137 ? 24.062 -5.215 -11.898 1 87.38 137 GLN B C 1
ATOM 3493 O O . GLN B 1 137 ? 25.078 -4.512 -11.859 1 87.38 137 GLN B O 1
ATOM 3498 N N . MET B 1 138 ? 23.609 -5.812 -10.828 1 91.5 138 MET B N 1
ATOM 3499 C CA . MET B 1 138 ? 24.312 -5.688 -9.555 1 91.5 138 MET B CA 1
ATOM 3500 C C . MET B 1 138 ? 25.656 -6.406 -9.602 1 91.5 138 MET B C 1
ATOM 3502 O O . MET B 1 138 ? 26.625 -5.969 -8.984 1 91.5 138 MET B O 1
ATOM 3506 N N . ASN B 1 139 ? 25.703 -7.457 -10.328 1 93.81 139 ASN B N 1
ATOM 3507 C CA . ASN B 1 139 ? 26.969 -8.172 -10.461 1 93.81 139 ASN B CA 1
ATOM 3508 C C . ASN B 1 139 ? 27.891 -7.477 -11.453 1 93.81 139 ASN B C 1
ATOM 3510 O O . ASN B 1 139 ? 29.109 -7.578 -11.344 1 93.81 139 ASN B O 1
ATOM 3514 N N . VAL B 1 140 ? 27.344 -6.773 -12.453 1 88.62 140 VAL B N 1
ATOM 3515 C CA . VAL B 1 140 ? 28.172 -5.926 -13.305 1 88.62 140 VAL B CA 1
ATOM 3516 C C . VAL B 1 140 ? 28.875 -4.859 -12.461 1 88.62 140 VAL B C 1
ATOM 3518 O O . VAL B 1 140 ? 30.062 -4.586 -12.648 1 88.62 140 VAL B O 1
ATOM 3521 N N . LEU B 1 141 ? 28.125 -4.324 -11.57 1 86.12 141 LEU B N 1
ATOM 3522 C CA . LEU B 1 141 ? 28.688 -3.33 -10.656 1 86.12 141 LEU B CA 1
ATOM 3523 C C . LEU B 1 141 ? 29.766 -3.951 -9.773 1 86.12 141 LEU B C 1
ATOM 3525 O O . LEU B 1 141 ? 30.797 -3.326 -9.516 1 86.12 141 LEU B O 1
ATOM 3529 N N . MET B 1 142 ? 29.5 -5.137 -9.289 1 91.38 142 MET B N 1
ATOM 3530 C CA . MET B 1 142 ? 30.5 -5.836 -8.484 1 91.38 142 MET B CA 1
ATOM 3531 C C . MET B 1 142 ? 31.781 -6.047 -9.273 1 91.38 142 MET B C 1
ATOM 3533 O O . MET B 1 142 ? 32.875 -5.855 -8.742 1 91.38 142 MET B O 1
ATOM 3537 N N . GLU B 1 143 ? 31.641 -6.434 -10.484 1 91.69 143 GLU B N 1
ATOM 3538 C CA . GLU B 1 143 ? 32.812 -6.648 -11.344 1 91.69 143 GLU B CA 1
ATOM 3539 C C . GLU B 1 143 ? 33.594 -5.359 -11.555 1 91.69 143 GLU B C 1
ATOM 3541 O O . GLU B 1 143 ? 34.812 -5.371 -11.578 1 91.69 143 GLU B O 1
ATOM 3546 N N . LEU B 1 144 ? 32.906 -4.293 -11.766 1 87.56 144 LEU B N 1
ATOM 3547 C CA . LEU B 1 144 ? 33.531 -2.99 -11.93 1 87.56 144 LEU B CA 1
ATOM 3548 C C . LEU B 1 144 ? 34.344 -2.621 -10.695 1 87.56 144 LEU B C 1
ATOM 3550 O O . LEU B 1 144 ? 35.344 -1.924 -10.789 1 87.56 144 LEU B O 1
ATOM 3554 N N . LEU B 1 145 ? 33.906 -3.129 -9.562 1 90.62 145 LEU B N 1
ATOM 3555 C CA . LEU B 1 145 ? 34.594 -2.848 -8.305 1 90.62 145 LEU B CA 1
ATOM 3556 C C . LEU B 1 145 ? 35.688 -3.902 -8.023 1 90.62 145 LEU B C 1
ATOM 3558 O O . LEU B 1 145 ? 36.312 -3.865 -6.977 1 90.62 145 LEU B O 1
ATOM 3562 N N . GLY B 1 146 ? 35.812 -4.836 -8.875 1 92.81 146 GLY B N 1
ATOM 3563 C CA . GLY B 1 146 ? 36.812 -5.871 -8.75 1 92.81 146 GLY B CA 1
ATOM 3564 C C . GLY B 1 146 ? 36.406 -7.008 -7.836 1 92.81 146 GLY B C 1
ATOM 3565 O O . GLY B 1 146 ? 37.25 -7.711 -7.285 1 92.81 146 GLY B O 1
ATOM 3566 N N . LYS B 1 147 ? 35.188 -7.168 -7.664 1 94.56 147 LYS B N 1
ATOM 3567 C CA . LYS B 1 147 ? 34.688 -8.219 -6.781 1 94.56 147 LYS B CA 1
ATOM 3568 C C . LYS B 1 147 ? 34.031 -9.352 -7.582 1 94.56 147 LYS B C 1
ATOM 3570 O O . LYS B 1 147 ? 33.688 -9.164 -8.75 1 94.56 147 LYS B O 1
ATOM 3575 N N . ALA B 1 148 ? 33.938 -10.477 -6.992 1 95.06 148 ALA B N 1
ATOM 3576 C CA . ALA B 1 148 ? 33.312 -11.633 -7.613 1 95.06 148 ALA B CA 1
ATOM 3577 C C . ALA B 1 148 ? 31.781 -11.492 -7.625 1 95.06 148 ALA B C 1
ATOM 3579 O O . ALA B 1 148 ? 31.219 -10.766 -6.805 1 95.06 148 ALA B O 1
ATOM 3580 N N . PRO B 1 149 ? 31.156 -12.172 -8.594 1 95.38 149 PRO B N 1
ATOM 3581 C CA . PRO B 1 149 ? 29.703 -12.156 -8.617 1 95.38 149 PRO B CA 1
ATOM 3582 C C . PRO B 1 149 ? 29.078 -12.773 -7.363 1 95.38 149 PRO B C 1
ATOM 3584 O O . PRO B 1 149 ? 29.656 -13.695 -6.777 1 95.38 149 PRO B O 1
ATOM 3587 N N . VAL B 1 150 ? 27.984 -12.227 -7.023 1 96.12 150 VAL B N 1
ATOM 3588 C CA . VAL B 1 150 ? 27.281 -12.664 -5.828 1 96.12 150 VAL B CA 1
ATOM 3589 C C . VAL B 1 150 ? 25.938 -13.281 -6.219 1 96.12 150 VAL B C 1
ATOM 3591 O O . VAL B 1 150 ? 25.266 -12.797 -7.141 1 96.12 150 VAL B O 1
ATOM 3594 N N . ALA B 1 151 ? 25.594 -14.422 -5.555 1 97.06 151 ALA B N 1
ATOM 3595 C CA . ALA B 1 151 ? 24.234 -14.961 -5.684 1 97.06 151 ALA B CA 1
ATOM 3596 C C . ALA B 1 151 ? 23.266 -14.234 -4.746 1 97.06 151 ALA B C 1
ATOM 3598 O O . ALA B 1 151 ? 22.812 -14.805 -3.75 1 97.06 151 ALA B O 1
ATOM 3599 N N . TRP B 1 152 ? 22.844 -13.102 -5.129 1 97.12 152 TRP B N 1
ATOM 3600 C CA . TRP B 1 152 ? 22.172 -12.133 -4.27 1 97.12 152 TRP B CA 1
ATOM 3601 C C . TRP B 1 152 ? 20.922 -12.742 -3.641 1 97.12 152 TRP B C 1
ATOM 3603 O O . TRP B 1 152 ? 20.641 -12.508 -2.463 1 97.12 152 TRP B O 1
ATOM 3613 N N . LEU B 1 153 ? 20.172 -13.516 -4.402 1 97.44 153 LEU B N 1
ATOM 3614 C CA . LEU B 1 153 ? 18.844 -13.969 -3.967 1 97.44 153 LEU B CA 1
ATOM 3615 C C . LEU B 1 153 ? 18.906 -15.391 -3.422 1 97.44 153 LEU B C 1
ATOM 3617 O O . LEU B 1 153 ? 17.875 -16.031 -3.234 1 97.44 153 LEU B O 1
ATOM 3621 N N . LYS B 1 154 ? 20.141 -15.891 -3.15 1 97.06 154 LYS B N 1
ATOM 3622 C CA . LYS B 1 154 ? 20.312 -17.234 -2.619 1 97.06 154 LYS B CA 1
ATOM 3623 C C . LYS B 1 154 ? 20.859 -17.203 -1.196 1 97.06 154 LYS B C 1
ATOM 3625 O O . LYS B 1 154 ? 21.016 -18.25 -0.562 1 97.06 154 LYS B O 1
ATOM 3630 N N . ASN B 1 155 ? 21.125 -15.977 -0.79 1 96.25 155 ASN B N 1
ATOM 3631 C CA . ASN B 1 155 ? 21.609 -15.773 0.572 1 96.25 155 ASN B CA 1
ATOM 3632 C C . ASN B 1 155 ? 20.703 -14.828 1.354 1 96.25 155 ASN B C 1
ATOM 3634 O O . ASN B 1 155 ? 20.188 -13.844 0.803 1 96.25 155 ASN B O 1
ATOM 3638 N N . GLY B 1 156 ? 20.562 -15.156 2.686 1 96.31 156 GLY B N 1
ATOM 3639 C CA . GLY B 1 156 ? 19.656 -14.391 3.527 1 96.31 156 GLY B CA 1
ATOM 3640 C C . GLY B 1 156 ? 20 -12.914 3.6 1 96.31 156 GLY B C 1
ATOM 3641 O O . GLY B 1 156 ? 19.141 -12.062 3.383 1 96.31 156 GLY B O 1
ATOM 3642 N N . THR B 1 157 ? 21.234 -12.617 3.832 1 97.12 157 THR B N 1
ATOM 3643 C CA . THR B 1 157 ? 21.656 -11.234 4.016 1 97.12 157 THR B CA 1
ATOM 3644 C C . THR B 1 157 ? 21.547 -10.453 2.707 1 97.12 157 THR B C 1
ATOM 3646 O O . THR B 1 157 ? 20.953 -9.367 2.672 1 97.12 157 THR B O 1
ATOM 3649 N N . THR B 1 158 ? 22.062 -11.031 1.614 1 97.38 158 THR B N 1
ATOM 3650 C CA . THR B 1 158 ? 22.047 -10.32 0.341 1 97.38 158 THR B CA 1
ATOM 3651 C C . THR B 1 158 ? 20.625 -10.242 -0.212 1 97.38 158 THR B C 1
ATOM 3653 O O . THR B 1 158 ? 20.266 -9.273 -0.884 1 97.38 158 THR B O 1
ATOM 3656 N N . GLY B 1 159 ? 19.828 -11.312 0.075 1 97.94 159 GLY B N 1
ATOM 3657 C CA . GLY B 1 159 ? 18.422 -11.25 -0.303 1 97.94 159 GLY B CA 1
ATOM 3658 C C . GLY B 1 159 ? 17.672 -10.133 0.382 1 97.94 159 GLY B C 1
ATOM 3659 O O . GLY B 1 159 ? 16.875 -9.43 -0.252 1 97.94 159 GLY B O 1
ATOM 3660 N N . MET B 1 160 ? 17.984 -9.977 1.655 1 98.25 160 MET B N 1
ATOM 3661 C CA . MET B 1 160 ? 17.344 -8.906 2.418 1 98.25 160 MET B CA 1
ATOM 3662 C C . MET B 1 160 ? 17.797 -7.535 1.91 1 98.25 160 MET B C 1
ATOM 3664 O O . MET B 1 160 ? 16.984 -6.613 1.814 1 98.25 160 MET B O 1
ATOM 3668 N N . ILE B 1 161 ? 18.969 -7.398 1.542 1 97.31 161 ILE B N 1
ATOM 3669 C CA . ILE B 1 161 ? 19.484 -6.148 0.987 1 97.31 161 ILE B CA 1
ATOM 3670 C C . ILE B 1 161 ? 18.75 -5.824 -0.317 1 97.31 161 ILE B C 1
ATOM 3672 O O . ILE B 1 161 ? 18.359 -4.68 -0.545 1 97.31 161 ILE B O 1
ATOM 3676 N N . ALA B 1 162 ? 18.578 -6.848 -1.155 1 97.19 162 ALA B N 1
ATOM 3677 C CA . ALA B 1 162 ? 17.859 -6.652 -2.408 1 97.19 162 ALA B CA 1
ATOM 3678 C C . ALA B 1 162 ? 16.438 -6.168 -2.148 1 97.19 162 ALA B C 1
ATOM 3680 O O . ALA B 1 162 ? 15.953 -5.246 -2.814 1 97.19 162 ALA B O 1
ATOM 3681 N N . LEU B 1 163 ? 15.781 -6.746 -1.138 1 98.06 163 LEU B N 1
ATOM 3682 C CA . LEU B 1 163 ? 14.422 -6.352 -0.774 1 98.06 163 LEU B CA 1
ATOM 3683 C C . LEU B 1 163 ? 14.391 -4.91 -0.277 1 98.06 163 LEU B C 1
ATOM 3685 O O . LEU B 1 163 ? 13.492 -4.148 -0.633 1 98.06 163 LEU B O 1
ATOM 3689 N N . LEU B 1 164 ? 15.344 -4.57 0.537 1 98 164 LEU B N 1
ATOM 3690 C CA . LEU B 1 164 ? 15.383 -3.229 1.108 1 98 164 LEU B CA 1
ATOM 3691 C C . LEU B 1 164 ? 15.672 -2.188 0.033 1 98 164 LEU B C 1
ATOM 3693 O O . LEU B 1 164 ? 15.125 -1.084 0.065 1 98 164 LEU B O 1
ATOM 3697 N N . ILE B 1 165 ? 16.5 -2.514 -0.927 1 95.81 165 ILE B N 1
ATOM 3698 C CA . ILE B 1 165 ? 16.781 -1.6 -2.027 1 95.81 165 ILE B CA 1
ATOM 3699 C C . ILE B 1 165 ? 15.531 -1.403 -2.875 1 95.81 165 ILE B C 1
ATOM 3701 O O . ILE B 1 165 ? 15.219 -0.283 -3.285 1 95.81 165 ILE B O 1
ATOM 3705 N N . LEU B 1 166 ? 14.867 -2.5 -3.131 1 96.38 166 LEU B N 1
ATOM 3706 C CA . LEU B 1 166 ? 13.602 -2.42 -3.852 1 96.38 166 LEU B CA 1
ATOM 3707 C C . LEU B 1 166 ? 12.609 -1.522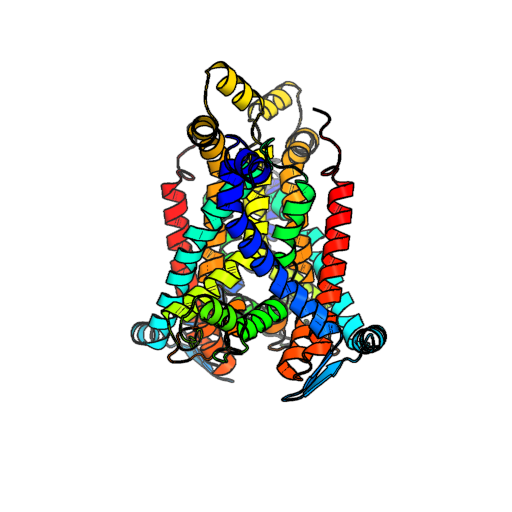 -3.117 1 96.38 166 LEU B C 1
ATOM 3709 O O . LEU B 1 166 ? 11.945 -0.688 -3.734 1 96.38 166 LEU B O 1
ATOM 3713 N N . ALA B 1 167 ? 12.531 -1.65 -1.817 1 97 167 ALA B N 1
ATOM 3714 C CA . ALA B 1 167 ? 11.648 -0.83 -0.999 1 97 167 ALA B CA 1
ATOM 3715 C C . ALA B 1 167 ? 12.016 0.647 -1.1 1 97 167 ALA B C 1
ATOM 3717 O O . ALA B 1 167 ? 11.141 1.502 -1.276 1 97 167 ALA B O 1
ATOM 3718 N N . CYS B 1 168 ? 13.25 0.902 -0.955 1 95.62 168 CYS B N 1
ATOM 3719 C CA . CYS B 1 168 ? 13.711 2.283 -1.035 1 95.62 168 CYS B CA 1
ATOM 3720 C C . CYS B 1 168 ? 13.422 2.877 -2.408 1 95.62 168 CYS B C 1
ATOM 3722 O O . CYS B 1 168 ? 13.023 4.039 -2.518 1 95.62 168 CYS B O 1
ATOM 3724 N N . TRP B 1 169 ? 13.633 2.055 -3.367 1 94.75 169 TRP B N 1
ATOM 3725 C CA . TRP B 1 169 ? 13.383 2.51 -4.73 1 94.75 169 TRP B CA 1
ATOM 3726 C C . TRP B 1 169 ? 11.914 2.877 -4.918 1 94.75 169 TRP B C 1
ATOM 3728 O O . TRP B 1 169 ? 11.594 3.922 -5.492 1 94.75 169 TRP B O 1
ATOM 3738 N N . ARG B 1 170 ? 11.07 2.18 -4.371 1 94.38 170 ARG B N 1
ATOM 3739 C CA . ARG B 1 170 ? 9.641 2.348 -4.617 1 94.38 170 ARG B CA 1
ATOM 3740 C C . ARG B 1 170 ? 9.047 3.42 -3.707 1 94.38 170 ARG B C 1
ATOM 3742 O O . ARG B 1 170 ? 8.172 4.18 -4.121 1 94.38 170 ARG B O 1
ATOM 3749 N N . TRP B 1 171 ? 9.555 3.531 -2.439 1 94.62 171 TRP B N 1
ATOM 3750 C CA . TRP B 1 171 ? 8.734 4.223 -1.447 1 94.62 171 TRP B CA 1
ATOM 3751 C C . TRP B 1 171 ? 9.438 5.484 -0.952 1 94.62 171 TRP B C 1
ATOM 3753 O O . TRP B 1 171 ? 8.844 6.289 -0.227 1 94.62 171 TRP B O 1
ATOM 3763 N N . THR B 1 172 ? 10.68 5.742 -1.352 1 94.5 172 THR B N 1
ATOM 3764 C CA . THR B 1 172 ? 11.383 6.949 -0.919 1 94.5 172 THR B CA 1
ATOM 3765 C C . THR B 1 172 ? 10.609 8.203 -1.34 1 94.5 172 THR B C 1
ATOM 3767 O O . THR B 1 172 ? 10.422 9.117 -0.538 1 94.5 172 THR B O 1
ATOM 3770 N N . GLY B 1 173 ? 10.156 8.234 -2.531 1 90.81 173 GLY B N 1
ATOM 3771 C CA . GLY B 1 173 ? 9.43 9.383 -3.043 1 90.81 173 GLY B CA 1
ATOM 3772 C C . GLY B 1 173 ? 8.125 9.633 -2.322 1 90.81 173 GLY B C 1
ATOM 3773 O O . GLY B 1 173 ? 7.785 10.781 -2.018 1 90.81 173 GLY B O 1
ATOM 3774 N N . VAL B 1 174 ? 7.426 8.594 -1.997 1 90.5 174 VAL B N 1
ATOM 3775 C CA . VAL B 1 174 ? 6.133 8.703 -1.33 1 90.5 174 VAL B CA 1
ATOM 3776 C C . VAL B 1 174 ? 6.32 9.273 0.072 1 90.5 174 VAL B C 1
ATOM 3778 O O . VAL B 1 174 ? 5.633 10.227 0.456 1 90.5 174 VAL B O 1
ATOM 3781 N N . ASN B 1 175 ? 7.207 8.664 0.799 1 93.31 175 ASN B N 1
ATOM 3782 C CA . ASN B 1 175 ? 7.445 9.164 2.148 1 93.31 175 ASN B CA 1
ATOM 3783 C C . ASN B 1 175 ? 7.988 10.594 2.131 1 93.31 175 ASN B C 1
ATOM 3785 O O . ASN B 1 175 ? 7.691 11.383 3.029 1 93.31 175 ASN B O 1
ATOM 3789 N N . MET B 1 176 ? 8.758 10.922 1.134 1 91.88 176 MET B N 1
ATOM 3790 C CA . MET B 1 176 ? 9.25 12.289 1.004 1 91.88 176 MET B CA 1
ATOM 3791 C C . MET B 1 176 ? 8.094 13.266 0.842 1 91.88 176 MET B C 1
ATOM 3793 O O . MET B 1 176 ? 8.07 14.32 1.475 1 91.88 176 MET B O 1
ATOM 3797 N N . LEU B 1 177 ? 7.16 12.891 0.056 1 86.88 177 LEU B N 1
ATOM 3798 C CA . LEU B 1 177 ? 6.016 13.766 -0.176 1 86.88 177 LEU B CA 1
ATOM 3799 C C . LEU B 1 177 ? 5.203 13.945 1.102 1 86.88 177 LEU B C 1
ATOM 3801 O O . LEU B 1 177 ? 4.637 15.016 1.335 1 86.88 177 LEU B O 1
ATOM 3805 N N . TYR B 1 178 ? 5.172 12.891 1.904 1 87.44 178 TYR B N 1
ATOM 3806 C CA . TYR B 1 178 ? 4.523 13.039 3.203 1 87.44 178 TYR B CA 1
ATOM 3807 C C . TYR B 1 178 ? 5.207 14.109 4.039 1 87.44 178 TYR B C 1
ATOM 3809 O O . TYR B 1 178 ? 4.547 14.992 4.594 1 87.44 178 TYR B O 1
ATOM 3817 N N . PHE B 1 179 ? 6.426 14.078 4.043 1 91.44 179 PHE B N 1
ATOM 3818 C CA . PHE B 1 179 ? 7.176 15.016 4.863 1 91.44 179 PHE B CA 1
ATOM 3819 C C . PHE B 1 179 ? 7.125 16.422 4.262 1 91.44 179 PHE B C 1
ATOM 3821 O O . PHE B 1 179 ? 7.109 17.406 4.992 1 91.44 179 PHE B O 1
ATOM 3828 N N . VAL B 1 180 ? 7.117 16.484 2.926 1 87 180 VAL B N 1
ATOM 3829 C CA . VAL B 1 180 ? 6.969 17.781 2.271 1 87 180 VAL B CA 1
ATOM 3830 C C . VAL B 1 180 ? 5.641 18.422 2.672 1 87 180 VAL B C 1
ATOM 3832 O O . VAL B 1 180 ? 5.578 19.609 2.959 1 87 180 VAL B O 1
ATOM 3835 N N . SER B 1 181 ? 4.602 17.609 2.703 1 83.69 181 SER B N 1
ATOM 3836 C CA . SER B 1 181 ? 3.291 18.109 3.115 1 83.69 181 SER B CA 1
ATOM 3837 C C . SER B 1 181 ? 3.316 18.594 4.555 1 83.69 181 SER B C 1
ATOM 3839 O O . SER B 1 181 ? 2.684 19.609 4.883 1 83.69 181 SER B O 1
ATOM 3841 N N . GLY B 1 182 ? 4.016 17.891 5.406 1 86.75 182 GLY B N 1
ATOM 3842 C CA . GLY B 1 182 ? 4.176 18.328 6.785 1 86.75 182 GLY B CA 1
ATOM 3843 C C . GLY B 1 182 ? 4.961 19.625 6.91 1 86.75 182 GLY B C 1
ATOM 3844 O O . GLY B 1 182 ? 4.629 20.484 7.734 1 86.75 182 GLY B O 1
ATOM 3845 N N . LEU B 1 183 ? 5.934 19.797 6.102 1 87.75 183 LEU B N 1
ATOM 3846 C CA . LEU B 1 183 ? 6.777 21 6.117 1 87.75 183 LEU B CA 1
ATOM 3847 C C . LEU B 1 183 ? 5.984 22.219 5.695 1 87.75 183 LEU B C 1
ATOM 3849 O O . LEU B 1 183 ? 6.211 23.328 6.215 1 87.75 183 LEU B O 1
ATOM 3853 N N . LYS B 1 184 ? 5.117 21.984 4.816 1 83.81 184 LYS B N 1
ATOM 3854 C CA . LYS B 1 184 ? 4.316 23.094 4.312 1 83.81 184 LYS B CA 1
ATOM 3855 C C . LYS B 1 184 ? 3.395 23.641 5.398 1 83.81 184 LYS B C 1
ATOM 3857 O O . LYS B 1 184 ? 2.938 24.781 5.312 1 83.81 184 LYS B O 1
ATOM 3862 N N . GLY B 1 185 ? 3.209 22.859 6.387 1 79 185 GLY B N 1
ATOM 3863 C CA . GLY B 1 185 ? 2.377 23.297 7.496 1 79 185 GLY B CA 1
ATOM 3864 C C . GLY B 1 185 ? 3.133 24.109 8.523 1 79 185 GLY B C 1
ATOM 3865 O O . GLY B 1 185 ? 2.527 24.719 9.406 1 79 185 GLY B O 1
ATOM 3866 N N . ILE B 1 186 ? 4.445 24.188 8.359 1 84.81 186 ILE B N 1
ATOM 3867 C CA . ILE B 1 186 ? 5.262 24.906 9.328 1 84.81 186 ILE B CA 1
ATOM 3868 C C . ILE B 1 186 ? 5.352 26.375 8.922 1 84.81 186 ILE B C 1
ATOM 3870 O O . ILE B 1 186 ? 5.676 26.688 7.773 1 84.81 186 ILE B O 1
ATOM 3874 N N . ASP B 1 187 ? 5.105 27.219 9.891 1 86.62 187 ASP B N 1
ATOM 3875 C CA . ASP B 1 187 ? 5.145 28.656 9.648 1 86.62 187 ASP B CA 1
ATOM 3876 C C . ASP B 1 187 ? 6.555 29.109 9.297 1 86.62 187 ASP B C 1
ATOM 3878 O O . ASP B 1 187 ? 7.492 28.922 10.07 1 86.62 187 ASP B O 1
ATOM 3882 N N . GLY B 1 188 ? 6.691 29.797 8.211 1 87.5 188 GLY B N 1
ATOM 3883 C CA . GLY B 1 188 ? 7.973 30.328 7.762 1 87.5 188 GLY B CA 1
ATOM 3884 C C . GLY B 1 188 ? 8.57 31.344 8.727 1 87.5 188 GLY B C 1
ATOM 3885 O O . GLY B 1 188 ? 9.789 31.5 8.789 1 87.5 188 GLY B O 1
ATOM 3886 N N . ALA B 1 189 ? 7.719 31.906 9.492 1 91.06 189 ALA B N 1
ATOM 3887 C CA . ALA B 1 189 ? 8.156 32.906 10.461 1 91.06 189 ALA B CA 1
ATOM 3888 C C . ALA B 1 189 ? 9.086 32.281 11.5 1 91.06 189 ALA B C 1
ATOM 3890 O O . ALA B 1 189 ? 9.984 32.969 12.023 1 91.06 189 ALA B O 1
ATOM 3891 N N . LEU B 1 190 ? 8.906 31.062 11.695 1 90.88 190 LEU B N 1
ATOM 3892 C CA . LEU B 1 190 ? 9.75 30.375 12.672 1 90.88 190 LEU B CA 1
ATOM 3893 C C . LEU B 1 190 ? 11.18 30.234 12.156 1 90.88 190 LEU B C 1
ATOM 3895 O O . LEU B 1 190 ? 12.133 30.344 12.922 1 90.88 190 LEU B O 1
ATOM 3899 N N . TYR B 1 191 ? 11.289 30.109 10.891 1 89.94 191 TYR B N 1
ATOM 3900 C CA . TYR B 1 191 ? 12.609 30 10.297 1 89.94 191 TYR B CA 1
ATOM 3901 C C . TYR B 1 191 ? 13.289 31.359 10.227 1 89.94 191 TYR B C 1
ATOM 3903 O O . TYR B 1 191 ? 14.5 31.469 10.43 1 89.94 191 TYR B O 1
ATOM 3911 N N . GLU B 1 192 ? 12.523 32.344 9.977 1 91.94 192 GLU B N 1
ATOM 3912 C CA . GLU B 1 192 ? 13.047 33.719 9.961 1 91.94 192 GLU B CA 1
ATOM 3913 C C . GLU B 1 192 ? 13.555 34.125 11.344 1 91.94 192 GLU B C 1
ATOM 3915 O O . GLU B 1 192 ? 14.617 34.719 11.461 1 91.94 192 GLU B O 1
ATOM 3920 N N . SER B 1 193 ? 12.766 33.719 12.297 1 94.81 193 SER B N 1
ATOM 3921 C CA . SER B 1 193 ? 13.18 34.031 13.672 1 94.81 193 SER B CA 1
ATOM 3922 C C . SER B 1 193 ? 14.477 33.312 14.023 1 94.81 193 SER B C 1
ATOM 3924 O O . SER B 1 193 ? 15.352 33.875 14.688 1 94.81 193 SER B O 1
ATOM 3926 N N . ALA B 1 194 ? 14.602 32.125 13.578 1 94.31 194 ALA B N 1
ATOM 3927 C CA . ALA B 1 194 ? 15.82 31.359 13.82 1 94.31 194 ALA B CA 1
ATOM 3928 C C . ALA B 1 194 ? 17.016 31.984 13.117 1 94.31 194 ALA B C 1
ATOM 3930 O O . ALA B 1 194 ? 18.125 32 13.656 1 94.31 194 ALA B O 1
ATOM 3931 N N . ASP B 1 195 ? 16.781 32.531 11.984 1 92.94 195 ASP B N 1
ATOM 3932 C CA . ASP B 1 195 ? 17.828 33.219 11.234 1 92.94 195 ASP B CA 1
ATOM 3933 C C . ASP B 1 195 ? 18.312 34.469 11.977 1 92.94 195 ASP B C 1
ATOM 3935 O O . ASP B 1 195 ? 19.516 34.75 12.008 1 92.94 195 ASP B O 1
ATOM 3939 N N . ILE B 1 196 ? 17.406 35.125 12.555 1 95.5 196 ILE B N 1
ATOM 3940 C CA . ILE B 1 196 ? 17.734 36.344 13.312 1 95.5 196 ILE B CA 1
ATOM 3941 C C . ILE B 1 196 ? 18.578 35.969 14.523 1 95.5 196 ILE B C 1
ATOM 3943 O O . ILE B 1 196 ? 19.5 36.719 14.898 1 95.5 196 ILE B O 1
ATOM 3947 N N . ASP B 1 197 ? 18.391 34.812 15.094 1 95.56 197 ASP B N 1
ATOM 3948 C CA . ASP B 1 197 ? 19.141 34.312 16.234 1 95.56 197 ASP B CA 1
ATOM 3949 C C . ASP B 1 197 ? 20.484 33.75 15.812 1 95.56 197 ASP B C 1
ATOM 3951 O O . ASP B 1 197 ? 21.297 33.312 16.656 1 95.56 197 ASP B O 1
ATOM 3955 N N . GLY B 1 198 ? 20.766 33.688 14.531 1 94.19 198 GLY B N 1
ATOM 3956 C CA . GLY B 1 198 ? 22.047 33.25 14.008 1 94.19 198 GLY B CA 1
ATOM 3957 C C . GLY B 1 198 ? 22.125 31.734 13.867 1 94.19 198 GLY B C 1
ATOM 3958 O O . GLY B 1 198 ? 23.219 31.156 13.812 1 94.19 198 GLY B O 1
ATOM 3959 N N . ALA B 1 199 ? 20.953 31.094 13.844 1 94 199 ALA B N 1
ATOM 3960 C CA . ALA B 1 199 ? 20.938 29.625 13.742 1 94 199 ALA B CA 1
ATOM 3961 C C . ALA B 1 199 ? 21.391 29.172 12.359 1 94 199 ALA B C 1
ATOM 3963 O O . ALA B 1 199 ? 21.031 29.781 11.352 1 94 199 ALA B O 1
ATOM 3964 N N . ASN B 1 200 ? 22.219 28.109 12.367 1 91.62 200 ASN B N 1
ATOM 3965 C CA . ASN B 1 200 ? 22.609 27.516 11.094 1 91.62 200 ASN B CA 1
ATOM 3966 C C . ASN B 1 200 ? 21.609 26.469 10.633 1 91.62 200 ASN B C 1
ATOM 3968 O O . ASN B 1 200 ? 20.594 26.234 11.289 1 91.62 200 ASN B O 1
ATOM 3972 N N . SER B 1 201 ? 21.828 25.844 9.453 1 86.94 201 SER B N 1
ATOM 3973 C CA . SER B 1 201 ? 20.875 24.938 8.844 1 86.94 201 SER B CA 1
ATOM 3974 C C . SER B 1 201 ? 20.641 23.703 9.711 1 86.94 201 SER B C 1
ATOM 3976 O O . SER B 1 201 ? 19.516 23.203 9.812 1 86.94 201 SER B O 1
ATOM 3978 N N . TRP B 1 202 ? 21.672 23.25 10.32 1 89.94 202 TRP B N 1
ATOM 3979 C CA . TRP B 1 202 ? 21.547 22.078 11.172 1 89.94 202 TRP B CA 1
ATOM 3980 C C . TRP B 1 202 ? 20.766 22.406 12.438 1 89.94 202 TRP B C 1
ATOM 3982 O O . TRP B 1 202 ? 19.953 21.594 12.898 1 89.94 202 TRP B O 1
ATOM 3992 N N . GLN B 1 203 ? 21.016 23.594 12.992 1 93.56 203 GLN B N 1
ATOM 3993 C CA . GLN B 1 203 ? 20.281 24.031 14.18 1 93.56 203 GLN B CA 1
ATOM 3994 C C . GLN B 1 203 ? 18.797 24.234 13.867 1 93.56 203 GLN B C 1
ATOM 3996 O O . GLN B 1 203 ? 17.938 23.828 14.656 1 93.56 203 GLN B O 1
ATOM 4001 N N . LYS B 1 204 ? 18.547 24.812 12.703 1 93.25 204 LYS B N 1
ATOM 4002 C CA . LYS B 1 204 ? 17.156 25 12.297 1 93.25 204 LYS B CA 1
ATOM 4003 C C . LYS B 1 204 ? 16.453 23.656 12.117 1 93.25 204 LYS B C 1
ATOM 4005 O O . LYS B 1 204 ? 15.297 23.5 12.492 1 93.25 204 LYS B O 1
ATOM 4010 N N . PHE B 1 205 ? 17.234 22.656 11.547 1 92.5 205 PHE B N 1
ATOM 4011 C CA . PHE B 1 205 ? 16.688 21.312 11.359 1 92.5 205 PHE B CA 1
ATOM 4012 C C . PHE B 1 205 ? 16.375 20.672 12.703 1 92.5 205 PHE B C 1
ATOM 4014 O O . PHE B 1 205 ? 15.273 20.156 12.914 1 92.5 205 PHE B O 1
ATOM 4021 N N . ARG B 1 206 ? 17.219 20.75 13.633 1 93.56 206 ARG B N 1
ATOM 4022 C CA . ARG B 1 206 ? 17.141 20.016 14.898 1 93.56 206 ARG B CA 1
ATOM 4023 C C . ARG B 1 206 ? 16.141 20.672 15.836 1 93.56 206 ARG B C 1
ATOM 4025 O O . ARG B 1 206 ? 15.414 19.984 16.562 1 93.56 206 ARG B O 1
ATOM 4032 N N . TYR B 1 207 ? 16 22.062 15.789 1 94.81 207 TYR B N 1
ATOM 4033 C CA . TYR B 1 207 ? 15.242 22.734 16.828 1 94.81 207 TYR B CA 1
ATOM 4034 C C . TYR B 1 207 ? 13.922 23.266 16.297 1 94.81 207 TYR B C 1
ATOM 4036 O O . TYR B 1 207 ? 13.016 23.594 17.062 1 94.81 207 TYR B O 1
ATOM 4044 N N . VAL B 1 208 ? 13.773 23.375 15 1 93.56 208 VAL B N 1
ATOM 4045 C CA . VAL B 1 208 ? 12.539 23.891 14.43 1 93.56 208 VAL B CA 1
ATOM 4046 C C . VAL B 1 208 ? 11.852 22.812 13.602 1 93.56 208 VAL B C 1
ATOM 4048 O O . VAL B 1 208 ? 10.766 22.344 13.953 1 93.56 208 VAL B O 1
ATOM 4051 N N . THR B 1 209 ? 12.547 22.266 12.633 1 93.19 209 THR B N 1
ATOM 4052 C CA . THR B 1 209 ? 11.953 21.375 11.648 1 93.19 209 THR B CA 1
ATOM 4053 C C . THR B 1 209 ? 11.57 20.031 12.289 1 93.19 209 THR B C 1
ATOM 4055 O O . THR B 1 209 ? 10.414 19.625 12.234 1 93.19 209 THR B O 1
ATOM 4058 N N . LEU B 1 210 ? 12.492 19.438 12.953 1 94 210 LEU B N 1
ATOM 4059 C CA . LEU B 1 210 ? 12.305 18.078 13.469 1 94 210 LEU B CA 1
ATOM 4060 C C . LEU B 1 210 ? 11.195 18.062 14.516 1 94 210 LEU B C 1
ATOM 4062 O O . LEU B 1 210 ? 10.289 17.219 14.453 1 94 210 LEU B O 1
ATOM 4066 N N . PRO B 1 211 ? 11.18 19.016 15.422 1 92.62 211 PRO B N 1
ATOM 4067 C CA . PRO B 1 211 ? 10.109 19.016 16.422 1 92.62 211 PRO B CA 1
ATOM 4068 C C . PRO B 1 211 ? 8.734 19.297 15.812 1 92.62 211 PRO B C 1
ATOM 4070 O O . PRO B 1 211 ? 7.738 18.703 16.234 1 92.62 211 PRO B O 1
ATOM 4073 N N . LEU B 1 212 ? 8.727 20.172 14.859 1 90.31 212 LEU B N 1
ATOM 4074 C CA . LEU B 1 212 ? 7.438 20.562 14.305 1 90.31 212 LEU B CA 1
ATOM 4075 C C . LEU B 1 212 ? 6.934 19.531 13.305 1 90.31 212 LEU B C 1
ATOM 4077 O O . LEU B 1 212 ? 5.754 19.516 12.953 1 90.31 212 LEU B O 1
ATOM 4081 N N . LEU B 1 213 ? 7.84 18.594 12.891 1 91.25 213 LEU B N 1
ATOM 4082 C CA . LEU B 1 213 ? 7.449 17.516 12.008 1 91.25 213 LEU B CA 1
ATOM 4083 C C . LEU B 1 213 ? 7.066 16.266 12.812 1 91.25 213 LEU B C 1
ATOM 4085 O O . LEU B 1 213 ? 6.723 15.234 12.234 1 91.25 213 LEU B O 1
ATOM 4089 N N . LYS B 1 214 ? 7.094 16.344 14.031 1 90.5 214 LYS B N 1
ATOM 4090 C CA . LYS B 1 214 ? 6.852 15.203 14.906 1 90.5 214 LYS B CA 1
ATOM 4091 C C . LYS B 1 214 ? 5.508 14.547 14.586 1 90.5 214 LYS B C 1
ATOM 4093 O O . LYS B 1 214 ? 5.43 13.32 14.445 1 90.5 214 LYS B O 1
ATOM 4098 N N . PRO B 1 215 ? 4.438 15.289 14.453 1 85.06 215 PRO B N 1
ATOM 4099 C CA . PRO B 1 215 ? 3.162 14.648 14.133 1 85.06 215 PRO B CA 1
ATOM 4100 C C . PRO B 1 215 ? 3.199 13.875 12.82 1 85.06 215 PRO B C 1
ATOM 4102 O O . PRO B 1 215 ? 2.691 12.75 12.742 1 85.06 215 PRO B O 1
ATOM 4105 N N . THR B 1 216 ? 3.801 14.5 11.859 1 88.31 216 THR B N 1
ATOM 4106 C CA . THR B 1 216 ? 3.943 13.828 10.57 1 88.31 216 THR B CA 1
ATOM 4107 C C . THR B 1 216 ? 4.824 12.586 10.703 1 88.31 216 THR B C 1
ATOM 4109 O O . THR B 1 216 ? 4.52 11.539 10.141 1 88.31 216 THR B O 1
ATOM 4112 N N . SER B 1 217 ? 5.898 12.703 11.438 1 91.75 217 SER B N 1
ATOM 4113 C CA . SER B 1 217 ? 6.82 11.586 11.633 1 91.75 217 SER B CA 1
ATOM 4114 C C . SER B 1 217 ? 6.137 10.422 12.336 1 91.75 217 SER B C 1
ATOM 4116 O O . SER B 1 217 ? 6.375 9.258 12 1 91.75 217 SER B O 1
ATOM 4118 N N . ILE B 1 218 ? 5.387 10.742 13.312 1 87.94 218 ILE B N 1
ATOM 4119 C CA . ILE B 1 218 ? 4.668 9.703 14.047 1 87.94 218 ILE B CA 1
ATOM 4120 C C . ILE B 1 218 ? 3.715 8.977 13.102 1 87.94 218 ILE B C 1
ATOM 4122 O O . ILE B 1 218 ? 3.602 7.746 13.156 1 87.94 218 ILE B O 1
ATOM 4126 N N . TYR B 1 219 ? 3.07 9.695 12.297 1 84.25 219 TYR B N 1
ATOM 4127 C CA . TYR B 1 219 ? 2.145 9.102 11.344 1 84.25 219 TYR B CA 1
ATOM 4128 C C . TYR B 1 219 ? 2.883 8.211 10.352 1 84.25 219 TYR B C 1
ATOM 4130 O O . TYR B 1 219 ? 2.467 7.078 10.094 1 84.25 219 TYR B O 1
ATOM 4138 N N . VAL B 1 220 ? 3.955 8.727 9.773 1 90.12 220 VAL B N 1
ATOM 4139 C CA . VAL B 1 220 ? 4.734 7.953 8.805 1 90.12 220 VAL B CA 1
ATOM 4140 C C . VAL B 1 220 ? 5.266 6.684 9.477 1 90.12 220 VAL B C 1
ATOM 4142 O O . VAL B 1 220 ? 5.254 5.609 8.867 1 90.12 220 VAL B O 1
ATOM 4145 N N . LEU B 1 221 ? 5.703 6.82 10.695 1 91.81 221 LEU B N 1
ATOM 4146 C CA . LEU B 1 221 ? 6.172 5.668 11.453 1 91.81 221 LEU B CA 1
ATOM 4147 C C . LEU B 1 221 ? 5.062 4.637 11.625 1 91.81 221 LEU B C 1
ATOM 4149 O O . LEU B 1 221 ? 5.277 3.441 11.406 1 91.81 221 LEU B O 1
ATOM 4153 N N . THR B 1 222 ? 3.908 5.082 11.984 1 87.56 222 THR B N 1
ATOM 4154 C CA . THR B 1 222 ? 2.773 4.199 12.242 1 87.56 222 THR B CA 1
ATOM 4155 C C . THR B 1 222 ? 2.406 3.408 10.992 1 87.56 222 THR B C 1
ATOM 4157 O O . THR B 1 222 ? 2.289 2.182 11.039 1 87.56 222 THR B O 1
ATOM 4160 N N . ILE B 1 223 ? 2.264 4.047 9.922 1 86.75 223 ILE B N 1
ATOM 4161 C CA . ILE B 1 223 ? 1.83 3.377 8.703 1 86.75 223 ILE B CA 1
ATOM 4162 C C . ILE B 1 223 ? 2.965 2.512 8.164 1 86.75 223 ILE B C 1
ATOM 4164 O O . ILE B 1 223 ? 2.721 1.453 7.574 1 86.75 223 ILE B O 1
ATOM 4168 N N . SER B 1 224 ? 4.227 2.928 8.352 1 93.06 224 SER B N 1
ATOM 4169 C CA . SER B 1 224 ? 5.379 2.189 7.844 1 93.06 224 SER B CA 1
ATOM 4170 C C . SER B 1 224 ? 5.582 0.886 8.609 1 93.06 224 SER B C 1
ATOM 4172 O O . SER B 1 224 ? 6.059 -0.103 8.047 1 93.06 224 SER B O 1
ATOM 4174 N N . VAL B 1 225 ? 5.25 0.901 9.867 1 92.19 225 VAL B N 1
ATOM 4175 C CA . VAL B 1 225 ? 5.363 -0.317 10.656 1 92.19 225 VAL B CA 1
ATOM 4176 C C . VAL B 1 225 ? 4.52 -1.426 10.031 1 92.19 225 VAL B C 1
ATOM 4178 O O . VAL B 1 225 ? 5.027 -2.514 9.75 1 92.19 225 VAL B O 1
ATOM 4181 N N . TYR B 1 226 ? 3.348 -1.16 9.727 1 88.44 226 TYR B N 1
ATOM 4182 C CA . TYR B 1 226 ? 2.502 -2.209 9.172 1 88.44 226 TYR B CA 1
ATOM 4183 C C . TYR B 1 226 ? 2.896 -2.518 7.73 1 88.44 226 TYR B C 1
ATOM 4185 O O . TYR B 1 226 ? 2.863 -3.676 7.309 1 88.44 226 TYR B O 1
ATOM 4193 N N . ALA B 1 227 ? 3.201 -1.491 7.012 1 92 227 ALA B N 1
ATOM 4194 C CA . ALA B 1 227 ? 3.615 -1.732 5.633 1 92 227 ALA B CA 1
ATOM 4195 C C . ALA B 1 227 ? 4.797 -2.693 5.574 1 92 227 ALA B C 1
ATOM 4197 O O . ALA B 1 227 ? 4.855 -3.562 4.699 1 92 227 ALA B O 1
ATOM 4198 N N . GLY B 1 228 ? 5.68 -2.57 6.516 1 96.19 228 GLY B N 1
ATOM 4199 C CA . GLY B 1 228 ? 6.824 -3.463 6.578 1 96.19 228 GLY B CA 1
ATOM 4200 C C . GLY B 1 228 ? 6.465 -4.867 7.02 1 96.19 228 GLY B C 1
ATOM 4201 O O . GLY B 1 228 ? 6.875 -5.848 6.395 1 96.19 228 GLY B O 1
ATOM 4202 N N . LEU B 1 229 ? 5.672 -4.965 7.996 1 95.44 229 LEU B N 1
ATOM 4203 C CA . LEU B 1 229 ? 5.301 -6.262 8.547 1 95.44 229 LEU B CA 1
ATOM 4204 C C . LEU B 1 229 ? 4.441 -7.051 7.566 1 95.44 229 LEU B C 1
ATOM 4206 O O . LEU B 1 229 ? 4.555 -8.273 7.477 1 95.44 229 LEU B O 1
ATOM 4210 N N . ALA B 1 230 ? 3.635 -6.348 6.82 1 94.56 230 ALA B N 1
ATOM 4211 C CA . ALA B 1 230 ? 2.623 -7.016 6.008 1 94.56 230 ALA B CA 1
ATOM 4212 C C . ALA B 1 230 ? 3.061 -7.098 4.547 1 94.56 230 ALA B C 1
ATOM 4214 O O . ALA B 1 230 ? 2.281 -7.512 3.684 1 94.56 230 ALA B O 1
ATOM 4215 N N . MET B 1 231 ? 4.262 -6.676 4.309 1 95.62 231 MET B N 1
ATOM 4216 C CA . MET B 1 231 ? 4.754 -6.738 2.936 1 95.62 231 MET B CA 1
ATOM 4217 C C . MET B 1 231 ? 4.777 -8.18 2.43 1 95.62 231 MET B C 1
ATOM 4219 O O . MET B 1 231 ? 5.207 -9.078 3.146 1 95.62 231 MET B O 1
ATOM 4223 N N . PHE B 1 232 ? 4.328 -8.398 1.184 1 95.81 232 PHE B N 1
ATOM 4224 C CA . PHE B 1 232 ? 4.223 -9.742 0.627 1 95.81 232 PHE B CA 1
ATOM 4225 C C . PHE B 1 232 ? 4.574 -9.742 -0.855 1 95.81 232 PHE B C 1
ATOM 4227 O O . PHE B 1 232 ? 5.5 -10.438 -1.278 1 95.81 232 PHE B O 1
ATOM 4234 N N . LEU B 1 233 ? 3.922 -8.844 -1.625 1 94.12 233 LEU B N 1
ATOM 4235 C CA . LEU B 1 233 ? 3.959 -8.922 -3.08 1 94.12 233 LEU B CA 1
ATOM 4236 C C . LEU B 1 233 ? 5.359 -8.625 -3.607 1 94.12 233 LEU B C 1
ATOM 4238 O O . LEU B 1 233 ? 5.793 -9.219 -4.598 1 94.12 233 LEU B O 1
ATOM 4242 N N . GLU B 1 234 ? 6.047 -7.719 -2.967 1 96.38 234 GLU B N 1
ATOM 4243 C CA . GLU B 1 234 ? 7.41 -7.414 -3.391 1 96.38 234 GLU B CA 1
ATOM 4244 C C . GLU B 1 234 ? 8.305 -8.648 -3.299 1 96.38 234 GLU B C 1
ATOM 4246 O O . GLU B 1 234 ? 9.07 -8.938 -4.223 1 96.38 234 GLU B O 1
ATOM 4251 N N . SER B 1 235 ? 8.195 -9.32 -2.168 1 97.75 235 SER B N 1
ATOM 4252 C CA . SER B 1 235 ? 8.977 -10.547 -1.996 1 97.75 235 SER B CA 1
ATOM 4253 C C . SER B 1 235 ? 8.531 -11.625 -2.975 1 97.75 235 SER B C 1
ATOM 4255 O O . SER B 1 235 ? 9.359 -12.297 -3.592 1 97.75 235 SER B O 1
ATOM 4257 N N . PHE B 1 236 ? 7.25 -11.758 -3.133 1 96.38 236 PHE B N 1
ATOM 4258 C CA . PHE B 1 236 ? 6.66 -12.742 -4.035 1 96.38 236 PHE B CA 1
ATOM 4259 C C . PHE B 1 236 ? 7.18 -12.547 -5.457 1 96.38 236 PHE B C 1
ATOM 4261 O O . PHE B 1 236 ? 7.48 -13.523 -6.148 1 96.38 236 PHE B O 1
ATOM 4268 N N . MET B 1 237 ? 7.289 -11.32 -5.887 1 95.5 237 MET B N 1
ATOM 4269 C CA . MET B 1 237 ? 7.75 -11.031 -7.242 1 95.5 237 MET B CA 1
ATOM 4270 C C . MET B 1 237 ? 9.266 -11.172 -7.344 1 95.5 237 MET B C 1
ATOM 4272 O O . MET B 1 237 ? 9.781 -11.625 -8.367 1 95.5 237 MET B O 1
ATOM 4276 N N . LEU B 1 238 ? 9.953 -10.805 -6.305 1 96.75 238 LEU B N 1
ATOM 4277 C CA . LEU B 1 238 ? 11.414 -10.852 -6.316 1 96.75 238 LEU B CA 1
ATOM 4278 C C . LEU B 1 238 ? 11.914 -12.281 -6.453 1 96.75 238 LEU B C 1
ATOM 4280 O O . LEU B 1 238 ? 12.867 -12.547 -7.188 1 96.75 238 LEU B O 1
ATOM 4284 N N . TRP B 1 239 ? 11.289 -13.188 -5.82 1 96.88 239 TRP B N 1
ATOM 4285 C CA . TRP B 1 239 ? 11.719 -14.586 -5.879 1 96.88 239 TRP B CA 1
ATOM 4286 C C . TRP B 1 239 ? 10.844 -15.383 -6.844 1 96.88 239 TRP B C 1
ATOM 4288 O O . TRP B 1 239 ? 10.938 -16.609 -6.902 1 96.88 239 TRP B O 1
ATOM 4298 N N . ASN B 1 240 ? 9.984 -14.711 -7.598 1 91.81 240 ASN B N 1
ATOM 4299 C CA . ASN B 1 240 ? 9.117 -15.344 -8.594 1 91.81 240 ASN B CA 1
ATOM 4300 C C . ASN B 1 240 ? 8.273 -16.453 -7.977 1 91.81 240 ASN B C 1
ATOM 4302 O O . ASN B 1 240 ? 8.281 -17.594 -8.469 1 91.81 240 ASN B O 1
ATOM 4306 N N . GLY B 1 241 ? 7.602 -16.078 -6.914 1 91 241 GLY B N 1
ATOM 4307 C CA . GLY B 1 241 ? 6.773 -17.016 -6.184 1 91 241 GLY B CA 1
ATOM 4308 C C . GLY B 1 241 ? 6.965 -16.938 -4.68 1 91 241 GLY B C 1
ATOM 4309 O O . GLY B 1 241 ? 7.676 -16.062 -4.184 1 91 241 GLY B O 1
ATOM 4310 N N . ASN B 1 242 ? 6.27 -17.812 -4.027 1 91.44 242 ASN B N 1
ATOM 4311 C CA . ASN B 1 242 ? 6.285 -17.781 -2.57 1 91.44 242 ASN B CA 1
ATOM 4312 C C . ASN B 1 242 ? 7.324 -18.75 -2.006 1 91.44 242 ASN B C 1
ATOM 4314 O O . ASN B 1 242 ? 7.297 -19.078 -0.816 1 91.44 242 ASN B O 1
ATOM 4318 N N . SER B 1 243 ? 8.203 -19.203 -2.826 1 93.44 243 SER B N 1
ATOM 4319 C CA . SER B 1 243 ? 9.281 -20.094 -2.424 1 93.44 243 SER B CA 1
ATOM 4320 C C . SER B 1 243 ? 10.648 -19.469 -2.684 1 93.44 243 SER B C 1
ATOM 4322 O O . SER B 1 243 ? 10.852 -18.828 -3.713 1 93.44 243 SER B O 1
ATOM 4324 N N . SER B 1 244 ? 11.422 -19.438 -1.723 1 95.62 244 SER B N 1
ATOM 4325 C CA . SER B 1 244 ? 12.797 -18.969 -1.812 1 95.62 244 SER B CA 1
ATOM 4326 C C . SER B 1 244 ? 13.758 -19.938 -1.141 1 95.62 244 SER B C 1
ATOM 4328 O O . SER B 1 244 ? 13.344 -20.75 -0.315 1 95.62 244 SER B O 1
ATOM 4330 N N . PRO B 1 245 ? 15.039 -19.906 -1.604 1 96.44 245 PRO B N 1
ATOM 4331 C CA . PRO B 1 245 ? 16 -20.797 -0.952 1 96.44 245 PRO B CA 1
ATOM 4332 C C . PRO B 1 245 ? 16.016 -20.641 0.566 1 96.44 245 PRO B C 1
ATOM 4334 O O . PRO B 1 245 ? 16.203 -19.531 1.071 1 96.44 245 PRO B O 1
ATOM 4337 N N . LYS B 1 246 ? 15.75 -21.781 1.233 1 96.44 246 LYS B N 1
ATOM 4338 C CA . LYS B 1 246 ? 15.797 -21.844 2.691 1 96.44 246 LYS B CA 1
ATOM 4339 C C . LYS B 1 246 ? 14.844 -20.828 3.309 1 96.44 246 LYS B C 1
ATOM 4341 O O . LYS B 1 246 ? 15.109 -20.281 4.387 1 96.44 246 LYS B O 1
ATOM 4346 N N . ASN B 1 247 ? 13.875 -20.406 2.633 1 97.56 247 ASN B N 1
ATOM 4347 C CA . ASN B 1 247 ? 12.828 -19.5 3.092 1 97.56 247 ASN B CA 1
ATOM 4348 C C . ASN B 1 247 ? 13.375 -18.125 3.438 1 97.56 247 ASN B C 1
ATOM 4350 O O . ASN B 1 247 ? 12.859 -17.453 4.328 1 97.56 247 ASN B O 1
ATOM 4354 N N . ILE B 1 248 ? 14.375 -17.703 2.684 1 97.38 248 ILE B N 1
ATOM 4355 C CA . ILE B 1 248 ? 15.023 -16.453 3.006 1 97.38 248 ILE B CA 1
ATOM 4356 C C . ILE B 1 248 ? 14.109 -15.281 2.619 1 97.38 248 ILE B C 1
ATOM 4358 O O . ILE B 1 248 ? 14.25 -14.172 3.145 1 97.38 248 ILE B O 1
ATOM 4362 N N . GLY B 1 249 ? 13.18 -15.5 1.688 1 97.5 249 GLY B N 1
ATOM 4363 C CA . GLY B 1 249 ? 12.273 -14.469 1.228 1 97.5 249 GLY B CA 1
ATOM 4364 C C . GLY B 1 249 ? 10.844 -14.672 1.704 1 97.5 249 GLY B C 1
ATOM 4365 O O . GLY B 1 249 ? 9.938 -13.945 1.292 1 97.5 249 GLY B O 1
ATOM 4366 N N . LEU B 1 250 ? 10.656 -15.664 2.59 1 98.06 250 LEU B N 1
ATOM 4367 C CA . LEU B 1 250 ? 9.312 -15.953 3.082 1 98.06 250 LEU B CA 1
ATOM 4368 C C . LEU B 1 250 ? 8.875 -14.93 4.121 1 98.06 250 LEU B C 1
ATOM 4370 O O . LEU B 1 250 ? 9.484 -14.828 5.191 1 98.06 250 LEU B O 1
ATOM 4374 N N . THR B 1 251 ? 7.828 -14.164 3.787 1 98.06 251 THR B N 1
ATOM 4375 C CA . THR B 1 251 ? 7.254 -13.195 4.711 1 98.06 251 THR B CA 1
ATOM 4376 C C . THR B 1 251 ? 6.09 -13.805 5.488 1 98.06 251 THR B C 1
ATOM 4378 O O . THR B 1 251 ? 5.613 -14.891 5.145 1 98.06 251 THR B O 1
ATOM 4381 N N . ILE B 1 252 ? 5.688 -13.164 6.527 1 97.69 252 ILE B N 1
ATOM 4382 C CA . ILE B 1 252 ? 4.59 -13.688 7.332 1 97.69 252 ILE B CA 1
ATOM 4383 C C . ILE B 1 252 ? 3.318 -13.75 6.484 1 97.69 252 ILE B C 1
ATOM 4385 O O . ILE B 1 252 ? 2.561 -14.719 6.566 1 97.69 252 ILE B O 1
ATOM 4389 N N . VAL B 1 253 ? 3.064 -12.758 5.672 1 97.19 253 VAL B N 1
ATOM 4390 C CA . VAL B 1 253 ? 1.895 -12.781 4.805 1 97.19 253 VAL B CA 1
ATOM 4391 C C . VAL B 1 253 ? 2.078 -13.836 3.713 1 97.19 253 VAL B C 1
ATOM 4393 O O . VAL B 1 253 ? 1.115 -14.484 3.301 1 97.19 253 VAL B O 1
ATOM 4396 N N . GLY B 1 254 ? 3.32 -13.969 3.281 1 97.25 254 GLY B N 1
ATOM 4397 C CA . GLY B 1 254 ? 3.604 -15.062 2.359 1 97.25 254 GLY B CA 1
ATOM 4398 C C . GLY B 1 254 ? 3.32 -16.422 2.949 1 97.25 254 GLY B C 1
ATOM 4399 O O . GLY B 1 254 ? 2.814 -17.312 2.256 1 97.25 254 GLY B O 1
ATOM 4400 N N . TYR B 1 255 ? 3.703 -16.594 4.164 1 97.62 255 TYR B N 1
ATOM 4401 C CA . TYR B 1 255 ? 3.432 -17.844 4.859 1 97.62 255 TYR B CA 1
ATOM 4402 C C . TYR B 1 255 ? 1.932 -18.062 5.016 1 97.62 255 TYR B C 1
ATOM 4404 O O . TYR B 1 255 ? 1.443 -19.188 4.848 1 97.62 255 TYR B O 1
ATOM 4412 N N . LEU B 1 256 ? 1.269 -17.031 5.344 1 96.25 256 LEU B N 1
ATOM 4413 C CA . LEU B 1 256 ? -0.188 -17.062 5.41 1 96.25 256 LEU B CA 1
ATOM 4414 C C . LEU B 1 256 ? -0.78 -17.516 4.078 1 96.25 256 LEU B C 1
ATOM 4416 O O . LEU B 1 256 ? -1.686 -18.359 4.051 1 96.25 256 LEU B O 1
ATOM 4420 N N . TYR B 1 257 ? -0.34 -16.922 3.057 1 95.38 257 TYR B N 1
ATOM 4421 C CA . TYR B 1 257 ? -0.794 -17.266 1.715 1 95.38 257 TYR B CA 1
ATOM 4422 C C . TYR B 1 257 ? -0.495 -18.734 1.401 1 95.38 257 TYR B C 1
ATOM 4424 O O . TYR B 1 257 ? -1.35 -19.453 0.875 1 95.38 257 TYR B O 1
ATOM 4432 N N . LYS B 1 258 ? 0.68 -19.156 1.71 1 95.88 258 LYS B N 1
ATOM 4433 C CA . LYS B 1 258 ? 1.116 -20.531 1.47 1 95.88 258 LYS B CA 1
ATOM 4434 C C . LYS B 1 258 ? 0.213 -21.531 2.188 1 95.88 258 LYS B C 1
ATOM 4436 O O . LYS B 1 258 ? -0.281 -22.484 1.577 1 95.88 258 LYS B O 1
ATOM 4441 N N . ARG B 1 259 ? -0.064 -21.281 3.365 1 94.12 259 ARG B N 1
ATOM 4442 C CA . ARG B 1 259 ? -0.849 -22.219 4.172 1 94.12 259 ARG B CA 1
ATOM 4443 C C . ARG B 1 259 ? -2.336 -22.094 3.859 1 94.12 259 ARG B C 1
ATOM 4445 O O . ARG B 1 259 ? -3.045 -23.094 3.768 1 94.12 259 ARG B O 1
ATOM 4452 N N . GLY B 1 260 ? -2.814 -20.922 3.711 1 92.44 260 GLY B N 1
ATOM 4453 C CA . GLY B 1 260 ? -4.238 -20.703 3.516 1 92.44 260 GLY B CA 1
ATOM 4454 C C . GLY B 1 260 ? -4.707 -21.016 2.107 1 92.44 260 GLY B C 1
ATOM 4455 O O . GLY B 1 260 ? -5.746 -21.641 1.921 1 92.44 260 GLY B O 1
ATOM 4456 N N . ILE B 1 261 ? -3.988 -20.578 1.119 1 90.19 261 ILE B N 1
ATOM 4457 C CA . ILE B 1 261 ? -4.434 -20.656 -0.267 1 90.19 261 ILE B CA 1
ATOM 4458 C C . ILE B 1 261 ? -3.762 -21.844 -0.958 1 90.19 261 ILE B C 1
ATOM 4460 O O . ILE B 1 261 ? -4.438 -22.703 -1.541 1 90.19 261 ILE B O 1
ATOM 4464 N N . GLU B 1 262 ? -2.498 -21.969 -0.838 1 91.62 262 GLU B N 1
ATOM 4465 C CA . GLU B 1 262 ? -1.789 -23.031 -1.551 1 91.62 262 GLU B CA 1
ATOM 4466 C C . GLU B 1 262 ? -2.051 -24.391 -0.916 1 91.62 262 GLU B C 1
ATOM 4468 O O . GLU B 1 262 ? -2.174 -25.391 -1.619 1 91.62 262 GLU B O 1
ATOM 4473 N N . ARG B 1 263 ? -2.15 -24.453 0.397 1 92.56 263 ARG B N 1
ATOM 4474 C CA . ARG B 1 263 ? -2.334 -25.719 1.093 1 92.56 263 ARG B CA 1
ATOM 4475 C C . ARG B 1 263 ? -3.77 -25.875 1.586 1 92.56 263 ARG B C 1
ATOM 4477 O O . ARG B 1 263 ? -4.109 -26.859 2.23 1 92.56 263 ARG B O 1
ATOM 4484 N N . ASN B 1 264 ? -4.555 -24.891 1.434 1 91.19 264 ASN B N 1
ATOM 4485 C CA . ASN B 1 264 ? -5.98 -24.891 1.755 1 91.19 264 ASN B CA 1
ATOM 4486 C C . ASN B 1 264 ? -6.215 -25.125 3.244 1 91.19 264 ASN B C 1
ATOM 4488 O O . ASN B 1 264 ? -7.117 -25.875 3.621 1 91.19 264 ASN B O 1
ATOM 4492 N N . GLN B 1 265 ? -5.324 -24.641 4.051 1 93.62 265 GLN B N 1
ATOM 4493 C CA . GLN B 1 265 ? -5.473 -24.688 5.504 1 93.62 265 GLN B CA 1
ATOM 4494 C C . GLN B 1 265 ? -5.883 -23.328 6.059 1 93.62 265 GLN B C 1
ATOM 4496 O O . GLN B 1 265 ? -5.117 -22.688 6.781 1 93.62 265 GLN B O 1
ATOM 4501 N N . MET B 1 266 ? -7.117 -23.078 5.863 1 92.69 266 MET B N 1
ATOM 4502 C CA . MET B 1 266 ? -7.605 -21.734 6.145 1 92.69 266 MET B CA 1
ATOM 4503 C C . MET B 1 266 ? -7.629 -21.469 7.645 1 92.69 266 MET B C 1
ATOM 4505 O O . MET B 1 266 ? -7.355 -20.344 8.086 1 92.69 266 MET B O 1
ATOM 4509 N N . GLY B 1 267 ? -8 -22.406 8.398 1 95.38 267 GLY B N 1
ATOM 4510 C CA . GLY B 1 267 ? -7.98 -22.234 9.844 1 95.38 267 GLY B CA 1
ATOM 4511 C C . GLY B 1 267 ? -6.605 -21.891 10.383 1 95.38 267 GLY B C 1
ATOM 4512 O O . GLY B 1 267 ? -6.457 -20.953 11.172 1 95.38 267 GLY B O 1
ATOM 4513 N N . TYR B 1 268 ? -5.625 -22.672 9.93 1 95.94 268 TYR B N 1
ATOM 4514 C CA . TYR B 1 268 ? -4.246 -22.422 10.344 1 95.94 268 TYR B CA 1
ATOM 4515 C C . TYR B 1 268 ? -3.758 -21.062 9.844 1 95.94 268 TYR B C 1
ATOM 4517 O O . TYR B 1 268 ? -3.1 -20.328 10.578 1 95.94 268 TYR B O 1
ATOM 4525 N N . ALA B 1 269 ? -4.117 -20.766 8.648 1 95.75 269 ALA B N 1
ATOM 4526 C CA . ALA B 1 269 ? -3.74 -19.469 8.078 1 95.75 269 ALA B CA 1
ATOM 4527 C C . ALA B 1 269 ? -4.383 -18.328 8.852 1 95.75 269 ALA B C 1
ATOM 4529 O O . ALA B 1 269 ? -3.76 -17.281 9.047 1 95.75 269 ALA B O 1
ATOM 4530 N N . ALA B 1 270 ? -5.598 -18.516 9.242 1 95.75 270 ALA B N 1
ATOM 4531 C CA . ALA B 1 270 ? -6.273 -17.5 10.055 1 95.75 270 ALA B CA 1
ATOM 4532 C C . ALA B 1 270 ? -5.543 -17.281 11.375 1 95.75 270 ALA B C 1
ATOM 4534 O O . ALA B 1 270 ? -5.438 -16.141 11.844 1 95.75 270 ALA B O 1
ATOM 4535 N N . ALA B 1 271 ? -5.062 -18.312 11.93 1 97.25 271 ALA B N 1
ATOM 4536 C CA . ALA B 1 271 ? -4.277 -18.188 13.156 1 97.25 271 ALA B CA 1
ATOM 4537 C C . ALA B 1 271 ? -3.02 -17.344 12.914 1 97.25 271 ALA B C 1
ATOM 4539 O O . ALA B 1 271 ? -2.676 -16.484 13.734 1 97.25 271 ALA B O 1
ATOM 4540 N N . VAL B 1 272 ? -2.342 -17.609 11.805 1 97.12 272 VAL B N 1
ATOM 4541 C CA . VAL B 1 272 ? -1.173 -16.812 11.438 1 97.12 272 VAL B CA 1
ATOM 4542 C C . VAL B 1 272 ? -1.565 -15.344 11.305 1 97.12 272 VAL B C 1
ATOM 4544 O O . VAL B 1 272 ? -0.855 -14.461 11.781 1 97.12 272 VAL B O 1
ATOM 4547 N N . GLY B 1 273 ? -2.715 -15.086 10.656 1 95.81 273 GLY B N 1
ATOM 4548 C CA . GLY B 1 273 ? -3.211 -13.734 10.484 1 95.81 273 GLY B CA 1
ATOM 4549 C C . GLY B 1 273 ? -3.525 -13.047 11.805 1 95.81 273 GLY B C 1
ATOM 4550 O O . GLY B 1 273 ? -3.254 -11.852 11.969 1 95.81 273 GLY B O 1
ATOM 4551 N N . VAL B 1 274 ? -4.051 -13.742 12.719 1 95.25 274 VAL B N 1
ATOM 4552 C CA . VAL B 1 274 ? -4.387 -13.188 14.023 1 95.25 274 VAL B CA 1
ATOM 4553 C C . VAL B 1 274 ? -3.109 -12.828 14.773 1 95.25 274 VAL B C 1
ATOM 4555 O O . VAL B 1 274 ? -3.027 -11.773 15.406 1 95.25 274 VAL B O 1
ATOM 4558 N N . VAL B 1 275 ? -2.166 -13.664 14.711 1 96.19 275 VAL B N 1
ATOM 4559 C CA . VAL B 1 275 ? -0.893 -13.383 15.359 1 96.19 275 VAL B CA 1
ATOM 4560 C C . VAL B 1 275 ? -0.271 -12.125 14.766 1 96.19 275 VAL B C 1
ATOM 4562 O O . VAL B 1 275 ? 0.226 -11.258 15.492 1 96.19 275 VAL B O 1
ATOM 4565 N N . LEU B 1 276 ? -0.275 -12.078 13.438 1 95 276 LEU B N 1
ATOM 4566 C CA . LEU B 1 276 ? 0.226 -10.883 12.766 1 95 276 LEU B CA 1
ATOM 4567 C C . LEU B 1 276 ? -0.51 -9.641 13.25 1 95 276 LEU B C 1
ATOM 4569 O O . LEU B 1 276 ? 0.114 -8.609 13.523 1 95 276 LEU B O 1
ATOM 4573 N N . LEU B 1 277 ? -1.786 -9.711 13.336 1 92.81 277 LEU B N 1
ATOM 4574 C CA . LEU B 1 277 ? -2.613 -8.602 13.797 1 92.81 277 LEU B CA 1
ATOM 4575 C C . LEU B 1 277 ? -2.23 -8.195 15.219 1 92.81 277 LEU B C 1
ATOM 4577 O O . LEU B 1 277 ? -2.064 -7.004 15.5 1 92.81 277 LEU B O 1
ATOM 4581 N N . VAL B 1 278 ? -2.082 -9.109 16.078 1 93.56 278 VAL B N 1
ATOM 4582 C CA . VAL B 1 278 ? -1.764 -8.852 17.484 1 93.56 278 VAL B CA 1
ATOM 4583 C C . VAL B 1 278 ? -0.39 -8.188 17.594 1 93.56 278 VAL B C 1
ATOM 4585 O O . VAL B 1 278 ? -0.217 -7.211 18.312 1 93.56 278 VAL B O 1
ATOM 4588 N N . ILE B 1 279 ? 0.577 -8.688 16.844 1 94.81 279 ILE B N 1
ATOM 4589 C CA . ILE B 1 279 ? 1.918 -8.109 16.859 1 94.81 279 ILE B CA 1
ATOM 4590 C C . ILE B 1 279 ? 1.863 -6.668 16.359 1 94.81 279 ILE B C 1
ATOM 4592 O O . ILE B 1 279 ? 2.445 -5.77 16.969 1 94.81 279 ILE B O 1
ATOM 4596 N N . ALA B 1 280 ? 1.148 -6.508 15.266 1 91.69 280 ALA B N 1
ATOM 4597 C CA . ALA B 1 280 ? 1.019 -5.168 14.703 1 91.69 280 ALA B CA 1
ATOM 4598 C C . ALA B 1 280 ? 0.356 -4.219 15.695 1 91.69 280 ALA B C 1
ATOM 4600 O O . ALA B 1 280 ? 0.782 -3.068 15.844 1 91.69 280 ALA B O 1
ATOM 4601 N N . LEU B 1 281 ? -0.631 -4.68 16.406 1 89.38 281 LEU B N 1
ATOM 4602 C CA . LEU B 1 281 ? -1.337 -3.863 17.391 1 89.38 281 LEU B CA 1
ATOM 4603 C C . LEU B 1 281 ? -0.426 -3.512 18.562 1 89.38 281 LEU B C 1
ATOM 4605 O O . LEU B 1 281 ? -0.416 -2.367 19.016 1 89.38 281 LEU B O 1
ATOM 4609 N N . ILE B 1 282 ? 0.324 -4.441 18.984 1 92.38 282 ILE B N 1
ATOM 4610 C CA . ILE B 1 282 ? 1.225 -4.219 20.109 1 92.38 282 ILE B CA 1
ATOM 4611 C C . ILE B 1 282 ? 2.273 -3.174 19.734 1 92.38 282 ILE B C 1
ATOM 4613 O O . ILE B 1 282 ? 2.506 -2.223 20.484 1 92.38 282 ILE B O 1
ATOM 4617 N N . ILE B 1 283 ? 2.814 -3.33 18.547 1 91 283 ILE B N 1
ATOM 4618 C CA . ILE B 1 283 ? 3.848 -2.4 18.109 1 91 283 ILE B CA 1
ATOM 4619 C C . ILE B 1 283 ? 3.256 -0.999 17.969 1 91 283 ILE B C 1
ATOM 4621 O O . ILE B 1 283 ? 3.848 -0.02 18.438 1 91 283 ILE B O 1
ATOM 4625 N N . ASN B 1 284 ? 2.105 -0.932 17.391 1 82.81 284 ASN B N 1
ATOM 4626 C CA . ASN B 1 284 ? 1.461 0.363 17.188 1 82.81 284 ASN B CA 1
ATOM 4627 C C . ASN B 1 284 ? 1.078 1.001 18.531 1 82.81 284 ASN B C 1
ATOM 4629 O O . ASN B 1 284 ? 1.23 2.211 18.703 1 82.81 284 ASN B O 1
ATOM 4633 N N . PHE B 1 285 ? 0.627 0.208 19.453 1 83.44 285 PHE B N 1
ATOM 4634 C CA . PHE B 1 285 ? 0.24 0.716 20.766 1 83.44 285 PHE B CA 1
ATOM 4635 C C . PHE B 1 285 ? 1.456 1.226 21.531 1 83.44 285 PHE B C 1
ATOM 4637 O O . PHE B 1 285 ? 1.402 2.285 22.156 1 83.44 285 PHE B O 1
ATOM 4644 N N . VAL B 1 286 ? 2.451 0.539 21.453 1 87 286 VAL B N 1
ATOM 4645 C CA . VAL B 1 286 ? 3.688 0.928 22.125 1 87 286 VAL B CA 1
ATOM 4646 C C . VAL B 1 286 ? 4.223 2.223 21.516 1 87 286 VAL B C 1
ATOM 4648 O O . VAL B 1 286 ? 4.625 3.135 22.25 1 87 286 VAL B O 1
ATOM 4651 N N . GLN B 1 287 ? 4.156 2.248 20.234 1 83.75 287 GLN B N 1
ATOM 4652 C CA . GLN B 1 287 ? 4.633 3.439 19.547 1 83.75 287 GLN B CA 1
ATOM 4653 C C . GLN B 1 287 ? 3.793 4.66 19.906 1 83.75 287 GLN B C 1
ATOM 4655 O O . GLN B 1 287 ? 4.332 5.754 20.094 1 83.75 287 GLN B O 1
ATOM 4660 N N . LEU B 1 288 ? 2.508 4.527 20.031 1 75.94 288 LEU B N 1
ATOM 4661 C CA . LEU B 1 288 ? 1.619 5.637 20.359 1 75.94 288 LEU B CA 1
ATOM 4662 C C . LEU B 1 288 ? 1.842 6.113 21.781 1 75.94 288 LEU B C 1
ATOM 4664 O O . LEU B 1 288 ? 1.818 7.316 22.062 1 75.94 288 LEU B O 1
ATOM 4668 N N . ILE B 1 289 ? 2.127 5.211 22.688 1 79.06 289 ILE B N 1
ATOM 4669 C CA . ILE B 1 289 ? 2.416 5.559 24.078 1 79.06 289 ILE B CA 1
ATOM 4670 C C . ILE B 1 289 ? 3.734 6.328 24.141 1 79.06 289 ILE B C 1
ATOM 4672 O O . ILE B 1 289 ? 3.824 7.359 24.812 1 79.06 289 ILE B O 1
ATOM 4676 N N . LEU B 1 290 ? 4.621 5.938 23.406 1 80.94 290 LEU B N 1
ATOM 4677 C CA . LEU B 1 290 ? 5.949 6.531 23.453 1 80.94 290 LEU B CA 1
ATOM 4678 C C . LEU B 1 290 ? 5.938 7.922 22.812 1 80.94 290 LEU B C 1
ATOM 4680 O O . LEU B 1 290 ? 6.719 8.789 23.219 1 80.94 290 LEU B O 1
ATOM 4684 N N . ASN B 1 291 ? 5.02 8.102 21.922 1 75.12 291 ASN B N 1
ATOM 4685 C CA . ASN B 1 291 ? 4.984 9.391 21.234 1 75.12 291 ASN B CA 1
ATOM 4686 C C . ASN B 1 291 ? 4.012 10.352 21.906 1 75.12 291 ASN B C 1
ATOM 4688 O O . ASN B 1 291 ? 3.836 11.484 21.453 1 75.12 291 ASN B O 1
ATOM 4692 N N . GLY B 1 292 ? 3.508 10.023 23.047 1 64.25 292 GLY B N 1
ATOM 4693 C CA . GLY B 1 292 ? 2.689 10.898 23.875 1 64.25 292 GLY B CA 1
ATOM 4694 C C . GLY B 1 292 ? 1.317 11.164 23.281 1 64.25 292 GLY B C 1
ATOM 4695 O O . GLY B 1 292 ? 0.675 12.164 23.609 1 64.25 292 GLY B O 1
ATOM 4696 N N . THR B 1 293 ? 1.052 10.375 22.297 1 60.97 293 THR B N 1
ATOM 4697 C CA . THR B 1 293 ? -0.24 10.586 21.656 1 60.97 293 THR B CA 1
ATOM 4698 C C . THR B 1 293 ? -1.377 10.43 22.656 1 60.97 293 THR B C 1
ATOM 4700 O O . THR B 1 293 ? -2.4 11.109 22.547 1 60.97 293 THR B O 1
ATOM 4703 N N . PHE B 1 294 ? -1.2 9.508 23.578 1 55.91 294 PHE B N 1
ATOM 4704 C CA . PHE B 1 294 ? -2.221 9.312 24.594 1 55.91 294 PHE B CA 1
ATOM 4705 C C . PHE B 1 294 ? -2.008 10.273 25.766 1 55.91 294 PHE B C 1
ATOM 4707 O O . PHE B 1 294 ? -2.785 10.281 26.719 1 55.91 294 PHE B O 1
ATOM 4714 N N . LYS B 1 295 ? -0.871 10.922 25.594 1 53.88 295 LYS B N 1
ATOM 4715 C CA . LYS B 1 295 ? -0.681 11.883 26.672 1 53.88 295 LYS B CA 1
ATOM 4716 C C . LYS B 1 295 ? -1.686 13.023 26.578 1 53.88 295 LYS B C 1
ATOM 4718 O O . LYS B 1 295 ? -2.006 13.484 25.484 1 53.88 295 LYS B O 1
ATOM 4723 N N . LYS B 1 296 ? -2.682 13.07 27.5 1 47.94 296 LYS B N 1
ATOM 4724 C CA . LYS B 1 296 ? -3.684 14.102 27.781 1 47.94 296 LYS B CA 1
ATOM 4725 C C . LYS B 1 296 ? -3.195 15.477 27.344 1 47.94 296 LYS B C 1
ATOM 4727 O O . LYS B 1 296 ? -2.098 15.898 27.719 1 47.94 296 LYS B O 1
ATOM 4732 N N . GLU B 1 297 ? -3.348 15.781 26.016 1 42.12 297 GLU B N 1
ATOM 4733 C CA . GLU B 1 297 ? -3.111 17.188 25.719 1 42.12 297 GLU B CA 1
ATOM 4734 C C . GLU B 1 297 ? -3.496 18.078 26.891 1 42.12 297 GLU B C 1
ATOM 4736 O O . GLU B 1 297 ? -4.633 18.031 27.375 1 42.12 297 GLU B O 1
ATOM 4741 N N . GLU B 1 298 ? -2.709 18.109 27.859 1 35.78 298 GLU B N 1
ATOM 4742 C CA . GLU B 1 298 ? -2.975 19.234 28.75 1 35.78 298 GLU B CA 1
ATOM 4743 C C . GLU B 1 298 ? -3.344 20.5 27.969 1 35.78 298 GLU B C 1
ATOM 4745 O O . GLU B 1 298 ? -2.533 21.016 27.203 1 35.78 298 GLU B O 1
ATOM 4750 N N . ARG B 1 299 ? -4.523 20.5 27.188 1 34.25 299 ARG B N 1
ATOM 4751 C CA . ARG B 1 299 ? -4.953 21.875 27.078 1 34.25 299 ARG B CA 1
ATOM 4752 C C . ARG B 1 299 ? -5.094 22.516 28.453 1 34.25 299 ARG B C 1
ATOM 4754 O O . ARG B 1 299 ? -5.52 21.875 29.406 1 34.25 299 ARG B O 1
#

Foldseek 3Di:
DVVVVCCCPVPVNVVCVVCVVVVVVVVCVVCVVVVVLVQLLQWWDDVVDIGGNGCVLVVCLVPDPLLVLQQVLLVVQLVLCLVPQQVQLLVVLLVLVDPVDPPSVVVLCQQAVLQVDDLLVLLQLLLQLQAQDCPRVVNVVCVVVVHHGDRQQQDLVSVSVSLSVSSSSNCSSVSSVLNNVLQVPFDCVLVVVCVVVVDDPVRCCVPPSVVSCLVSSLVCSLVSSLCSLQDDSSLCSNCVHQDGNVNSSHHLNSVLCCCCPVVVRVNSSSSSVVVSVVVSVVVNVVSCVVSCVVVPPPD/DVVVVCQCPVPVNVVCVVCVVVVVVVVCVVCVVVVVLVQLLQWWDDVVDIGGNGCVLVVCLVPDPLLVLQQVLLVVQLVLCLVPQQVQLLVVLLVLVDPVDPPSVVVLCQQAVLQVDDLLVLLQLLLQLQAQDCPRVVNVVCVVVVHHGDRQQQDLVSVSVSLSVSSSSNCSSVSSVLNNVLQVPFDCVLVVVCVVVVDDPVRCCVPPSCVSCLVSSLVCSLVSNLCSQQDDSSLCSNCVHQDGNVNSSHHLNSVLCCCCPVVVRVNSSSSSVVVSVVVSVVVNVVSCVVSCVVVPPPD

Nearest PDB structures (foldseek):
  4tqv-assembly4_M  TM=8.368E-01  e=4.970E-12  Sphingomonas sp.
  4tqu-assembly1_M  TM=8.393E-01  e=1.704E-11  Sphingomonas sp.
  4xtc-assembly1_M  TM=8.270E-01  e=6.107E-11  Sphingomonas sp. A1
  2r6g-assembly1_F  TM=8.752E-01  e=4.234E-10  Escherichia coli K-12
  3puy-assembly1_F  TM=8.643E-01  e=1.731E-09  Escherichia coli K-12

Secondary structure (DSSP, 8-state):
-HHHHHHHHSTTTHHHHHHHHHHHHHHHHHHHHHHHHHHHTTEEEETTEEEE-TTHHHHHHHH-HHHHHHHHHHHHHHHHHHHHHTHHHHHHHHHHHSTT-SSHHHHHHHHHGGGGS-HHHHHHHHHHHT-SSTTSHHHHHHHHTT-----GGGSHHHHHHHHHHHHHHHHHHHHHHHHHHHHHTS-HHHHHHHHHTT--HHHHIIIIIHHHTHHHHHHHHHHHHHHHHT--HHHHHHTTSS--GGGTT--HHHHHHIIIIIS--HHHHHHHHHHHHHHHHHHHHHHHHHTTSSS----/-HHHHHHHHSTTTHHHHHHHHHHHHHHHHHHHHHHHHHHHTTEEEETTEEEE-TTHHHHHHHH-HHHHHHHHHHHHHHHHHHHHHTHHHHHHHHHHHSTT-S-HHHHHHHHHGGGGS-HHHHHHHHHHHT-SSTTSHHHHHHHHTT-----GGGSHHHHHHHHHHHHHHHHHHHHHHHHHHHHHTS-HHHHHHHHHTT--HHHHIIIIIHHHTHHHHHHHHHHHHHHHHT--HHHHHHTTSS--GGGTT--HHHHHHIIIIIS--HHHHHHHHHHHHHHHHHHHHHHHHHTTSSS----

Organism: NCBI:txid1796616

Radius of gyration: 25.78 Å; Cα contacts (8 Å, |Δi|>4): 772; chains: 2; bounding box: 87×66×61 Å

InterPro domains:
  IPR000515 ABC transporter type 1, transmembrane domain MetI-like [PF00528] (111-291)
  IPR000515 ABC transporter type 1, transmembrane domain MetI-like [PS50928] (71-287)
  IPR000515 ABC transporter type 1, transmembrane domain MetI-like [cd06261] (71-281)
  IPR035906 MetI-like superfamily [G3DSA:1.10.3720.10] (51-297)
  IPR035906 MetI-like superfamily [SSF161098] (56-285)
  IPR050809 Bacterial G3P & Sugar ABC Transporter Permeases [PTHR43227] (9-288)

pLDDT: mean 87.39, std 13.64, range [34.25, 98.5]

Solvent-accessible surface area (backbone atoms only — not comparable to full-atom values): 30438 Å² total; per-residue (Å²): 116,64,69,62,43,47,50,53,59,31,84,80,42,24,65,46,58,72,42,37,61,55,51,50,52,48,47,48,62,63,46,42,60,56,51,51,38,58,55,34,19,28,24,43,42,46,96,94,41,79,41,83,50,55,64,51,43,56,56,51,49,78,70,31,65,67,53,53,43,9,45,49,42,14,51,50,47,19,54,51,45,53,66,48,54,44,58,49,16,42,50,50,24,53,47,57,69,34,87,82,46,72,67,49,68,58,54,54,47,64,38,32,49,45,53,55,45,45,58,61,58,52,15,42,49,49,32,50,31,40,27,56,46,69,83,10,55,56,20,41,51,28,46,75,72,71,41,74,69,47,56,29,69,68,36,56,69,48,31,47,50,52,52,51,50,52,47,48,52,32,42,32,24,57,42,15,50,53,39,40,48,39,52,68,63,51,65,64,64,60,56,54,53,38,50,74,74,65,50,48,74,67,51,42,41,65,70,47,48,50,64,69,33,40,60,51,48,53,49,53,49,55,56,44,49,49,53,28,42,56,42,34,65,55,45,28,31,40,51,71,38,83,59,39,62,91,43,51,58,27,16,42,44,37,48,28,40,45,34,26,65,74,64,49,30,41,7,48,19,26,32,51,47,49,51,49,32,51,53,50,48,52,52,50,50,51,51,39,57,74,66,42,67,74,46,72,73,78,119,115,64,67,61,43,46,50,51,60,32,81,82,42,24,65,48,58,73,40,37,62,54,51,51,51,47,48,48,64,63,45,42,59,56,52,51,39,58,55,36,19,28,26,45,42,46,96,94,40,79,42,83,52,54,63,52,43,55,57,51,50,77,70,31,66,68,53,54,42,8,45,49,42,15,50,51,46,18,54,52,45,52,66,50,54,44,59,48,16,42,50,49,24,54,47,56,69,34,87,82,46,73,65,48,68,58,54,52,46,63,37,32,50,45,52,54,45,46,59,62,58,52,15,43,49,49,31,50,32,40,28,58,46,70,83,9,54,56,20,43,53,29,45,75,72,72,41,75,70,47,56,29,67,68,36,55,69,47,31,49,49,52,52,50,50,52,47,48,52,30,42,31,24,56,42,14,50,53,40,40,47,41,52,69,64,52,63,65,65,59,55,52,52,39,49,74,73,66,50,49,75,66,52,43,40,64,70,46,49,50,63,70,33,38,60,52,49,54,50,53,49,54,56,44,48,48,52,29,41,57,42,35,64,55,43,29,30,41,51,71,37,83,58,40,61,92,41,51,59,26,17,41,45,36,48,28,40,44,36,25,66,74,63,51,30,43,8,49,18,26,32,51,46,50,50,49,32,51,52,50,48,52,52,50,49,52,50,37,56,74,66,42,68,74,46,72,72,77,119

Sequence (598 aa):
MRKFKKFFYSQKAAPWVFVLPFILSFAIFWIYPLFSAFKMSFQSIKPGQIEWVGISNYTKLLRDSAFHIALKNSATYMIGTLLLLIPFPMLFAVLMDSRLVKAKGLWKAILYIPALTSVVISGTLFRLMFSEYSTGQMNVLMELLGKAPVAWLKNGTTGMIALLILACWRWTGVNMLYFVSGLKGIDGALYESADIDGANSWQKFRYVTLPLLKPTSIYVLTISVYAGLAMFLESFMLWNGNSSPKNIGLTIVGYLYKRGIERNQMGYAAAVGVVLLVIALIINFVQLILNGTFKKEERMRKFKKFFYSQKAAPWVFVLPFILSFAI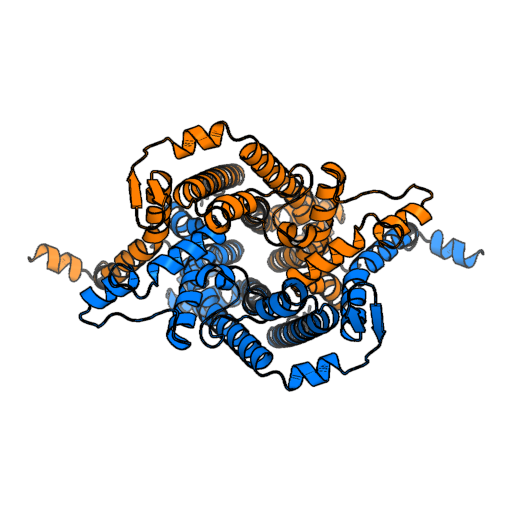FWIYPLFSAFKMSFQSIKPGQIEWVGISNYTKLLRDSAFHIALKNSATYMIGTLLLLIPFPMLFAVLMDSRLVKAKGLWKAILYIPALTSVVISGTLFRLMFSEYSTGQMNVLMELLGKAPVAWLKNGTTGMIALLILACWRWTGVNMLYFVSGLKGIDGALYESADIDGANSWQKFRYVTLPLLKPTSIYVLTISVYAGLAMFLESFMLWNGNSSPKNIGLTIVGYLYKRGIERNQMGYAAAVGVVLLVIALIINFVQLILNGTFKKEER